Protein AF-A0A0S8H546-F1 (afdb_monomer)

Radius of gyration: 27.45 Å; Cα contacts (8 Å, |Δi|>4): 1124; chains: 1; bounding box: 93×93×63 Å

Nearest PDB structures (foldseek):
  5zhb-assembly1_A  TM=5.763E-01  e=2.669E-04  Caldibacillus thermoamylovorans
  3vw5-assembly3_C  TM=5.768E-01  e=1.684E-03  Ruminococcus albus
  3wkh-assembly1_A  TM=5.107E-01  e=5.487E-03  Rhodothermus marinus
  6y8f-assembly1_A  TM=5.467E-01  e=6.105E-02  Salegentibacter sp. Hel_I_6
  6shd-assembly3_C  TM=5.480E-01  e=7.375E-02  Salegentibacter sp. Hel_I_6

Mean predicted aligned error: 10.54 Å

Solvent-accessible surface area (backbone atoms only — not comparable to full-atom values): 31272 Å² total; per-residue (Å²): 141,84,87,91,83,90,79,87,88,90,80,88,84,88,90,89,88,86,91,91,88,90,88,89,80,88,87,91,89,85,87,89,81,93,74,93,74,90,76,91,68,79,79,75,75,74,75,72,62,49,37,62,52,92,44,50,72,38,82,43,52,44,81,45,80,83,49,69,35,42,55,27,39,49,47,19,54,52,29,39,51,52,18,45,54,56,35,46,76,73,44,34,36,88,91,70,34,22,56,65,46,67,71,46,84,78,57,21,46,36,30,39,26,36,19,48,26,40,47,46,60,53,35,45,50,52,41,48,70,68,60,49,50,34,54,41,32,30,46,55,45,48,56,54,46,45,58,66,68,71,64,32,43,54,68,84,41,38,32,30,63,67,62,37,82,43,38,61,26,38,51,21,36,49,55,42,33,35,53,76,38,64,83,45,63,66,58,53,49,47,37,41,50,35,26,55,51,55,54,73,34,39,36,86,87,48,29,34,56,48,71,67,79,56,50,71,81,79,63,75,92,57,84,44,63,87,81,30,40,50,33,60,60,40,42,58,46,46,33,22,49,56,42,24,48,74,66,68,48,59,70,33,54,51,49,50,50,41,30,39,52,35,46,31,54,46,1,61,74,50,84,27,31,63,60,27,27,54,28,52,88,66,51,68,53,94,78,21,67,55,38,77,79,75,49,53,90,41,15,58,68,42,80,44,52,49,17,52,54,21,46,50,48,48,48,22,61,78,56,53,55,47,59,76,74,38,50,18,59,53,34,26,52,50,52,29,45,72,46,25,53,97,72,29,51,26,32,28,43,80,88,86,51,67,33,52,46,55,75,66,48,48,61,72,40,49,63,56,53,52,47,32,45,50,48,20,78,70,62,67,38,71,68,36,48,50,47,27,59,48,66,59,38,68,59,46,43,29,35,61,72,66,43,51,47,62,67,62,46,26,56,31,11,44,50,22,20,53,50,22,45,55,25,28,52,49,42,70,66,56,85,67,85,52,73,39,16,72,54,43,25,74,34,34,59,52,38,91,69,17,38,44,38,52,24,39,47,41,57,25,67,74,56,39,19,56,54,41,22,61,28,40,48,67,74,79,23,61,31,39,43,16,25,59,84,43,48,51,2,44,43,87,53,49,25,54,39,35,30,30,48,57,85,45,35,37,36,36,35,39,34,24,73,28,95,52,68,46,51,32,34,42,22,19,16,57,28,18,19,14,25,25,48,23,50,68,83,46,74,55,73,31,33,47,35,32,40,34,28,45,45,36,10,44,24,82,38,43,39,32,36,43,66,40,66,37,78,53,35,63,58,43,50,55,31,86,72,93,72,86,72,77,85,76,74,83,130

Secondary structure (DSSP, 8-state):
-----------------------------------------------PPPTTTTPPEEE--EE-PPPHHHHHHHHHHHHHHHHHHHHHHHHB-TTT--BSSPP-TTTHHHHHHHHHTTHHHHHHHT--HHHHHHHHHHHHHHHHHHHHS-SSEETTEESSSTTGGGHHHHHHHHHHHHHH-TT-HHHHHHHHHHHHHHHHHB-TTT-SBP--TT-SSS--SSSSSTT--GGGGGGGHHHHHHHHHHH--HHHHHHHHHHHHHHHHHHHHTTT---S---TTSPPPS-----TTS-GGG-TTSSTHHHHHHHHHHHHHHTTS--GGGHHHHHHHHHHHHT-STTPPP-EE-SS-EE---HHHHHHTHHHHHHHHHHHHHH--HHHHHHHHHTT-HHIIIIIII---HHHHHHHHHHHHHHHHHHHHHHHT--S---SHHHHHTTSTTTTT--TTTHHHHT-GGGSSSSHHHH-PPP--SEEEE-TTS-BSPPTTEEEEEEEE-SSEEEEEEEE-SSS-EEEEEEESTTS-SEEEEETTEEEEESEEEEEE-TTEEEEEEEEEETT-S---S-TTS---S---------

pLDDT: mean 78.79, std 21.77, range [22.52, 98.81]

Foldseek 3Di:
DDDDDDDDDDDDDDDDDDDDDDDDDDDDDDDDDDDDDDDPDDDPPPPFAFLCPPFAEDAFFDFDFQFLLLVLQLLLLVLLVLLLVLLQVFQADPPQLEGPAQQDQAPFLLLQLLLCLLVLLSCQAANDVSSLSSLLSHLVNNQVRLVPNPAQDDLQARLADPPSLSRLLSCLSLLSNCLQCVVPVVSLSSLVSLLVVQLVQQDPPLLAGQDSQNPDDDGDPDWWPVLAFSLSCLSSLVSLLSNCQNPVDCSSLVSLLSHLVSQLVLCVVVQLARFRIAGSVRDQDLRRWDHDPPVLVFAPDDPSLLSLLQSQVSNCLSVLLDNVSCSSVVSNLVQQQVLEDPLAGFGHDPSPHTYNDDPVSLVVSVSSLVSLVSSCLSNVDPVSLSNNVSSVDPLCCFAPNPWPDSVNSSVQSNVSSVQSNVLSVCSVVDPDDDNGSNVSSSNRRLRPQFNRNSCQAQVFPCSRRNSSSRRSGDGWGQKTKAASSLRRHFDNQKGKGFGYDHPWKTWMKIFRQDPAKGKMKMFRTPQLQKAFCAKPPHGGRGRIHMYIYGHSGMGTIIGTIDGRNDNGHSRNSGDDPDDPDDDPDDD

Sequence (587 aa):
MVKASTRCPFACGNSGAAAVRPRRRAGSLLVCGLLALAMAAGCLDAHKPAATEGLVQLTAGTPAEAPAWARAELEMFAAYREAFQAFLARGVQAETGFLIVPVTNWGTADDIAEGIAVWDRYLFLVGDEAVRKAYVSSWKGIYTQLGKVGHGFRRGYYMGGYDAEHAGELLQQLWGAIELAPQDAELHEQNRIMADHFLAAQDEKTGLFKSLWLNNAGGSKMPGHWGRCSTHDFVYLNTWFHAWVHTGQEKYRRAILRFGEAWNRIAARNGGVLPCIVRTDGSIPQQWWGEPFGYDEWGIPGVAQRGWHSWATMSVLLTGGRTDHLSGLASTVRELFKHGENGQPASVFDGKTWRTGDRLAQRRAYQITHILERMYDLTWSDESAGWVKAAGSDYGKALYFGGVTDQAAVDRFQAGARQARRRLERTRSWARQPTTGDELKRYSPGYGTGYAGFPFVDGNYWSAGYDNGRTGGVVNAPIRYFRPDGSPGLPEGVAALVRSVTADAVKLELYNAGPQAARLILTGGHYGQHRIEDISGRKVGDRRAGLELPPGALARLTVRLKRWAYRPTHTPAAGREGSGLTATAPA

Structure (mmCIF, N/CA/C/O backbone):
data_AF-A0A0S8H546-F1
#
_entry.id   AF-A0A0S8H546-F1
#
loop_
_atom_site.group_PDB
_atom_site.id
_atom_site.type_symbol
_atom_site.label_atom_id
_atom_site.label_alt_id
_atom_site.label_comp_id
_atom_site.label_asym_id
_atom_site.label_entity_id
_atom_site.label_seq_id
_atom_site.pdbx_PDB_ins_code
_atom_site.Cartn_x
_atom_site.Cartn_y
_atom_site.Cartn_z
_atom_site.occupancy
_atom_site.B_iso_or_equiv
_atom_site.auth_seq_id
_atom_site.auth_comp_id
_atom_site.auth_asym_id
_atom_site.auth_atom_id
_atom_site.pdbx_PDB_model_num
ATOM 1 N N . MET A 1 1 ? 66.199 29.772 -21.832 1.00 34.66 1 MET A N 1
ATOM 2 C CA . MET A 1 1 ? 66.119 31.166 -22.340 1.00 34.66 1 MET A CA 1
ATOM 3 C C . MET A 1 1 ? 65.129 31.123 -23.500 1.00 34.66 1 MET A C 1
ATOM 5 O O . MET A 1 1 ? 65.361 30.307 -24.368 1.00 34.66 1 MET A O 1
ATOM 9 N N . VAL A 1 2 ? 63.962 31.772 -23.544 1.00 32.69 2 VAL A N 1
ATOM 10 C CA . VAL A 1 2 ? 63.589 33.173 -23.272 1.00 32.69 2 VAL A CA 1
ATOM 11 C C . VAL A 1 2 ? 62.102 33.266 -22.820 1.00 32.69 2 VAL A C 1
ATOM 13 O O . VAL A 1 2 ? 61.293 32.406 -23.144 1.00 32.69 2 VAL A O 1
ATOM 16 N N . LYS A 1 3 ? 61.833 34.318 -22.027 1.00 28.42 3 LYS A N 1
ATOM 17 C CA . LYS A 1 3 ? 60.610 34.934 -21.435 1.00 28.42 3 LYS A CA 1
ATOM 18 C C . LYS A 1 3 ? 59.343 34.952 -22.335 1.00 28.42 3 LYS A C 1
ATOM 20 O O . LYS A 1 3 ? 59.500 35.066 -23.539 1.00 28.42 3 LYS A O 1
ATOM 25 N N . ALA A 1 4 ? 58.092 34.759 -21.877 1.00 31.64 4 ALA A N 1
ATOM 26 C CA . ALA A 1 4 ? 57.207 35.443 -20.892 1.00 31.64 4 ALA A CA 1
ATOM 27 C C . ALA A 1 4 ? 56.437 36.690 -21.412 1.00 31.64 4 ALA A C 1
ATOM 29 O O . ALA A 1 4 ? 57.086 37.665 -21.773 1.00 31.64 4 ALA A O 1
ATOM 30 N N . SER A 1 5 ? 55.087 36.675 -21.335 1.00 28.75 5 SER A N 1
ATOM 31 C CA . SER A 1 5 ? 54.146 37.789 -20.987 1.00 28.75 5 SER A CA 1
ATOM 32 C C . SER A 1 5 ? 52.671 37.331 -21.207 1.00 28.75 5 SER A C 1
ATOM 34 O O . SER A 1 5 ? 52.361 36.774 -22.251 1.00 28.75 5 SER A O 1
ATOM 36 N N . THR A 1 6 ? 51.798 37.205 -20.182 1.00 30.58 6 THR A N 1
ATOM 37 C CA . THR A 1 6 ? 50.808 38.182 -19.613 1.00 30.58 6 THR A CA 1
ATOM 38 C C . THR A 1 6 ? 49.878 38.845 -20.647 1.00 30.58 6 THR A C 1
ATOM 40 O O . THR A 1 6 ? 50.375 39.273 -21.672 1.00 30.58 6 THR A O 1
ATOM 43 N N . ARG A 1 7 ? 48.569 39.098 -20.468 1.00 28.47 7 ARG A N 1
ATOM 44 C CA . ARG A 1 7 ? 47.588 39.065 -19.356 1.00 28.47 7 ARG A CA 1
ATOM 45 C C . ARG A 1 7 ? 46.176 39.284 -19.970 1.00 28.47 7 ARG A C 1
ATOM 47 O O . ARG A 1 7 ? 46.065 39.817 -21.067 1.00 28.47 7 ARG A O 1
ATOM 54 N N . CYS A 1 8 ? 45.130 38.939 -19.211 1.00 26.78 8 CYS A N 1
ATOM 55 C CA . CYS A 1 8 ? 43.719 39.370 -19.350 1.00 26.78 8 CYS A CA 1
ATOM 56 C C . CYS A 1 8 ? 43.589 40.919 -19.388 1.00 26.78 8 CYS A C 1
ATOM 58 O O . CYS A 1 8 ? 44.488 41.568 -18.839 1.00 26.78 8 CYS A O 1
ATOM 60 N N . PRO A 1 9 ? 42.520 41.542 -19.943 1.00 38.28 9 PRO A N 1
ATOM 61 C CA . PRO A 1 9 ? 41.317 41.851 -19.128 1.00 38.28 9 PRO A CA 1
ATOM 62 C C . PRO A 1 9 ? 39.997 42.028 -19.932 1.00 38.28 9 PRO A C 1
ATOM 64 O O . PRO A 1 9 ? 40.043 42.155 -21.144 1.00 38.28 9 PRO A O 1
ATOM 67 N N . PHE A 1 10 ? 38.833 42.134 -19.269 1.00 26.58 10 PHE A N 1
ATOM 68 C CA . PHE A 1 10 ? 37.813 43.157 -19.596 1.00 26.58 10 PHE A CA 1
ATOM 69 C C . PHE A 1 10 ? 36.754 43.293 -18.486 1.00 26.58 10 PHE A C 1
ATOM 71 O O . PHE A 1 10 ? 36.162 42.311 -18.042 1.00 26.58 10 PHE A O 1
ATOM 78 N N . ALA A 1 11 ? 36.518 44.540 -18.071 1.00 25.62 11 ALA A N 1
ATOM 79 C CA . ALA A 1 11 ? 35.438 44.999 -17.203 1.00 25.62 11 ALA A CA 1
ATOM 80 C C . ALA A 1 11 ? 34.810 46.279 -17.800 1.00 25.62 11 ALA A C 1
ATOM 82 O O . ALA A 1 11 ? 35.524 47.070 -18.406 1.00 25.62 11 ALA A O 1
ATOM 83 N N . CYS A 1 12 ? 33.495 46.430 -17.588 1.00 25.55 12 CYS A N 1
ATOM 84 C CA . CYS A 1 12 ? 32.634 47.630 -17.522 1.00 25.55 12 CYS A CA 1
ATOM 85 C C . CYS A 1 12 ? 32.798 48.841 -18.483 1.00 25.55 12 CYS A C 1
ATOM 87 O O . CYS A 1 12 ? 33.822 49.509 -18.481 1.00 25.55 12 CYS A O 1
ATOM 89 N N . GLY A 1 13 ? 31.662 49.288 -19.058 1.00 23.67 13 GLY A N 1
ATOM 90 C CA . GLY A 1 13 ? 31.214 50.693 -18.923 1.00 23.67 13 GLY A CA 1
ATOM 91 C C . GLY A 1 13 ? 30.994 51.577 -20.173 1.00 23.67 13 GLY A C 1
ATOM 92 O O . GLY A 1 13 ? 31.926 52.199 -20.652 1.00 23.67 13 GLY A O 1
ATOM 93 N N . ASN A 1 14 ? 29.711 51.755 -20.532 1.00 26.58 14 ASN A N 1
ATOM 94 C CA . ASN A 1 14 ? 28.980 52.982 -20.945 1.00 26.58 14 ASN A CA 1
ATOM 95 C C . ASN A 1 14 ? 29.241 53.828 -22.229 1.00 26.58 14 ASN A C 1
ATOM 97 O O . ASN A 1 14 ? 30.334 54.313 -22.494 1.00 26.58 14 ASN A O 1
ATOM 101 N N . SER A 1 15 ? 28.085 54.237 -22.800 1.00 27.64 15 SER A N 1
ATOM 102 C CA . SER A 1 15 ? 27.689 55.535 -23.415 1.00 27.64 15 SER A CA 1
ATOM 103 C C . SER A 1 15 ? 27.619 55.705 -24.951 1.00 27.64 15 SER A C 1
ATOM 105 O O . SER A 1 15 ? 28.536 55.360 -25.684 1.00 27.64 15 SER A O 1
ATOM 107 N N . GLY A 1 16 ? 26.504 56.308 -25.413 1.00 23.89 16 GLY A N 1
ATOM 108 C CA . GLY A 1 16 ? 26.298 56.862 -26.766 1.00 23.89 16 GLY A CA 1
ATOM 109 C C . GLY A 1 16 ? 24.815 56.972 -27.184 1.00 23.89 16 GLY A C 1
ATOM 110 O O . GLY A 1 16 ? 24.131 55.963 -27.274 1.00 23.89 16 GLY A O 1
ATOM 111 N N . ALA A 1 17 ? 24.315 58.190 -27.420 1.00 27.00 17 ALA A N 1
ATOM 112 C CA . ALA A 1 17 ? 22.902 58.572 -27.594 1.00 27.00 17 ALA A CA 1
ATOM 113 C C . ALA A 1 17 ? 22.517 58.955 -29.046 1.00 27.00 17 ALA A C 1
ATOM 115 O O . ALA A 1 17 ? 23.408 59.332 -29.798 1.00 27.00 17 ALA A O 1
ATOM 116 N N . ALA A 1 18 ? 21.211 58.957 -29.399 1.00 26.89 18 ALA A N 1
ATOM 117 C CA . ALA A 1 18 ? 20.465 60.113 -29.972 1.00 26.89 18 ALA A CA 1
ATOM 118 C C . ALA A 1 18 ? 19.071 59.781 -30.598 1.00 26.89 18 ALA A C 1
ATOM 120 O O . ALA A 1 18 ? 18.959 58.956 -31.493 1.00 26.89 18 ALA A O 1
ATOM 121 N N . ALA A 1 19 ? 18.057 60.534 -30.124 1.00 26.14 19 ALA A N 1
ATOM 122 C CA . ALA A 1 19 ? 16.885 61.177 -30.771 1.00 26.14 19 ALA A CA 1
ATOM 123 C C . ALA A 1 19 ? 15.906 60.443 -31.730 1.00 26.14 19 ALA A C 1
ATOM 125 O O . ALA A 1 19 ? 16.313 59.978 -32.779 1.00 26.14 19 ALA A O 1
ATOM 126 N N . VAL A 1 20 ? 14.584 60.542 -31.449 1.00 26.41 20 VAL A N 1
ATOM 127 C CA . VAL A 1 20 ? 13.534 61.286 -32.219 1.00 26.41 20 VAL A CA 1
ATOM 128 C C . VAL A 1 20 ? 12.256 61.449 -31.346 1.00 26.41 20 VAL A C 1
ATOM 130 O O . VAL A 1 20 ? 11.934 60.593 -30.527 1.00 26.41 20 VAL A O 1
ATOM 133 N N . ARG A 1 21 ? 11.550 62.586 -31.485 1.00 27.61 21 ARG A N 1
ATOM 134 C CA . ARG A 1 21 ? 10.366 63.068 -30.721 1.00 27.61 21 ARG A CA 1
ATOM 135 C C . ARG A 1 21 ? 9.081 63.104 -31.621 1.00 27.61 21 ARG A C 1
ATOM 137 O O . ARG A 1 21 ? 9.184 62.728 -32.781 1.00 27.61 21 ARG A O 1
ATOM 144 N N . PRO A 1 22 ? 7.867 63.506 -31.157 1.00 48.91 22 PRO A N 1
ATOM 145 C CA . PRO A 1 22 ? 6.645 62.681 -31.221 1.00 48.91 22 PRO A CA 1
ATOM 146 C C . PRO A 1 22 ? 5.455 63.309 -31.999 1.00 48.91 22 PRO A C 1
ATOM 148 O O . PRO A 1 22 ? 5.525 64.452 -32.445 1.00 48.91 22 PRO A O 1
ATOM 151 N N . ARG A 1 23 ? 4.295 62.624 -32.054 1.00 25.92 23 ARG A N 1
ATOM 152 C CA . ARG A 1 23 ? 2.980 63.253 -32.329 1.00 25.92 23 ARG A CA 1
ATOM 153 C C . ARG A 1 23 ? 1.864 62.740 -31.404 1.00 25.92 23 ARG A C 1
ATOM 155 O O . ARG A 1 23 ? 1.699 61.543 -31.213 1.00 25.92 23 ARG A O 1
ATOM 162 N N . ARG A 1 24 ? 1.109 63.701 -30.851 1.00 31.11 24 ARG A N 1
ATOM 163 C CA . ARG A 1 24 ? -0.110 63.589 -30.021 1.00 31.11 24 ARG A CA 1
ATOM 164 C C . ARG A 1 24 ? -1.382 63.740 -30.869 1.00 31.11 24 ARG A C 1
ATOM 166 O O . ARG A 1 24 ? -1.359 64.548 -31.793 1.00 31.11 24 ARG A O 1
ATOM 173 N N . ARG A 1 25 ? -2.492 63.130 -30.422 1.00 26.61 25 ARG A N 1
ATOM 174 C CA . ARG A 1 25 ? -3.904 63.621 -30.392 1.00 26.61 25 ARG A CA 1
ATOM 175 C C . ARG A 1 25 ? -4.612 62.798 -29.281 1.00 26.61 25 ARG A C 1
ATOM 177 O O . ARG A 1 25 ? -4.471 61.586 -29.316 1.00 26.61 25 ARG A O 1
ATOM 184 N N . ALA A 1 26 ? -5.093 63.308 -28.133 1.00 29.48 26 ALA A N 1
ATOM 185 C CA . ALA A 1 26 ? -6.264 64.167 -27.836 1.00 29.48 26 ALA A CA 1
ATOM 186 C C . ALA A 1 26 ? -7.546 63.683 -28.548 1.00 29.48 26 ALA A C 1
ATOM 188 O O . ALA A 1 26 ? -7.519 63.593 -29.766 1.00 29.48 26 ALA A O 1
ATOM 189 N N . GLY A 1 27 ? -8.696 63.373 -27.939 1.00 26.44 27 GLY A N 1
ATOM 190 C CA . GLY A 1 27 ? -9.227 63.373 -26.566 1.00 26.44 27 GLY A CA 1
ATOM 191 C C . GLY A 1 27 ? -10.760 63.177 -26.659 1.00 26.44 27 GLY A C 1
ATOM 192 O O . GLY A 1 27 ? -11.307 63.455 -27.724 1.00 26.44 27 GLY A O 1
ATOM 193 N N . SER A 1 28 ? -11.443 62.705 -25.603 1.00 27.30 28 SER A N 1
ATOM 194 C CA . SER A 1 28 ? -12.854 63.033 -25.265 1.00 27.30 28 SER A CA 1
ATOM 195 C C . SER A 1 28 ? -13.312 62.346 -23.966 1.00 27.30 28 SER A C 1
ATOM 197 O O . SER A 1 28 ? -12.998 61.185 -23.722 1.00 27.30 28 SER A O 1
ATOM 199 N N . LEU A 1 29 ? -14.018 63.125 -23.140 1.00 30.45 29 LEU A N 1
ATOM 200 C CA . LEU A 1 29 ? -14.520 62.894 -21.776 1.00 30.45 29 LEU A CA 1
ATOM 201 C C . LEU A 1 29 ? -16.009 62.500 -21.753 1.00 30.45 29 LEU A C 1
ATOM 203 O O . LEU A 1 29 ? -16.741 62.971 -22.614 1.00 30.45 29 LEU A O 1
ATOM 207 N N . LEU A 1 30 ? -16.440 61.775 -20.703 1.00 25.94 30 LEU A N 1
ATOM 208 C CA . LEU A 1 30 ? -17.751 61.811 -19.989 1.00 25.94 30 LEU A CA 1
ATOM 209 C C . LEU A 1 30 ? -17.729 60.639 -18.971 1.00 25.94 30 LEU A C 1
ATOM 211 O O . LEU A 1 30 ? -17.568 59.504 -19.397 1.00 25.94 30 LEU A O 1
ATOM 215 N N . VAL A 1 31 ? -17.604 60.755 -17.640 1.00 27.69 31 VAL A N 1
ATOM 216 C CA . VAL A 1 31 ? -18.310 61.450 -16.533 1.00 27.69 31 VAL A CA 1
ATOM 217 C C . VAL A 1 31 ? -19.704 60.887 -16.176 1.00 27.69 31 VAL A C 1
ATOM 219 O O . VAL A 1 31 ? -20.665 61.080 -16.908 1.00 27.69 31 VAL A O 1
ATOM 222 N N . CYS A 1 32 ? -19.749 60.334 -14.949 1.00 25.20 32 CYS A N 1
ATOM 223 C CA . CYS A 1 32 ? -20.855 60.120 -13.994 1.00 25.20 32 CYS A CA 1
ATOM 224 C C . CYS A 1 32 ? -21.809 58.916 -14.126 1.00 25.20 32 CYS A C 1
ATOM 226 O O . CYS A 1 32 ? -22.522 58.758 -15.107 1.00 25.20 32 CYS A O 1
ATOM 228 N N . GLY A 1 33 ? -21.909 58.153 -13.024 1.00 24.19 33 GLY A N 1
ATOM 229 C CA . GLY A 1 33 ? -22.986 57.190 -12.776 1.00 24.19 33 GLY A CA 1
ATOM 230 C C . GLY A 1 33 ? -22.722 56.223 -11.617 1.00 24.19 33 GLY A C 1
ATOM 231 O O . GLY A 1 33 ? -22.468 55.048 -11.846 1.00 24.19 33 GLY A O 1
ATOM 232 N N . LEU A 1 34 ? -22.779 56.717 -10.375 1.00 32.50 34 LEU A N 1
ATOM 233 C CA . LEU A 1 34 ? -22.951 55.906 -9.161 1.00 32.50 34 LEU A CA 1
ATOM 234 C C . LEU A 1 34 ? -24.194 55.013 -9.289 1.00 32.50 34 LEU A C 1
ATOM 236 O O . LEU A 1 34 ? -25.288 55.538 -9.472 1.00 32.50 34 LEU A O 1
ATOM 240 N N . LEU A 1 35 ? -24.040 53.702 -9.098 1.00 25.58 35 LEU A N 1
ATOM 241 C CA . LEU A 1 35 ? -25.116 52.816 -8.644 1.00 25.58 35 LEU A CA 1
ATOM 242 C C . LEU A 1 35 ? -24.500 51.589 -7.967 1.00 25.58 35 LEU A C 1
ATOM 244 O O . LEU A 1 35 ? -24.155 50.588 -8.589 1.00 25.58 35 LEU A O 1
ATOM 248 N N . ALA A 1 36 ? -24.340 51.713 -6.652 1.00 33.19 36 ALA A N 1
ATOM 249 C CA . ALA A 1 36 ? -24.250 50.573 -5.763 1.00 33.19 36 ALA A CA 1
ATOM 250 C C . ALA A 1 36 ? -25.621 49.881 -5.751 1.00 33.19 36 ALA A C 1
ATOM 252 O O . ALA A 1 36 ? -26.603 50.471 -5.303 1.00 33.19 36 ALA A O 1
ATOM 253 N N . LEU A 1 37 ? -25.685 48.637 -6.221 1.00 28.31 37 LEU A N 1
ATOM 254 C CA . LEU A 1 37 ? -26.747 47.712 -5.848 1.00 28.31 37 LEU A CA 1
ATOM 255 C C . LEU A 1 37 ? -26.112 46.404 -5.389 1.00 28.31 37 LEU A C 1
ATOM 257 O O . LEU A 1 37 ? -25.380 45.742 -6.122 1.00 28.31 37 LEU A O 1
ATOM 261 N N . ALA A 1 38 ? -26.397 46.077 -4.135 1.00 35.78 38 ALA A N 1
ATOM 262 C CA . ALA A 1 38 ? -26.081 44.820 -3.502 1.00 35.78 38 ALA A CA 1
ATOM 263 C C . ALA A 1 38 ? -26.692 43.650 -4.286 1.00 35.78 38 ALA A C 1
ATOM 265 O O . ALA A 1 38 ? -27.905 43.587 -4.465 1.00 35.78 38 ALA A O 1
ATOM 266 N N . MET A 1 39 ? -25.853 42.690 -4.671 1.00 29.14 39 MET A N 1
ATOM 267 C CA . MET A 1 39 ? -26.261 41.302 -4.868 1.00 29.14 39 MET A CA 1
ATOM 268 C C . MET A 1 39 ? -25.320 40.419 -4.056 1.00 29.14 39 MET A C 1
ATOM 270 O O . MET A 1 39 ? -24.360 39.841 -4.555 1.00 29.14 39 MET A O 1
ATOM 274 N N . ALA A 1 40 ? -25.622 40.340 -2.761 1.00 36.47 40 ALA A N 1
ATOM 275 C CA . ALA A 1 40 ? -25.414 39.112 -2.021 1.00 36.47 40 ALA A CA 1
ATOM 276 C C . ALA A 1 40 ? -26.373 38.073 -2.623 1.00 36.47 40 ALA A C 1
ATOM 278 O O . ALA A 1 40 ? -27.566 38.077 -2.332 1.00 36.47 40 ALA A O 1
ATOM 279 N N . ALA A 1 41 ? -25.863 37.228 -3.512 1.00 29.19 41 ALA A N 1
ATOM 280 C CA . ALA A 1 41 ? -26.545 36.026 -3.964 1.00 29.19 41 ALA A CA 1
ATOM 281 C C . ALA A 1 41 ? -25.597 34.865 -3.679 1.00 29.19 41 ALA A C 1
ATOM 283 O O . ALA A 1 41 ? -24.487 34.812 -4.205 1.00 29.19 41 ALA A O 1
ATOM 284 N N . GLY A 1 42 ? -26.018 34.021 -2.738 1.00 30.12 42 GLY A N 1
ATOM 285 C CA . GLY A 1 42 ? -25.212 32.976 -2.136 1.00 30.12 42 GLY A CA 1
ATOM 286 C C . GLY A 1 42 ? -24.548 32.074 -3.166 1.00 30.12 42 GLY A C 1
ATOM 287 O O . GLY A 1 42 ? -25.204 31.498 -4.035 1.00 30.12 42 GLY A O 1
ATOM 288 N N . CYS A 1 43 ? -23.243 31.885 -2.991 1.00 29.11 43 CYS A N 1
ATOM 289 C CA . CYS A 1 43 ? -22.648 30.606 -3.321 1.00 29.11 43 CYS A CA 1
ATOM 290 C C . CYS A 1 43 ? -23.433 29.563 -2.525 1.00 29.11 43 CYS A C 1
ATOM 292 O O . CYS A 1 43 ? -23.363 29.526 -1.298 1.00 29.11 43 CYS A O 1
ATOM 294 N N . LEU A 1 44 ? -24.241 28.771 -3.226 1.00 31.84 44 LEU A N 1
ATOM 295 C CA . LEU A 1 44 ? -24.674 27.479 -2.732 1.00 31.84 44 LEU A CA 1
ATOM 296 C C . LEU A 1 44 ? -23.394 26.721 -2.381 1.00 31.84 44 LEU A C 1
ATOM 298 O O . LEU A 1 44 ? -22.702 26.226 -3.271 1.00 31.84 44 LEU A O 1
ATOM 302 N N . ASP A 1 45 ? -23.066 26.675 -1.091 1.00 33.00 45 ASP A N 1
ATOM 303 C CA . ASP A 1 45 ? -22.256 25.607 -0.536 1.00 33.00 45 ASP A CA 1
ATOM 304 C C . ASP A 1 45 ? -22.966 24.321 -0.945 1.00 33.00 45 ASP A C 1
ATOM 306 O O . ASP A 1 45 ? -23.967 23.920 -0.344 1.00 33.00 45 ASP A O 1
ATOM 310 N N . ALA A 1 46 ? -22.496 23.699 -2.027 1.00 37.22 46 ALA A N 1
ATOM 311 C CA . ALA A 1 46 ? -22.786 22.308 -2.284 1.00 37.22 46 ALA A CA 1
ATOM 312 C C . ALA A 1 46 ? -22.314 21.582 -1.024 1.00 37.22 46 ALA A C 1
ATOM 314 O O . ALA A 1 46 ? -21.110 21.450 -0.803 1.00 37.22 46 ALA A O 1
ATOM 315 N N . HIS A 1 47 ? -23.261 21.238 -0.147 1.00 41.03 47 HIS A N 1
ATOM 316 C CA . HIS A 1 47 ? -23.009 20.524 1.093 1.00 41.03 47 HIS A CA 1
ATOM 317 C C . HIS A 1 47 ? -22.234 19.271 0.706 1.00 41.03 47 HIS A C 1
ATOM 319 O O . HIS A 1 47 ? -22.800 18.328 0.154 1.00 41.03 47 HIS A O 1
ATOM 325 N N . LYS A 1 48 ? -20.916 19.292 0.910 1.00 48.12 48 LYS A N 1
ATOM 326 C CA . LYS A 1 48 ? -20.097 18.112 0.695 1.00 48.12 48 LYS A CA 1
ATOM 327 C C . LYS A 1 48 ? -20.605 17.099 1.718 1.00 48.12 48 LYS A C 1
ATOM 329 O O . LYS A 1 48 ? -20.533 17.411 2.911 1.00 48.12 48 LYS A O 1
ATOM 334 N N . PRO A 1 49 ? -21.166 15.955 1.291 1.00 55.47 49 PRO A N 1
ATOM 335 C CA . PRO A 1 49 ? -21.784 15.025 2.219 1.00 55.47 49 PRO A CA 1
ATOM 336 C C . PRO A 1 49 ? -20.763 14.633 3.283 1.00 55.47 49 PRO A C 1
ATOM 338 O O . PRO A 1 49 ? -19.587 14.389 2.970 1.00 55.47 49 PRO A O 1
ATOM 341 N N . ALA A 1 50 ? -21.193 14.624 4.544 1.00 66.25 50 ALA A N 1
ATOM 342 C CA . ALA A 1 50 ? -20.300 14.311 5.653 1.00 66.25 50 ALA A CA 1
ATOM 343 C C . ALA A 1 50 ? -19.690 12.919 5.425 1.00 66.25 50 ALA A C 1
ATOM 345 O O . ALA A 1 50 ? -20.353 12.017 4.909 1.00 66.25 50 ALA A O 1
ATOM 346 N N . ALA A 1 51 ? -18.430 12.696 5.815 1.00 76.25 51 ALA A N 1
ATOM 347 C CA . ALA A 1 51 ? -17.779 11.400 5.588 1.00 76.25 51 ALA A CA 1
ATOM 348 C C . ALA A 1 51 ? -18.562 10.231 6.229 1.00 76.25 51 ALA A C 1
ATOM 350 O O . ALA A 1 51 ? -18.526 9.106 5.733 1.00 76.25 51 ALA A O 1
ATOM 351 N N . THR A 1 52 ? -19.335 10.506 7.280 1.00 78.50 52 THR A N 1
ATOM 352 C CA . THR A 1 52 ? -20.191 9.541 7.981 1.00 78.50 52 THR A CA 1
ATOM 353 C C . THR A 1 52 ? -21.597 9.376 7.396 1.00 78.50 52 THR A C 1
ATOM 355 O O . THR A 1 52 ? -22.340 8.498 7.840 1.00 78.50 52 THR A O 1
ATOM 358 N N . GLU A 1 53 ? -21.974 10.180 6.403 1.00 75.81 53 GLU A N 1
ATOM 359 C CA . GLU A 1 53 ? -23.311 10.179 5.818 1.00 75.81 53 GLU A CA 1
ATOM 360 C C . GLU A 1 53 ? -23.607 8.868 5.071 1.00 75.81 53 GLU A C 1
ATOM 362 O O . GLU A 1 53 ? -22.792 8.363 4.289 1.00 75.81 53 GLU A O 1
ATOM 367 N N . GLY A 1 54 ? -24.785 8.295 5.346 1.00 78.50 54 GLY A N 1
ATOM 368 C CA . GLY A 1 54 ? -25.259 7.046 4.742 1.00 78.50 54 GLY A CA 1
ATOM 369 C C . GLY A 1 54 ? -24.513 5.780 5.184 1.00 78.50 54 GLY A C 1
ATOM 370 O O . GLY A 1 54 ? -24.775 4.709 4.638 1.00 78.50 54 GLY A O 1
ATOM 371 N N . LEU A 1 55 ? -23.589 5.869 6.148 1.00 87.69 55 LEU A N 1
ATOM 372 C CA . LEU A 1 55 ? -22.862 4.702 6.644 1.00 87.69 55 LEU A CA 1
ATOM 373 C C . LEU A 1 55 ? -23.743 3.825 7.535 1.00 87.69 55 LEU A C 1
ATOM 375 O O . LEU A 1 55 ? -24.446 4.312 8.421 1.00 87.69 55 LEU A O 1
ATOM 379 N N . VAL A 1 56 ? -23.604 2.506 7.388 1.00 90.50 56 VAL A N 1
ATOM 380 C CA . VAL A 1 56 ? -24.032 1.577 8.437 1.00 90.50 56 VAL A CA 1
ATOM 381 C C . VAL A 1 56 ? -23.139 1.810 9.655 1.00 90.50 56 VAL A C 1
ATOM 383 O O . VAL A 1 56 ? -21.925 1.631 9.568 1.00 90.50 56 VAL A O 1
ATOM 386 N N . GLN A 1 57 ? -23.744 2.230 10.768 1.00 92.38 57 GLN A N 1
ATOM 387 C CA . GLN A 1 57 ? -23.061 2.505 12.035 1.00 92.38 57 GLN A CA 1
ATOM 388 C C . GLN A 1 57 ? -23.170 1.308 12.978 1.00 92.38 57 GLN A C 1
ATOM 390 O O . GLN A 1 57 ? -24.278 0.850 13.279 1.00 92.38 57 GLN A O 1
ATOM 395 N N . LEU A 1 58 ? -22.034 0.808 13.461 1.00 94.00 58 LEU A N 1
ATOM 396 C CA . LEU A 1 58 ? -21.965 -0.301 14.404 1.00 94.00 58 LEU A CA 1
ATOM 397 C C . LEU A 1 58 ? -21.286 0.149 15.696 1.00 94.00 58 LEU A C 1
ATOM 399 O O . LEU A 1 58 ? -20.114 0.511 15.680 1.00 94.00 58 LEU A O 1
ATOM 403 N N . THR A 1 59 ? -21.987 0.046 16.823 1.00 93.31 59 THR A N 1
ATOM 404 C CA . THR A 1 59 ? -21.325 0.028 18.130 1.00 93.31 59 THR A CA 1
ATOM 405 C C . THR A 1 59 ? -20.697 -1.347 18.316 1.00 93.31 59 THR A C 1
ATOM 407 O O . THR A 1 59 ? -21.382 -2.364 18.179 1.00 93.31 59 THR A O 1
ATOM 410 N N . ALA A 1 60 ? -19.396 -1.387 18.573 1.00 90.00 60 ALA A N 1
ATOM 411 C CA . ALA A 1 60 ? -18.624 -2.615 18.628 1.00 90.00 60 ALA A CA 1
ATOM 412 C C . ALA A 1 60 ? -17.833 -2.726 19.932 1.00 90.00 60 ALA A C 1
ATOM 414 O O . ALA A 1 60 ? -17.318 -1.743 20.461 1.00 90.00 60 ALA A O 1
ATOM 415 N N . GLY A 1 61 ? -17.676 -3.966 20.389 1.00 93.81 61 GLY A N 1
ATOM 416 C CA . GLY A 1 61 ? -16.824 -4.316 21.516 1.00 93.81 61 GLY A CA 1
ATOM 417 C C . GLY A 1 61 ? -17.530 -4.370 22.862 1.00 93.81 61 GLY A C 1
ATOM 418 O O . GLY A 1 61 ? -18.655 -3.908 23.038 1.00 93.81 61 GLY A O 1
ATOM 419 N N . THR A 1 62 ? -16.842 -4.994 23.808 1.00 95.94 62 THR A N 1
ATOM 420 C CA . THR A 1 62 ? -17.267 -5.151 25.201 1.00 95.94 62 THR A CA 1
ATOM 421 C C . THR A 1 62 ? -16.181 -4.601 26.117 1.00 95.94 62 THR A C 1
ATOM 423 O O . THR A 1 62 ? -15.010 -4.660 25.725 1.00 95.94 62 THR A O 1
ATOM 426 N N . PRO A 1 63 ? -16.521 -4.115 27.326 1.00 96.69 63 PRO A N 1
ATOM 427 C CA . PRO A 1 63 ? -15.522 -3.722 28.313 1.00 96.69 63 PRO A CA 1
ATOM 428 C C . PRO A 1 63 ? -14.480 -4.825 28.509 1.00 96.69 63 PRO A C 1
ATOM 430 O O . PRO A 1 63 ? -14.831 -5.998 28.661 1.00 96.69 63 PRO A O 1
ATOM 433 N N . ALA A 1 64 ? -13.207 -4.456 28.462 1.00 95.81 64 ALA A N 1
ATOM 434 C CA . ALA A 1 64 ? -12.092 -5.374 28.619 1.00 95.81 64 ALA A CA 1
ATOM 435 C C . ALA A 1 64 ? -10.901 -4.652 29.252 1.00 95.81 64 ALA A C 1
ATOM 437 O O . ALA A 1 64 ? -10.725 -3.447 29.082 1.00 95.81 64 ALA A O 1
ATOM 438 N N . GLU A 1 65 ? -10.045 -5.402 29.943 1.00 95.62 65 GLU A N 1
ATOM 439 C CA . GLU A 1 65 ? -8.710 -4.899 30.250 1.00 95.62 65 GLU A CA 1
ATOM 440 C C . GLU A 1 65 ? -7.942 -4.674 28.941 1.00 95.62 65 GLU A C 1
ATOM 442 O O . GLU A 1 65 ? -8.075 -5.456 27.993 1.00 95.62 65 GLU A O 1
ATOM 447 N N . ALA A 1 66 ? -7.123 -3.621 28.895 1.00 96.75 66 ALA A N 1
ATOM 448 C CA . ALA A 1 66 ? -6.264 -3.344 27.754 1.00 96.75 66 ALA A CA 1
ATOM 449 C C . ALA A 1 66 ? -5.403 -4.573 27.409 1.00 96.75 66 ALA A C 1
ATOM 451 O O . ALA A 1 66 ? -4.588 -4.998 28.233 1.00 96.75 66 ALA A O 1
ATOM 452 N N . PRO A 1 67 ? -5.515 -5.134 26.193 1.00 98.25 67 PRO A N 1
ATOM 453 C CA . PRO A 1 67 ? -4.625 -6.204 25.772 1.00 98.25 67 PRO A CA 1
ATOM 454 C C . PRO A 1 67 ? -3.170 -5.731 25.720 1.00 98.25 67 PRO A C 1
ATOM 456 O O . PRO A 1 67 ? -2.882 -4.571 25.408 1.00 98.25 67 PRO A O 1
ATOM 459 N N . ALA A 1 68 ? -2.226 -6.642 25.965 1.00 98.44 68 ALA A N 1
ATOM 460 C CA . ALA A 1 68 ? -0.801 -6.316 25.912 1.00 98.44 68 ALA A CA 1
ATOM 461 C C . ALA A 1 68 ? -0.373 -5.791 24.530 1.00 98.44 68 ALA A C 1
ATOM 463 O O . ALA A 1 68 ? 0.395 -4.832 24.451 1.00 98.44 68 ALA A O 1
ATOM 464 N N . TRP A 1 69 ? -0.913 -6.369 23.451 1.00 98.44 69 TRP A N 1
ATOM 465 C CA . TRP A 1 69 ? -0.640 -5.920 22.085 1.00 98.44 69 TRP A CA 1
ATOM 466 C C . TRP A 1 69 ? -1.145 -4.492 21.837 1.00 98.44 69 TRP A C 1
ATOM 468 O O . TRP A 1 69 ? -0.440 -3.715 21.203 1.00 98.44 69 TRP A O 1
ATOM 478 N N . ALA A 1 70 ? -2.302 -4.120 22.396 1.00 98.62 70 ALA A N 1
ATOM 479 C CA . ALA A 1 70 ? -2.890 -2.795 22.210 1.00 98.62 70 ALA A CA 1
ATOM 480 C C . ALA A 1 70 ? -2.036 -1.719 22.890 1.00 98.62 70 ALA A C 1
ATOM 482 O O . ALA A 1 70 ? -1.750 -0.679 22.302 1.00 98.62 70 ALA A O 1
ATOM 483 N N . ARG A 1 71 ? -1.548 -1.996 24.109 1.00 98.50 71 ARG A N 1
ATOM 484 C CA . ARG A 1 71 ? -0.581 -1.117 24.787 1.00 98.50 71 ARG A CA 1
ATOM 485 C C . ARG A 1 71 ? 0.712 -0.969 23.983 1.00 98.50 71 ARG A C 1
ATOM 487 O O . ARG A 1 71 ? 1.195 0.148 23.827 1.00 98.50 71 ARG A O 1
ATOM 494 N N . ALA A 1 72 ? 1.248 -2.073 23.462 1.00 98.56 72 ALA A N 1
ATOM 495 C CA . ALA A 1 72 ? 2.487 -2.063 22.685 1.00 98.56 72 ALA A CA 1
ATOM 496 C C . ALA A 1 72 ? 2.352 -1.284 21.362 1.00 98.56 72 ALA A C 1
ATOM 498 O O . ALA A 1 72 ? 3.277 -0.573 20.972 1.00 98.56 72 ALA A O 1
ATOM 499 N N . GLU A 1 73 ? 1.211 -1.383 20.678 1.00 98.31 73 GLU A N 1
ATOM 500 C CA . GLU A 1 73 ? 0.928 -0.608 19.464 1.00 98.31 73 GLU A CA 1
ATOM 501 C C . GLU A 1 73 ? 0.813 0.891 19.760 1.00 98.31 73 GLU A C 1
ATOM 503 O O . GLU A 1 73 ? 1.448 1.704 19.088 1.00 98.31 73 GLU A O 1
ATOM 508 N N . LEU A 1 74 ? 0.061 1.267 20.799 1.00 98.12 74 LEU A N 1
ATOM 509 C CA . LEU A 1 74 ? -0.065 2.668 21.208 1.00 98.12 74 LEU A CA 1
ATOM 510 C C . LEU A 1 74 ? 1.296 3.257 21.607 1.00 98.12 74 LEU A C 1
ATOM 512 O O . LEU A 1 74 ? 1.613 4.387 21.234 1.00 98.12 74 LEU A O 1
ATOM 516 N N . GLU A 1 75 ? 2.138 2.480 22.293 1.00 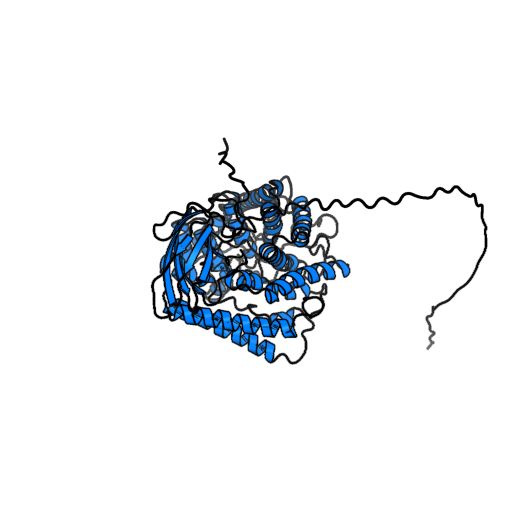98.00 75 GLU A N 1
ATOM 517 C CA . GLU A 1 75 ? 3.523 2.851 22.602 1.00 98.00 75 GLU A CA 1
ATOM 518 C C . GLU A 1 75 ? 4.367 3.032 21.328 1.00 98.00 75 GLU A C 1
ATOM 520 O O . GLU A 1 75 ? 5.142 3.987 21.225 1.00 98.00 75 GLU A O 1
ATOM 525 N N . MET A 1 76 ? 4.205 2.153 20.334 1.00 96.75 76 MET A N 1
ATOM 526 C CA . MET A 1 76 ? 4.857 2.282 19.031 1.00 96.75 76 MET A CA 1
ATOM 527 C C . MET A 1 76 ? 4.431 3.568 18.313 1.00 96.75 76 MET A C 1
ATOM 529 O O . MET A 1 76 ? 5.297 4.309 17.842 1.00 96.75 76 MET A O 1
ATOM 533 N N . PHE A 1 77 ? 3.131 3.864 18.240 1.00 96.31 77 PHE A N 1
ATOM 534 C CA . PHE A 1 77 ? 2.629 5.096 17.625 1.00 96.31 77 PHE A CA 1
ATOM 535 C C . PHE A 1 77 ? 3.118 6.345 18.356 1.00 96.31 77 PHE A C 1
ATOM 537 O O . PHE A 1 77 ? 3.557 7.290 17.698 1.00 96.31 77 PHE A O 1
ATOM 544 N N . ALA A 1 78 ? 3.113 6.341 19.691 1.00 96.69 78 ALA A N 1
ATOM 545 C CA . ALA A 1 78 ? 3.646 7.439 20.492 1.00 96.69 78 ALA A CA 1
ATOM 546 C C . ALA A 1 78 ? 5.142 7.670 20.216 1.00 96.69 78 ALA A C 1
ATOM 548 O O . ALA A 1 78 ? 5.555 8.801 19.962 1.00 96.69 78 ALA A O 1
ATOM 549 N N . ALA A 1 79 ? 5.942 6.599 20.172 1.00 96.19 79 ALA A N 1
ATOM 550 C CA . ALA A 1 79 ? 7.369 6.689 19.874 1.00 96.19 79 ALA A CA 1
ATOM 551 C C . ALA A 1 79 ? 7.643 7.232 18.460 1.00 96.19 79 ALA A C 1
ATOM 553 O O . ALA A 1 79 ? 8.563 8.031 18.274 1.00 96.19 79 ALA A O 1
ATOM 554 N N . TYR A 1 80 ? 6.855 6.828 17.455 1.00 94.94 80 TYR A N 1
ATOM 555 C CA . TYR A 1 80 ? 6.967 7.400 16.111 1.00 94.94 80 TYR A CA 1
ATOM 556 C C . TYR A 1 80 ? 6.557 8.869 16.084 1.00 94.94 80 TYR A C 1
ATOM 558 O O . TYR A 1 80 ? 7.277 9.663 15.484 1.00 94.94 80 TYR A O 1
ATOM 566 N N . ARG A 1 81 ? 5.463 9.250 16.754 1.00 95.31 81 ARG A N 1
ATOM 567 C CA . ARG A 1 81 ? 5.030 10.650 16.843 1.00 95.31 81 ARG A CA 1
ATOM 568 C C . ARG A 1 81 ? 6.125 11.534 17.438 1.00 95.31 81 ARG A C 1
ATOM 570 O O . ARG A 1 81 ? 6.440 12.569 16.862 1.00 95.31 81 ARG A O 1
ATOM 577 N N . GLU A 1 82 ? 6.762 11.096 18.522 1.00 95.94 82 GLU A N 1
ATOM 578 C CA . GLU A 1 82 ? 7.882 11.815 19.141 1.00 95.94 82 GLU A CA 1
ATOM 579 C C . GLU A 1 82 ? 9.096 11.910 18.198 1.00 95.94 82 GLU A C 1
ATOM 581 O O . GLU A 1 82 ? 9.674 12.985 18.027 1.00 95.94 82 GLU A O 1
ATOM 586 N N . ALA A 1 83 ? 9.456 10.809 17.524 1.00 94.31 83 ALA A N 1
ATOM 587 C CA . ALA A 1 83 ? 10.536 10.798 16.534 1.00 94.31 83 ALA A CA 1
ATOM 588 C C . ALA A 1 83 ? 10.266 11.766 15.370 1.00 94.31 83 ALA A C 1
ATOM 590 O O . ALA A 1 83 ? 11.165 12.494 14.950 1.00 94.31 83 ALA A O 1
ATOM 591 N N . PHE A 1 84 ? 9.028 11.804 14.876 1.00 94.44 84 PHE A N 1
ATOM 592 C CA . PHE A 1 84 ? 8.593 12.735 13.841 1.00 94.44 84 PHE A CA 1
ATOM 593 C C . PHE A 1 84 ? 8.636 14.181 14.312 1.00 94.44 84 PHE A C 1
ATOM 595 O O . PHE A 1 84 ? 9.214 15.010 13.621 1.00 94.44 84 PHE A O 1
ATOM 602 N N . GLN A 1 85 ? 8.099 14.491 15.491 1.00 94.56 85 GLN A N 1
ATOM 603 C CA . GLN A 1 85 ? 8.145 15.843 16.052 1.00 94.56 85 GLN A CA 1
ATOM 604 C C . GLN A 1 85 ? 9.586 16.351 16.187 1.00 94.56 85 GLN A C 1
ATOM 606 O O . GLN A 1 85 ? 9.892 17.460 15.748 1.00 94.56 85 GLN A O 1
ATOM 611 N N . ALA A 1 86 ? 10.492 15.521 16.716 1.00 93.81 86 ALA A N 1
ATOM 612 C CA . ALA A 1 86 ? 11.909 15.862 16.822 1.00 93.81 86 ALA A CA 1
ATOM 613 C C . ALA A 1 86 ? 12.567 16.069 15.448 1.00 93.81 86 ALA A C 1
ATOM 615 O O . ALA A 1 86 ? 13.394 16.971 15.292 1.00 93.81 86 ALA A O 1
ATOM 616 N N . PHE A 1 87 ? 12.200 15.254 14.453 1.00 92.94 87 PHE A N 1
ATOM 617 C CA . PHE A 1 87 ? 12.708 15.393 13.091 1.00 92.94 87 PHE A CA 1
ATOM 618 C C . PHE A 1 87 ? 12.195 16.669 12.430 1.00 92.94 87 PHE A C 1
ATOM 620 O O . PHE A 1 87 ? 13.001 17.430 11.911 1.00 92.94 87 PHE A O 1
ATOM 627 N N . LEU A 1 88 ? 10.891 16.952 12.484 1.00 92.75 88 LEU A N 1
ATOM 628 C CA . LEU A 1 88 ? 10.303 18.155 11.889 1.00 92.75 88 LEU A CA 1
ATOM 629 C C . LEU A 1 88 ? 10.910 19.432 12.479 1.00 92.75 88 LEU A C 1
ATOM 631 O O . LEU A 1 88 ? 11.277 20.327 11.727 1.00 92.75 88 LEU A O 1
ATOM 635 N N . ALA A 1 89 ? 11.100 19.487 13.802 1.00 91.56 89 ALA A N 1
ATOM 636 C CA . ALA A 1 89 ? 11.652 20.656 14.491 1.00 91.56 89 ALA A CA 1
ATOM 637 C C . ALA A 1 89 ? 13.076 21.045 14.047 1.00 91.56 89 ALA A C 1
ATOM 639 O O . ALA A 1 89 ? 13.519 22.161 14.305 1.00 91.56 89 ALA A O 1
ATOM 640 N N . ARG A 1 90 ? 13.817 20.122 13.422 1.00 89.75 90 ARG A N 1
ATOM 641 C CA . ARG A 1 90 ? 15.219 20.324 13.018 1.00 89.75 90 ARG A CA 1
ATOM 642 C C . ARG A 1 90 ? 15.435 20.178 11.514 1.00 89.75 90 ARG A C 1
ATOM 644 O O . ARG A 1 90 ? 16.351 20.779 10.969 1.00 89.75 90 ARG A O 1
ATOM 651 N N . GLY A 1 91 ? 14.630 19.333 10.878 1.00 86.94 91 GLY A N 1
ATOM 652 C CA . GLY A 1 91 ? 14.752 18.871 9.500 1.00 86.94 91 GLY A CA 1
ATOM 653 C C . GLY A 1 91 ? 13.836 19.579 8.513 1.00 86.94 91 GLY A C 1
ATOM 654 O O . GLY A 1 91 ? 14.010 19.377 7.314 1.00 86.94 91 GLY A O 1
ATOM 655 N N . VAL A 1 92 ? 12.906 20.415 8.984 1.00 87.81 92 VAL A N 1
ATOM 656 C CA . VAL A 1 92 ? 11.968 21.172 8.147 1.00 87.81 92 VAL A CA 1
ATOM 657 C C . VAL A 1 92 ? 12.111 22.671 8.410 1.00 87.81 92 VAL A C 1
ATOM 659 O O . VAL A 1 92 ? 12.163 23.115 9.553 1.00 87.81 92 VAL A O 1
ATOM 662 N N . GLN A 1 93 ? 12.179 23.451 7.336 1.00 85.56 93 GLN A N 1
ATOM 663 C CA . GLN A 1 93 ? 12.204 24.911 7.352 1.00 85.56 93 GLN A CA 1
ATOM 664 C C . GLN A 1 93 ? 10.842 25.448 7.801 1.00 85.56 93 GLN A C 1
ATOM 666 O O . GLN A 1 93 ? 9.806 25.045 7.264 1.00 85.56 93 GLN A O 1
ATOM 671 N N . ALA A 1 94 ? 10.835 26.377 8.755 1.00 82.94 94 ALA A N 1
ATOM 672 C CA . ALA A 1 94 ? 9.602 26.909 9.330 1.00 82.94 94 ALA A CA 1
ATOM 673 C C . ALA A 1 94 ? 8.785 27.728 8.315 1.00 82.94 94 ALA A C 1
ATOM 675 O O . ALA A 1 94 ? 7.557 27.699 8.340 1.00 82.94 94 ALA A O 1
ATOM 676 N N . GLU A 1 95 ? 9.461 28.432 7.408 1.00 81.75 95 GLU A N 1
ATOM 677 C CA . GLU A 1 95 ? 8.852 29.370 6.462 1.00 81.75 95 GLU A CA 1
ATOM 678 C C . GLU A 1 95 ? 8.181 28.653 5.290 1.00 81.75 95 GLU A C 1
ATOM 680 O O . GLU A 1 95 ? 7.128 29.069 4.811 1.00 81.75 95 GLU A O 1
ATOM 685 N N . THR A 1 96 ? 8.807 27.582 4.803 1.00 79.44 96 THR A N 1
ATOM 686 C CA . THR A 1 96 ? 8.401 26.893 3.570 1.00 79.44 96 THR A CA 1
ATOM 687 C C . THR A 1 96 ? 7.750 25.536 3.834 1.00 79.44 96 THR A C 1
ATOM 689 O O . THR A 1 96 ? 7.098 24.986 2.946 1.00 79.44 96 THR A O 1
ATOM 692 N N . GLY A 1 97 ? 7.931 24.958 5.029 1.00 80.50 97 GLY A N 1
ATOM 693 C CA . GLY A 1 97 ? 7.565 23.566 5.314 1.00 80.50 97 GLY A CA 1
ATOM 694 C C . GLY A 1 97 ? 8.388 22.550 4.512 1.00 80.50 97 GLY A C 1
ATOM 695 O O . GLY A 1 97 ? 8.022 21.377 4.443 1.00 80.50 97 GLY A O 1
ATOM 696 N N . PHE A 1 98 ? 9.473 23.004 3.880 1.00 80.88 98 PHE A N 1
ATOM 697 C CA . PHE A 1 98 ? 10.365 22.212 3.046 1.00 80.88 98 PHE A CA 1
ATOM 698 C C . PHE A 1 98 ? 11.495 21.600 3.880 1.00 80.88 98 PHE A C 1
ATOM 700 O O . PHE A 1 98 ? 11.880 22.161 4.904 1.00 80.88 98 PHE A O 1
ATOM 707 N N . LEU A 1 99 ? 12.065 20.469 3.458 1.00 84.12 99 LEU A N 1
ATOM 708 C CA . LEU A 1 99 ? 13.230 19.910 4.148 1.00 84.12 99 LEU A CA 1
ATOM 709 C C . LEU A 1 99 ? 14.427 20.870 4.074 1.00 84.12 99 LEU A C 1
ATOM 711 O O . LEU A 1 99 ? 14.626 21.578 3.091 1.00 84.12 99 LEU A O 1
ATOM 715 N N . ILE A 1 100 ? 15.237 20.913 5.132 1.00 83.19 100 ILE A N 1
ATOM 716 C CA . ILE A 1 100 ? 16.337 21.889 5.261 1.00 83.19 100 ILE A CA 1
ATOM 717 C C . ILE A 1 100 ? 17.474 21.692 4.251 1.00 83.19 100 ILE A C 1
ATOM 719 O O . ILE A 1 100 ? 18.256 22.610 4.019 1.00 83.19 100 ILE A O 1
ATOM 723 N N . VAL A 1 101 ? 17.586 20.503 3.665 1.00 82.62 101 VAL A N 1
ATOM 724 C CA . VAL A 1 101 ? 18.675 20.160 2.750 1.00 82.62 101 VAL A CA 1
ATOM 725 C C . VAL A 1 101 ? 18.451 20.792 1.375 1.00 82.62 101 VAL A C 1
ATOM 727 O O . VAL A 1 101 ? 17.331 20.771 0.854 1.00 82.62 101 VAL A O 1
ATOM 730 N N . PRO A 1 102 ? 19.503 21.349 0.755 1.00 78.00 102 PRO A N 1
ATOM 731 C CA . PRO A 1 102 ? 19.392 21.910 -0.578 1.00 78.00 102 PRO A CA 1
ATOM 732 C C . PRO A 1 102 ? 19.103 20.802 -1.589 1.00 78.00 102 PRO A C 1
ATOM 734 O O . PRO A 1 102 ? 19.749 19.757 -1.602 1.00 78.00 102 PRO A O 1
ATOM 737 N N . VAL A 1 103 ? 18.149 21.050 -2.479 1.00 76.12 103 VAL A N 1
ATOM 738 C CA . VAL A 1 103 ? 17.871 20.149 -3.598 1.00 76.12 103 VAL A CA 1
ATOM 739 C C . VAL A 1 103 ? 18.906 20.406 -4.680 1.00 76.12 103 VAL A C 1
ATOM 741 O O . VAL A 1 103 ? 18.973 21.503 -5.235 1.00 76.12 103 VAL A O 1
ATOM 744 N N . THR A 1 104 ? 19.703 19.390 -4.991 1.00 71.38 104 THR A N 1
ATOM 745 C CA . THR A 1 104 ? 20.672 19.427 -6.089 1.00 71.38 104 THR A CA 1
ATOM 746 C C . THR A 1 104 ? 20.449 18.245 -7.027 1.00 71.38 104 THR A C 1
ATOM 748 O O . THR A 1 104 ? 19.862 17.236 -6.639 1.00 71.38 104 THR A O 1
ATOM 751 N N . ASN A 1 105 ? 20.930 18.370 -8.264 1.00 63.69 105 ASN A N 1
ATOM 752 C CA . ASN A 1 105 ? 20.811 17.336 -9.294 1.00 63.69 105 ASN A CA 1
ATOM 753 C C . ASN A 1 105 ? 21.986 16.327 -9.293 1.00 63.69 105 ASN A C 1
ATOM 755 O O . ASN A 1 105 ? 22.357 15.806 -10.339 1.00 63.69 105 ASN A O 1
ATOM 759 N N . TRP A 1 106 ? 22.627 16.116 -8.140 1.00 63.59 106 TRP A N 1
ATOM 760 C CA . TRP A 1 106 ? 23.759 15.193 -7.961 1.00 63.59 106 TRP A CA 1
ATOM 761 C C . TRP A 1 106 ? 23.427 14.124 -6.906 1.00 63.59 106 TRP A C 1
ATOM 763 O O . TRP A 1 106 ? 24.144 13.999 -5.917 1.00 63.59 106 TRP A O 1
ATOM 773 N N . GLY A 1 107 ? 22.293 13.433 -7.053 1.00 62.47 107 GLY A N 1
ATOM 774 C CA . GLY A 1 107 ? 21.884 12.352 -6.135 1.00 62.47 107 GLY A CA 1
ATOM 775 C C . GLY A 1 107 ? 21.258 12.808 -4.807 1.00 62.47 107 GLY A C 1
ATOM 776 O O . GLY A 1 107 ? 21.028 12.028 -3.895 1.00 62.47 107 GLY A O 1
ATOM 777 N N . THR A 1 108 ? 21.010 14.112 -4.624 1.00 70.75 108 THR A N 1
ATOM 778 C CA . THR A 1 108 ? 20.461 14.613 -3.348 1.00 70.75 108 THR A CA 1
ATOM 779 C C . THR A 1 108 ? 18.941 14.485 -3.270 1.00 70.75 108 THR A C 1
ATOM 781 O O . THR A 1 108 ? 18.397 14.280 -2.189 1.00 70.75 108 THR A O 1
ATOM 784 N N . ALA A 1 109 ? 18.232 14.672 -4.383 1.00 73.31 109 ALA A N 1
ATOM 785 C CA . ALA A 1 109 ? 16.773 14.724 -4.374 1.00 73.31 109 ALA A CA 1
ATOM 786 C C . ALA A 1 109 ? 16.138 13.344 -4.160 1.00 73.31 109 ALA A C 1
ATOM 788 O O . ALA A 1 109 ? 15.187 13.216 -3.393 1.00 73.31 109 ALA A O 1
ATOM 789 N N . ASP A 1 110 ? 16.657 12.333 -4.845 1.00 73.19 110 ASP A N 1
ATOM 790 C CA . ASP A 1 110 ? 16.289 10.926 -4.707 1.00 73.19 110 ASP A CA 1
ATOM 791 C C . ASP A 1 110 ? 16.577 10.424 -3.296 1.00 73.19 110 ASP A C 1
ATOM 793 O O . ASP A 1 110 ? 15.665 9.906 -2.668 1.00 73.19 110 ASP A O 1
ATOM 797 N N . ASP A 1 111 ? 17.747 10.720 -2.728 1.00 78.38 111 ASP A N 1
ATOM 798 C CA . ASP A 1 111 ? 18.052 10.418 -1.327 1.00 78.38 111 ASP A CA 1
ATOM 799 C C . ASP A 1 111 ? 17.067 11.051 -0.331 1.00 78.38 111 ASP A C 1
ATOM 801 O O . ASP A 1 111 ? 16.713 10.451 0.691 1.00 78.38 111 ASP A O 1
ATOM 805 N N . ILE A 1 112 ? 16.642 12.294 -0.595 1.00 77.69 112 ILE A N 1
ATOM 806 C CA . ILE A 1 112 ? 15.627 12.968 0.217 1.00 77.69 112 ILE A CA 1
ATOM 807 C C . ILE A 1 112 ? 14.316 12.194 0.142 1.00 77.69 112 ILE A C 1
ATOM 809 O O . ILE A 1 112 ? 13.748 11.870 1.188 1.00 77.69 112 ILE A O 1
ATOM 813 N N . ALA A 1 113 ? 13.842 11.907 -1.073 1.00 78.31 113 ALA A N 1
ATOM 814 C CA . ALA A 1 113 ? 12.600 11.178 -1.266 1.00 78.31 113 ALA A CA 1
ATOM 815 C C . ALA A 1 113 ? 12.692 9.764 -0.687 1.00 78.31 113 ALA A C 1
ATOM 817 O O . ALA A 1 113 ? 11.795 9.396 0.055 1.00 78.31 113 ALA A O 1
ATOM 818 N N . GLU A 1 114 ? 13.778 9.013 -0.898 1.00 76.56 114 GLU A N 1
ATOM 819 C CA . GLU A 1 114 ? 14.035 7.696 -0.289 1.00 76.56 114 GLU A CA 1
ATOM 820 C C . GLU A 1 114 ? 13.941 7.793 1.242 1.00 76.56 114 GLU A C 1
ATOM 822 O O . GLU A 1 114 ? 13.311 6.966 1.910 1.00 76.56 114 GLU A O 1
ATOM 827 N N . GLY A 1 115 ? 14.519 8.861 1.803 1.00 77.38 115 GLY A N 1
ATOM 828 C CA . GLY A 1 115 ? 14.497 9.167 3.225 1.00 77.38 115 GLY A CA 1
ATOM 829 C C . GLY A 1 115 ? 13.095 9.317 3.803 1.00 77.38 115 GLY A C 1
ATOM 830 O O . GLY A 1 115 ? 12.882 8.931 4.954 1.00 77.38 115 GLY A O 1
ATOM 831 N N . ILE A 1 116 ? 12.140 9.850 3.042 1.00 81.75 116 ILE A N 1
ATOM 832 C CA . ILE A 1 116 ? 10.795 10.161 3.546 1.00 81.75 116 ILE A CA 1
ATOM 833 C C . ILE A 1 116 ? 9.671 9.377 2.879 1.00 81.75 116 ILE A C 1
ATOM 835 O O . ILE A 1 116 ? 8.553 9.430 3.371 1.00 81.75 116 ILE A O 1
ATOM 839 N N . ALA A 1 117 ? 9.929 8.626 1.809 1.00 74.44 117 ALA A N 1
ATOM 840 C CA . ALA A 1 117 ? 8.913 8.026 0.942 1.00 74.44 117 ALA 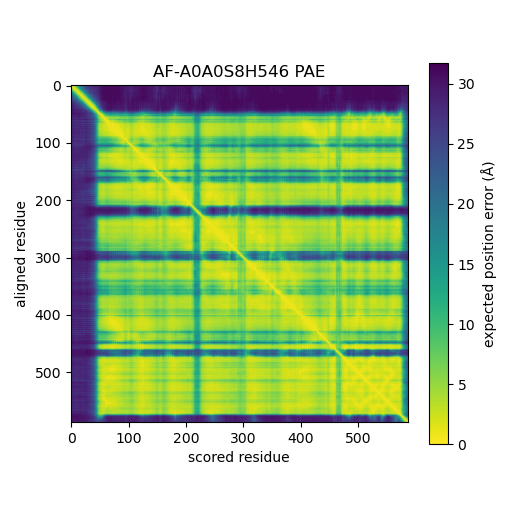A CA 1
ATOM 841 C C . ALA A 1 117 ? 7.896 7.190 1.722 1.00 74.44 117 ALA A C 1
ATOM 843 O O . ALA A 1 117 ? 6.706 7.250 1.436 1.00 74.44 117 ALA A O 1
ATOM 844 N N . VAL A 1 118 ? 8.360 6.507 2.770 1.00 77.81 118 VAL A N 1
ATOM 845 C CA . VAL A 1 118 ? 7.560 5.618 3.622 1.00 77.81 118 VAL A CA 1
ATOM 846 C C . VAL A 1 118 ? 6.750 6.331 4.708 1.00 77.81 118 VAL A C 1
ATOM 848 O O . VAL A 1 118 ? 6.000 5.683 5.439 1.00 77.81 118 VAL A O 1
ATOM 851 N N . TRP A 1 119 ? 6.885 7.653 4.856 1.00 88.25 119 TRP A N 1
ATOM 852 C CA . TRP A 1 119 ? 6.095 8.435 5.816 1.00 88.25 119 TRP A CA 1
ATOM 853 C C . TRP A 1 119 ? 4.593 8.320 5.553 1.00 88.25 119 TRP A C 1
ATOM 855 O O . TRP A 1 119 ? 3.798 8.427 6.487 1.00 88.25 119 TRP A O 1
ATOM 865 N N . ASP A 1 120 ? 4.208 8.052 4.305 1.00 86.62 120 ASP A N 1
ATOM 866 C CA . ASP A 1 120 ? 2.839 7.749 3.905 1.00 86.62 120 ASP A CA 1
ATOM 867 C C . ASP A 1 120 ? 2.206 6.653 4.779 1.00 86.62 120 ASP A C 1
ATOM 869 O O . ASP A 1 120 ? 1.076 6.810 5.230 1.00 86.62 120 ASP A O 1
ATOM 873 N N . ARG A 1 121 ? 2.952 5.604 5.148 1.00 85.94 121 ARG A N 1
ATOM 874 C CA . ARG A 1 121 ? 2.473 4.525 6.026 1.00 85.94 121 ARG A CA 1
ATOM 875 C C . ARG A 1 121 ? 2.150 4.997 7.430 1.00 85.94 121 ARG A C 1
ATOM 877 O O . ARG A 1 121 ? 1.103 4.632 7.966 1.00 85.94 121 ARG A O 1
ATOM 884 N N . TYR A 1 122 ? 3.013 5.830 8.007 1.00 91.12 122 TYR A N 1
ATOM 885 C CA . TYR A 1 122 ? 2.715 6.485 9.277 1.00 91.12 122 TYR A CA 1
ATOM 886 C C . TYR A 1 122 ? 1.446 7.333 9.162 1.00 91.12 122 TYR A C 1
ATOM 888 O O . TYR A 1 122 ? 0.542 7.226 9.988 1.00 91.12 122 TYR A O 1
ATOM 896 N N . LEU A 1 123 ? 1.331 8.113 8.093 1.00 92.62 123 LEU A N 1
ATOM 897 C CA . LEU A 1 123 ? 0.201 9.008 7.875 1.00 92.62 123 LEU A CA 1
ATOM 898 C C . LEU A 1 123 ? -1.118 8.268 7.603 1.00 92.62 123 LEU A C 1
ATOM 900 O O . LEU A 1 123 ? -2.164 8.725 8.057 1.00 92.62 123 LEU A O 1
ATOM 904 N N . PHE A 1 124 ? -1.093 7.121 6.921 1.00 91.44 124 PHE A N 1
ATOM 905 C CA . PHE A 1 124 ? -2.288 6.328 6.631 1.00 91.44 124 PHE A CA 1
ATOM 906 C C . PHE A 1 124 ? -2.874 5.631 7.859 1.00 91.44 124 PHE A C 1
ATOM 908 O O . PHE A 1 124 ? -4.090 5.455 7.908 1.00 91.44 124 PHE A O 1
ATOM 915 N N . LEU A 1 125 ? -2.036 5.225 8.821 1.00 92.69 125 LEU A N 1
ATOM 916 C CA . LEU A 1 125 ? -2.475 4.459 9.996 1.00 92.69 125 LEU A CA 1
ATOM 917 C C . LEU A 1 125 ? -2.578 5.312 11.258 1.00 92.69 125 LEU A C 1
ATOM 919 O O . LEU A 1 125 ? -3.504 5.124 12.040 1.00 92.69 125 LEU A O 1
ATOM 923 N N . VAL A 1 126 ? -1.672 6.272 11.438 1.00 93.50 126 VAL A N 1
ATOM 924 C CA . VAL A 1 126 ? -1.637 7.134 12.625 1.00 93.50 126 VAL A CA 1
ATOM 925 C C . VAL A 1 126 ? -2.275 8.481 12.348 1.00 93.50 126 VAL A C 1
ATOM 927 O O . VAL A 1 126 ? -3.034 8.956 13.179 1.00 93.50 126 VAL A O 1
ATOM 930 N N . GLY A 1 127 ? -2.006 9.098 11.198 1.00 92.06 127 GLY A N 1
ATOM 931 C CA . GLY A 1 127 ? -2.480 10.444 10.870 1.00 92.06 127 GLY A CA 1
ATOM 932 C C . GLY A 1 127 ? -1.817 11.542 11.714 1.00 92.06 127 GLY A C 1
ATOM 933 O O . GLY A 1 127 ? -1.920 11.584 12.942 1.00 92.06 127 GLY A O 1
ATOM 934 N N . ASP A 1 128 ? -1.138 12.466 11.040 1.00 93.69 128 ASP A N 1
ATOM 935 C CA . ASP A 1 128 ? -0.458 13.595 11.672 1.00 93.69 128 ASP A CA 1
ATOM 936 C C . ASP A 1 128 ? -0.373 14.757 10.680 1.00 93.69 128 ASP A C 1
ATOM 938 O O . ASP A 1 128 ? 0.298 14.665 9.652 1.00 93.69 128 ASP A O 1
ATOM 942 N N . GLU A 1 129 ? -1.089 15.844 10.960 1.00 92.94 129 GLU A N 1
ATOM 943 C CA . GLU A 1 129 ? -1.221 16.953 10.014 1.00 92.94 129 GLU A CA 1
ATOM 944 C C . GLU A 1 129 ? 0.098 17.708 9.801 1.00 92.94 129 GLU A C 1
ATOM 946 O O . GLU A 1 129 ? 0.362 18.177 8.693 1.00 92.94 129 GLU A O 1
ATOM 951 N N . ALA A 1 130 ? 0.955 17.800 10.823 1.00 92.62 130 ALA A N 1
ATOM 952 C CA . ALA A 1 130 ? 2.252 18.459 10.693 1.00 92.62 130 ALA A CA 1
ATOM 953 C C . ALA A 1 130 ? 3.184 17.642 9.789 1.00 92.62 130 ALA A C 1
ATOM 955 O O . ALA A 1 130 ? 3.793 18.188 8.866 1.00 92.62 130 ALA A O 1
ATOM 956 N N . VAL A 1 131 ? 3.229 16.322 9.996 1.00 93.94 131 VAL A N 1
ATOM 957 C CA . VAL A 1 131 ? 4.002 15.407 9.142 1.00 93.94 131 VAL A CA 1
ATOM 958 C C . VAL A 1 131 ? 3.429 15.375 7.722 1.00 93.94 131 VAL A C 1
ATOM 960 O O . VAL A 1 131 ? 4.197 15.414 6.763 1.00 93.94 131 VAL A O 1
ATOM 963 N N . ARG A 1 132 ? 2.097 15.384 7.558 1.00 94.00 132 ARG A N 1
ATOM 964 C CA . ARG A 1 132 ? 1.434 15.413 6.243 1.00 94.00 132 ARG A CA 1
ATOM 965 C C . ARG A 1 132 ? 1.795 16.668 5.457 1.00 94.00 132 ARG A C 1
ATOM 967 O O . ARG A 1 132 ? 2.172 16.565 4.292 1.00 94.00 132 ARG A O 1
ATOM 974 N N . LYS A 1 133 ? 1.714 17.844 6.092 1.00 93.25 133 LYS A N 1
ATOM 975 C CA . LYS A 1 133 ? 2.109 19.120 5.477 1.00 93.25 133 LYS A CA 1
ATOM 976 C C . LYS A 1 133 ? 3.570 19.090 5.045 1.00 93.25 133 LYS A C 1
ATOM 978 O O . LYS A 1 133 ? 3.850 19.394 3.893 1.00 93.25 133 LYS A O 1
ATOM 983 N N . ALA A 1 134 ? 4.476 18.657 5.923 1.00 93.25 134 ALA A N 1
ATOM 984 C CA . ALA A 1 134 ? 5.892 18.538 5.587 1.00 93.25 134 ALA A CA 1
ATOM 985 C C . ALA A 1 134 ? 6.130 17.566 4.421 1.00 93.25 134 ALA A C 1
ATOM 987 O O . ALA A 1 134 ? 6.875 17.888 3.501 1.00 93.25 134 ALA A O 1
ATOM 988 N N . TYR A 1 135 ? 5.463 16.411 4.406 1.00 91.75 135 TYR A N 1
ATOM 989 C CA . TYR A 1 135 ? 5.586 15.414 3.340 1.00 91.75 135 TYR A CA 1
ATOM 990 C C . TYR A 1 135 ? 5.142 15.955 1.971 1.00 91.75 135 TYR A C 1
ATOM 992 O O . TYR A 1 135 ? 5.870 15.821 0.986 1.00 91.75 135 TYR A O 1
ATOM 1000 N N . VAL A 1 136 ? 3.986 16.627 1.911 1.00 92.75 136 VAL A N 1
ATOM 1001 C CA . VAL A 1 136 ? 3.460 17.231 0.673 1.00 92.75 136 VAL A CA 1
ATOM 1002 C C . VAL A 1 136 ? 4.319 18.419 0.226 1.00 92.75 136 VAL A C 1
ATOM 1004 O O . VAL A 1 136 ? 4.706 18.494 -0.941 1.00 92.75 136 VAL A O 1
ATOM 1007 N N . SER A 1 137 ? 4.670 19.325 1.143 1.00 92.00 137 SER A N 1
ATOM 1008 C CA . SER A 1 137 ? 5.528 20.480 0.843 1.00 92.00 137 SER A CA 1
ATOM 1009 C C . SER A 1 137 ? 6.924 20.061 0.389 1.00 92.00 137 SER A C 1
ATOM 1011 O O . SER A 1 137 ? 7.493 20.691 -0.499 1.00 92.00 137 SER A O 1
ATOM 1013 N N . SER A 1 138 ? 7.462 18.968 0.937 1.00 89.69 138 SER A N 1
ATOM 1014 C CA . SER A 1 138 ? 8.744 18.402 0.508 1.00 89.69 138 SER A CA 1
ATOM 1015 C C . SER A 1 138 ? 8.711 17.979 -0.955 1.00 89.69 138 SER A C 1
ATOM 1017 O O . SER A 1 138 ? 9.618 18.320 -1.706 1.00 89.69 138 SER A O 1
ATOM 1019 N N . TRP A 1 139 ? 7.641 17.321 -1.401 1.00 89.31 139 TRP A N 1
ATOM 1020 C CA . TRP A 1 139 ? 7.508 16.944 -2.807 1.00 89.31 139 TRP A CA 1
ATOM 1021 C C . TRP A 1 139 ? 7.442 18.186 -3.705 1.00 89.31 139 TRP A C 1
ATOM 1023 O O . TRP A 1 139 ? 8.212 18.310 -4.658 1.00 89.31 139 TRP A O 1
ATOM 1033 N N . LYS A 1 140 ? 6.574 19.150 -3.366 1.00 90.00 140 LYS A N 1
ATOM 1034 C CA . LYS A 1 140 ? 6.418 20.392 -4.144 1.00 90.00 140 LYS A CA 1
ATOM 1035 C C . LYS A 1 140 ? 7.716 21.197 -4.213 1.00 90.00 140 LYS A C 1
ATOM 1037 O O . LYS A 1 140 ? 8.054 21.748 -5.264 1.00 90.00 140 LYS A O 1
ATOM 1042 N N . GLY A 1 141 ? 8.467 21.231 -3.113 1.00 86.81 141 GLY A N 1
ATOM 1043 C CA . GLY A 1 141 ? 9.784 21.850 -3.047 1.00 86.81 141 GLY A CA 1
ATOM 1044 C C . GLY A 1 141 ? 10.802 21.140 -3.935 1.00 86.81 141 GLY A C 1
ATOM 1045 O O . GLY A 1 141 ? 11.431 21.806 -4.752 1.00 86.81 141 GLY A O 1
ATOM 1046 N N . ILE A 1 142 ? 10.911 19.807 -3.861 1.00 85.12 142 ILE A N 1
ATOM 1047 C CA . ILE A 1 142 ? 11.787 19.014 -4.742 1.00 85.12 142 ILE A CA 1
ATOM 1048 C C . ILE A 1 142 ? 11.444 19.276 -6.209 1.00 85.12 142 ILE A C 1
ATOM 1050 O O . ILE A 1 142 ? 12.318 19.678 -6.975 1.00 85.12 142 ILE A O 1
ATOM 1054 N N . TYR A 1 143 ? 10.171 19.136 -6.584 1.00 86.50 143 TYR A N 1
ATOM 1055 C CA . TYR A 1 143 ? 9.696 19.357 -7.949 1.00 86.50 143 TYR A CA 1
ATOM 1056 C C . TYR A 1 143 ? 10.063 20.759 -8.461 1.00 86.50 143 TYR A C 1
ATOM 1058 O O . TYR A 1 143 ? 10.618 20.916 -9.552 1.00 86.50 143 TYR A O 1
ATOM 1066 N N . THR A 1 144 ? 9.800 21.790 -7.651 1.00 85.62 144 THR A N 1
ATOM 1067 C CA . THR A 1 144 ? 10.069 23.189 -8.009 1.00 85.62 144 THR A CA 1
ATOM 1068 C C . THR A 1 144 ? 11.562 23.477 -8.125 1.00 85.62 144 THR A C 1
ATOM 1070 O O . THR A 1 144 ? 11.988 24.144 -9.067 1.00 85.62 144 THR A O 1
ATOM 1073 N N . GLN A 1 145 ? 12.368 23.011 -7.167 1.00 82.50 145 GLN A N 1
ATOM 1074 C CA . GLN A 1 145 ? 13.806 23.271 -7.156 1.00 82.50 145 GLN A CA 1
ATOM 1075 C C . GLN A 1 145 ? 14.502 22.529 -8.297 1.00 82.50 145 GLN A C 1
ATOM 1077 O O . GLN A 1 145 ? 15.261 23.153 -9.036 1.00 82.50 145 GLN A O 1
ATOM 1082 N N . LEU A 1 146 ? 14.172 21.253 -8.528 1.00 80.94 146 LEU A N 1
ATOM 1083 C CA . LEU A 1 146 ? 14.702 20.493 -9.663 1.00 80.94 146 LEU A CA 1
ATOM 1084 C C . LEU A 1 146 ? 14.349 21.135 -11.010 1.00 80.94 146 LEU A C 1
ATOM 1086 O O . LEU A 1 146 ? 15.194 21.186 -11.904 1.00 80.94 146 LEU A O 1
ATOM 1090 N N . GLY A 1 147 ? 13.149 21.712 -11.134 1.00 79.38 147 GLY A N 1
ATOM 1091 C CA . GLY A 1 147 ? 12.749 22.473 -12.319 1.00 79.38 147 GLY A CA 1
ATOM 1092 C C . GLY A 1 147 ? 13.620 23.705 -12.612 1.00 79.38 147 GLY A C 1
ATOM 1093 O O . GLY A 1 147 ? 13.711 24.115 -13.768 1.00 79.38 147 GLY A O 1
ATOM 1094 N N . LYS A 1 148 ? 14.291 24.285 -11.604 1.00 78.81 148 LYS A N 1
ATOM 1095 C CA . LYS A 1 148 ? 15.143 25.483 -11.751 1.00 78.81 148 LYS A CA 1
ATOM 1096 C C . LYS A 1 148 ? 16.590 25.167 -12.112 1.00 78.81 148 LYS A C 1
ATOM 1098 O O . LYS A 1 148 ? 17.226 25.972 -12.784 1.00 78.81 148 LYS A O 1
ATOM 1103 N N . VAL A 1 149 ? 17.123 24.022 -11.678 1.00 65.62 149 VAL A N 1
ATOM 1104 C CA . VAL A 1 149 ? 18.560 23.716 -11.822 1.00 65.62 149 VAL A CA 1
ATOM 1105 C C . VAL A 1 149 ? 18.962 23.360 -13.261 1.00 65.62 149 VAL A C 1
ATOM 1107 O O . VAL A 1 149 ? 20.143 23.256 -13.541 1.00 65.62 149 VAL A O 1
ATOM 1110 N N . GLY A 1 150 ? 18.025 23.189 -14.203 1.00 59.94 150 GLY A N 1
ATOM 1111 C CA . GLY A 1 150 ? 18.321 23.158 -15.648 1.00 59.94 150 GLY A CA 1
ATOM 1112 C C . GLY A 1 150 ? 19.113 21.949 -16.179 1.00 59.94 150 GLY A C 1
ATOM 1113 O O . GLY A 1 150 ? 19.405 21.894 -17.373 1.00 59.94 150 GLY A O 1
ATOM 1114 N N . HIS A 1 151 ? 19.407 20.948 -15.346 1.00 59.44 151 HIS A N 1
ATOM 1115 C CA . HIS A 1 151 ? 20.333 19.847 -15.653 1.00 59.44 151 HIS A CA 1
ATOM 1116 C C . HIS A 1 151 ? 19.657 18.498 -15.972 1.00 59.44 151 HIS A C 1
ATOM 1118 O O . HIS A 1 151 ? 20.213 17.443 -15.700 1.00 59.44 151 HIS A O 1
ATOM 1124 N N . GLY A 1 152 ? 18.470 18.514 -16.582 1.00 64.19 152 GLY A N 1
ATOM 1125 C CA . GLY A 1 152 ? 17.826 17.301 -17.109 1.00 64.19 152 GLY A CA 1
ATOM 1126 C C . GLY A 1 152 ? 16.491 16.941 -16.465 1.00 64.19 152 GLY A C 1
ATOM 1127 O O . GLY A 1 152 ? 15.733 16.200 -17.080 1.00 64.19 152 GLY A O 1
ATOM 1128 N N . PHE A 1 153 ? 16.120 17.523 -15.321 1.00 75.56 153 PHE A N 1
ATOM 1129 C CA . PHE A 1 153 ? 14.757 17.397 -14.793 1.00 75.56 153 PHE A CA 1
ATOM 1130 C C . PHE A 1 153 ? 13.774 18.225 -15.628 1.00 75.56 153 PHE A C 1
ATOM 1132 O O . PHE A 1 153 ? 13.846 19.456 -15.648 1.00 75.56 153 PHE A O 1
ATOM 1139 N N . ARG A 1 154 ? 12.860 17.570 -16.349 1.00 74.88 154 ARG A N 1
ATOM 1140 C CA . ARG A 1 154 ? 11.788 18.233 -17.106 1.00 74.88 154 ARG A CA 1
ATOM 1141 C C . ARG A 1 154 ? 10.520 17.403 -17.030 1.00 74.88 154 ARG A C 1
ATOM 1143 O O . ARG A 1 154 ? 10.575 16.184 -16.968 1.00 74.88 154 ARG A O 1
ATOM 1150 N N . ARG A 1 155 ? 9.364 18.072 -17.082 1.00 76.25 155 ARG A N 1
ATOM 1151 C CA . ARG A 1 155 ? 8.049 17.407 -17.039 1.00 76.25 155 ARG A CA 1
ATOM 1152 C C . ARG A 1 155 ? 7.871 16.495 -15.809 1.00 76.25 155 ARG A C 1
ATOM 1154 O O . ARG A 1 155 ? 7.150 15.514 -15.896 1.00 76.25 155 ARG A O 1
ATOM 1161 N N . GLY A 1 156 ? 8.529 16.813 -14.692 1.00 76.44 156 GLY A N 1
ATOM 1162 C CA . GLY A 1 156 ? 8.392 16.091 -13.424 1.00 76.44 156 GLY A CA 1
ATOM 1163 C C . GLY A 1 156 ? 9.316 14.897 -13.201 1.00 76.44 156 GLY A C 1
ATOM 1164 O O . GLY A 1 156 ? 9.199 14.255 -12.164 1.00 76.44 156 GLY A O 1
ATOM 1165 N N . TYR A 1 157 ? 10.245 14.612 -14.115 1.00 75.69 157 TYR A N 1
ATOM 1166 C CA . TYR A 1 157 ? 11.211 13.521 -13.963 1.00 75.69 157 TYR A CA 1
ATOM 1167 C C . TYR A 1 157 ? 12.558 13.868 -14.623 1.00 75.69 157 TYR A C 1
ATOM 1169 O O . TYR A 1 157 ? 12.668 14.834 -15.386 1.00 75.69 157 TYR A O 1
ATOM 1177 N N . TYR A 1 158 ? 13.605 13.090 -14.334 1.00 70.94 158 TYR A N 1
ATOM 1178 C CA . TYR A 1 158 ? 14.917 13.255 -14.964 1.00 70.94 158 TYR A CA 1
ATOM 1179 C C . TYR A 1 158 ? 14.932 12.676 -16.385 1.00 70.94 158 TYR A C 1
ATOM 1181 O O . TYR A 1 158 ? 14.775 11.478 -16.588 1.00 70.94 158 TYR A O 1
ATOM 1189 N N . MET A 1 159 ? 15.164 13.529 -17.382 1.00 64.12 159 MET A N 1
ATOM 1190 C CA . MET A 1 159 ? 15.367 13.141 -18.784 1.00 64.12 159 MET A CA 1
ATOM 1191 C C . MET A 1 159 ? 16.844 12.868 -19.126 1.00 64.12 159 MET A C 1
ATOM 1193 O O . MET A 1 159 ? 17.141 12.374 -20.211 1.00 64.12 159 MET A O 1
ATOM 1197 N N . GLY A 1 160 ? 17.773 13.201 -18.225 1.00 60.78 160 GLY A N 1
ATOM 1198 C CA . GLY A 1 160 ? 19.223 13.078 -18.396 1.00 60.78 160 GLY A CA 1
ATOM 1199 C C . GLY A 1 160 ? 19.974 13.479 -17.117 1.00 60.78 160 GLY A C 1
ATOM 1200 O O . GLY A 1 160 ? 19.435 14.272 -16.349 1.00 60.78 160 GLY A O 1
ATOM 1201 N N . GLY A 1 161 ? 21.193 12.969 -16.896 1.00 56.75 161 GLY A N 1
ATOM 1202 C CA . GLY A 1 161 ? 22.042 13.312 -15.739 1.00 56.75 161 GLY A CA 1
ATOM 1203 C C . GLY A 1 161 ? 22.611 12.093 -14.998 1.00 56.75 161 GLY A C 1
ATOM 1204 O O . GLY A 1 161 ? 22.249 10.963 -15.312 1.00 56.75 161 GLY A O 1
ATOM 1205 N N . TYR A 1 162 ? 23.519 12.330 -14.044 1.00 52.50 162 TYR A N 1
ATOM 1206 C CA . TYR A 1 162 ? 23.922 11.337 -13.034 1.00 52.50 162 TYR A CA 1
ATOM 1207 C C . TYR A 1 162 ? 22.704 11.024 -12.144 1.00 52.50 162 TYR A C 1
ATOM 1209 O O . TYR A 1 162 ? 21.955 11.949 -11.838 1.00 52.50 162 TYR A O 1
ATOM 1217 N N . ASP A 1 163 ? 22.496 9.763 -11.754 1.00 56.16 163 ASP A N 1
ATOM 1218 C CA . ASP A 1 163 ? 21.392 9.313 -10.879 1.00 56.16 163 ASP A CA 1
ATOM 1219 C C . ASP A 1 163 ? 19.957 9.396 -11.438 1.00 56.16 163 ASP A C 1
ATOM 1221 O O . ASP A 1 163 ? 18.974 9.220 -10.712 1.00 56.16 163 ASP A O 1
ATOM 1225 N N . ALA A 1 164 ? 19.779 9.626 -12.743 1.00 54.62 164 ALA A N 1
ATOM 1226 C CA . ALA A 1 164 ? 18.445 9.673 -13.351 1.00 54.62 164 ALA A CA 1
ATOM 1227 C C . ALA A 1 164 ? 17.656 8.349 -13.201 1.00 54.62 164 ALA A C 1
ATOM 1229 O O . ALA A 1 164 ? 16.435 8.333 -13.338 1.00 54.62 164 ALA A O 1
ATOM 1230 N N . GLU A 1 165 ? 18.327 7.239 -12.907 1.00 53.94 165 GLU A N 1
ATOM 1231 C CA . GLU A 1 165 ? 17.752 5.934 -12.591 1.00 53.94 165 GLU A CA 1
ATOM 1232 C C . GLU A 1 165 ? 17.005 5.877 -11.252 1.00 53.94 165 GLU A C 1
ATOM 1234 O O . GLU A 1 165 ? 16.060 5.100 -11.129 1.00 53.94 165 GLU A O 1
ATOM 1239 N N . HIS A 1 166 ? 17.346 6.731 -10.283 1.00 59.56 166 HIS A N 1
ATOM 1240 C CA . HIS A 1 166 ? 16.600 6.868 -9.029 1.00 59.56 166 HIS A CA 1
ATOM 1241 C C . HIS A 1 166 ? 15.432 7.870 -9.164 1.00 59.56 166 HIS A C 1
ATOM 1243 O O . HIS A 1 166 ? 14.668 8.089 -8.225 1.00 59.56 166 HIS A O 1
ATOM 1249 N N . ALA A 1 167 ? 15.183 8.415 -10.371 1.00 57.78 167 ALA A N 1
ATOM 1250 C CA . ALA A 1 167 ? 14.023 9.272 -10.652 1.00 57.78 167 ALA A CA 1
ATOM 1251 C C . ALA A 1 167 ? 12.684 8.604 -10.312 1.00 57.78 167 ALA A C 1
ATOM 1253 O O . ALA A 1 167 ? 11.752 9.280 -9.887 1.00 57.78 167 ALA A O 1
ATOM 1254 N N . GLY A 1 168 ? 12.567 7.288 -10.521 1.00 61.31 168 GLY A N 1
ATOM 1255 C CA . GLY A 1 168 ? 11.364 6.532 -10.163 1.00 61.31 168 GLY A CA 1
ATOM 1256 C C . GLY A 1 168 ? 11.132 6.452 -8.649 1.00 61.31 168 GLY A C 1
ATOM 1257 O O . GLY A 1 168 ? 9.992 6.281 -8.217 1.00 61.31 168 GLY A O 1
ATOM 1258 N N . GLU A 1 169 ? 12.185 6.610 -7.842 1.00 65.44 169 GLU A N 1
ATOM 1259 C CA . GLU A 1 169 ? 12.116 6.624 -6.376 1.00 65.44 169 GLU A CA 1
ATOM 1260 C C . GLU A 1 169 ? 11.538 7.941 -5.843 1.00 65.44 169 GLU A C 1
ATOM 1262 O O . GLU A 1 169 ? 10.747 7.939 -4.902 1.00 65.44 169 GLU A O 1
ATOM 1267 N N . LEU A 1 170 ? 11.796 9.054 -6.537 1.00 72.75 170 LEU A N 1
ATOM 1268 C CA . LEU A 1 170 ? 11.162 10.345 -6.255 1.00 72.75 170 LEU A CA 1
ATOM 1269 C C . LEU A 1 170 ? 9.630 10.295 -6.378 1.00 72.75 170 LEU A C 1
ATOM 1271 O O . LEU A 1 170 ? 8.912 10.850 -5.546 1.00 72.75 170 LEU A O 1
ATOM 1275 N N . LEU A 1 171 ? 9.109 9.637 -7.422 1.00 79.94 171 LEU A N 1
ATOM 1276 C CA . LEU A 1 171 ? 7.679 9.682 -7.780 1.00 79.94 171 LEU A CA 1
ATOM 1277 C C . LEU A 1 171 ? 6.762 9.000 -6.759 1.00 79.94 171 LEU A C 1
ATOM 1279 O O . LEU A 1 171 ? 5.557 9.225 -6.730 1.00 79.94 171 LEU A O 1
ATOM 1283 N N . GLN A 1 172 ? 7.337 8.193 -5.885 1.00 78.38 172 GLN A N 1
ATOM 1284 C CA . GLN A 1 172 ? 6.627 7.472 -4.833 1.00 78.38 172 GLN A CA 1
ATOM 1285 C C . GLN A 1 172 ? 6.062 8.456 -3.823 1.00 78.38 172 GLN A C 1
ATOM 1287 O O . GLN A 1 172 ? 4.900 8.363 -3.427 1.00 78.38 172 GLN A O 1
ATOM 1292 N N . GLN A 1 173 ? 6.868 9.468 -3.496 1.00 84.69 173 GLN A N 1
ATOM 1293 C CA . GLN A 1 173 ? 6.437 10.560 -2.649 1.00 84.69 173 GLN A CA 1
ATOM 1294 C C . GLN A 1 173 ? 5.269 11.327 -3.274 1.00 84.69 173 GLN A C 1
ATOM 1296 O O . GLN A 1 173 ? 4.332 11.681 -2.563 1.00 84.69 173 GLN A O 1
ATOM 1301 N N . LEU A 1 174 ? 5.280 11.549 -4.595 1.00 88.81 174 LEU A N 1
ATOM 1302 C CA . LEU A 1 174 ? 4.154 12.174 -5.291 1.00 88.81 174 LEU A CA 1
ATOM 1303 C C . LEU A 1 174 ? 2.869 11.365 -5.125 1.00 88.81 174 LEU A C 1
ATOM 1305 O O . LEU A 1 174 ? 1.825 11.935 -4.822 1.00 88.81 174 LEU A O 1
ATOM 1309 N N . TRP A 1 175 ? 2.919 10.051 -5.329 1.00 89.44 175 TRP A N 1
ATOM 1310 C CA . TRP A 1 175 ? 1.729 9.205 -5.241 1.00 89.44 175 TRP A CA 1
ATOM 1311 C C . TRP A 1 175 ? 1.195 9.109 -3.812 1.00 89.44 175 TRP A C 1
ATOM 1313 O O . TRP A 1 175 ? -0.012 9.262 -3.610 1.00 89.44 175 TRP A O 1
ATOM 1323 N N . GLY A 1 176 ? 2.081 8.995 -2.819 1.00 89.38 176 GLY A N 1
ATOM 1324 C CA . GLY A 1 176 ? 1.713 9.140 -1.411 1.00 89.38 176 GLY A CA 1
ATOM 1325 C C . GLY A 1 176 ? 1.090 10.511 -1.123 1.00 89.38 176 GLY A C 1
ATOM 1326 O O . GLY A 1 176 ? 0.059 10.600 -0.457 1.00 89.38 176 GLY A O 1
ATOM 1327 N N . ALA A 1 177 ? 1.655 11.591 -1.675 1.00 92.38 177 ALA A N 1
ATOM 1328 C CA . ALA A 1 177 ? 1.135 12.947 -1.514 1.00 92.38 177 ALA A CA 1
ATOM 1329 C C . ALA A 1 177 ? -0.250 13.110 -2.162 1.00 92.38 177 ALA A C 1
ATOM 1331 O O . ALA A 1 177 ? -1.127 13.711 -1.547 1.00 92.38 177 ALA A O 1
ATOM 1332 N N . ILE A 1 178 ? -0.485 12.524 -3.341 1.00 93.69 178 ILE A N 1
ATOM 1333 C CA . ILE A 1 178 ? -1.803 12.476 -3.994 1.00 93.69 178 ILE A CA 1
ATOM 1334 C C . ILE A 1 178 ? -2.823 11.771 -3.098 1.00 93.69 178 ILE A C 1
ATOM 1336 O O . ILE A 1 178 ? -3.939 12.251 -2.933 1.00 93.69 178 ILE A O 1
ATOM 1340 N N . GLU A 1 179 ? -2.459 10.646 -2.488 1.00 92.38 179 GLU A N 1
ATOM 1341 C CA . GLU A 1 179 ? -3.373 9.902 -1.617 1.00 92.38 179 GLU A CA 1
ATOM 1342 C C . GLU A 1 179 ? -3.653 10.594 -0.276 1.00 92.38 179 GLU A C 1
ATOM 1344 O O . GLU A 1 179 ? -4.702 10.373 0.331 1.00 92.38 179 GLU A O 1
ATOM 1349 N N . LEU A 1 180 ? -2.720 11.419 0.201 1.00 92.56 180 LEU A N 1
ATOM 1350 C CA . LEU A 1 180 ? -2.833 12.186 1.445 1.00 92.56 180 LEU A CA 1
ATOM 1351 C C . LEU A 1 180 ? -3.426 13.588 1.246 1.00 92.56 180 LEU A C 1
ATOM 1353 O O . LEU A 1 180 ? -3.855 14.228 2.212 1.00 92.56 180 LEU A O 1
ATOM 1357 N N . ALA A 1 181 ? -3.429 14.089 0.016 1.00 94.38 181 ALA A N 1
ATOM 1358 C CA . ALA A 1 181 ? -3.999 15.369 -0.379 1.00 94.38 181 ALA A CA 1
ATOM 1359 C C . ALA A 1 181 ? -4.743 15.235 -1.724 1.00 94.38 181 ALA A C 1
ATOM 1361 O O . ALA A 1 181 ? -4.400 15.915 -2.691 1.00 94.38 181 ALA A O 1
ATOM 1362 N N . PRO A 1 182 ? -5.783 14.383 -1.811 1.00 93.62 182 PRO A N 1
ATOM 1363 C CA . PRO A 1 182 ? -6.460 14.076 -3.074 1.00 93.62 182 PRO A CA 1
ATOM 1364 C C . PRO A 1 182 ? -7.164 15.273 -3.725 1.00 93.62 182 PRO A C 1
ATOM 1366 O O . PRO A 1 182 ? -7.500 15.213 -4.904 1.00 93.62 182 PRO A O 1
ATOM 1369 N N . GLN A 1 183 ? -7.388 16.351 -2.978 1.00 93.44 183 GLN A N 1
ATOM 1370 C CA . GLN A 1 183 ? -7.936 17.620 -3.453 1.00 93.44 183 GLN A CA 1
ATOM 1371 C C . GLN A 1 183 ? -6.885 18.567 -4.057 1.00 93.44 183 GLN A C 1
ATOM 1373 O O . GLN A 1 183 ? -7.247 19.616 -4.585 1.00 93.44 183 GLN A O 1
ATOM 1378 N N . ASP A 1 184 ? -5.594 18.253 -3.938 1.00 96.62 184 ASP A N 1
ATOM 1379 C CA . ASP A 1 184 ? -4.514 19.124 -4.395 1.00 96.62 184 ASP A CA 1
ATOM 1380 C C . ASP A 1 184 ? -4.327 19.001 -5.915 1.00 96.62 184 ASP A C 1
ATOM 1382 O O . ASP A 1 184 ? -3.703 18.067 -6.424 1.00 96.62 184 ASP A O 1
ATOM 1386 N N . ALA A 1 185 ? -4.905 19.953 -6.651 1.00 96.88 185 ALA A N 1
ATOM 1387 C CA . ALA A 1 185 ? -4.875 19.969 -8.112 1.00 96.88 185 ALA A CA 1
ATOM 1388 C C . ALA A 1 185 ? -3.451 20.059 -8.686 1.00 96.88 185 ALA A C 1
ATOM 1390 O O . ALA A 1 185 ? -3.206 19.568 -9.786 1.00 96.88 185 ALA A O 1
ATOM 1391 N N . GLU A 1 186 ? -2.505 20.648 -7.949 1.00 96.25 186 GLU A N 1
ATOM 1392 C CA . GLU A 1 186 ? -1.118 20.770 -8.395 1.00 96.25 186 GLU A CA 1
ATOM 1393 C C . GLU A 1 186 ? -0.443 19.396 -8.467 1.00 96.25 186 GLU A C 1
ATOM 1395 O O . GLU A 1 186 ? 0.210 19.085 -9.461 1.00 96.25 186 GLU A O 1
ATOM 1400 N N . LEU A 1 187 ? -0.649 18.543 -7.457 1.00 95.81 187 LEU A N 1
ATOM 1401 C CA . LEU A 1 187 ? -0.097 17.183 -7.439 1.00 95.81 187 LEU A CA 1
ATOM 1402 C C . LEU A 1 187 ? -0.646 16.339 -8.595 1.00 95.81 187 LEU A C 1
ATOM 1404 O O . LEU A 1 187 ? 0.104 15.641 -9.283 1.00 95.81 187 LEU A O 1
ATOM 1408 N N . HIS A 1 188 ? -1.955 16.430 -8.843 1.00 96.44 188 HIS A N 1
ATOM 1409 C CA . HIS A 1 188 ? -2.595 15.722 -9.954 1.00 96.44 188 HIS A CA 1
ATOM 1410 C C . HIS A 1 188 ? -2.100 16.210 -11.311 1.00 96.44 188 HIS A C 1
ATOM 1412 O O . HIS A 1 188 ? -1.842 15.388 -12.188 1.00 96.44 188 HIS A O 1
ATOM 1418 N N . GLU A 1 189 ? -1.915 17.519 -11.479 1.00 95.88 189 GLU A N 1
ATOM 1419 C CA . GLU A 1 189 ? -1.378 18.091 -12.714 1.00 95.88 189 GLU A CA 1
ATOM 1420 C C . GLU A 1 189 ? 0.071 17.651 -12.957 1.00 95.88 189 GLU A C 1
ATOM 1422 O O . GLU A 1 189 ? 0.411 17.219 -14.061 1.00 95.88 189 GLU A O 1
ATOM 1427 N N . GLN A 1 190 ? 0.914 17.663 -11.921 1.00 93.94 190 GLN A N 1
ATOM 1428 C CA . GLN A 1 190 ? 2.287 17.158 -12.001 1.00 93.94 190 GLN A CA 1
ATOM 1429 C C . GLN A 1 190 ? 2.317 15.675 -12.408 1.00 93.94 190 GLN A C 1
ATOM 1431 O O . GLN A 1 190 ? 3.067 15.298 -13.314 1.00 93.94 190 GLN A O 1
ATOM 1436 N N . ASN A 1 191 ? 1.459 14.834 -11.817 1.00 94.56 191 ASN A N 1
ATOM 1437 C CA . ASN A 1 191 ? 1.338 13.431 -12.218 1.00 94.56 191 ASN A CA 1
ATOM 1438 C C . ASN A 1 191 ? 0.797 13.274 -13.647 1.00 94.56 191 ASN A C 1
ATOM 1440 O O . ASN A 1 191 ? 1.289 12.427 -14.388 1.00 94.56 191 ASN A O 1
ATOM 1444 N N . ARG A 1 192 ? -0.187 14.083 -14.062 1.00 95.81 192 ARG A N 1
ATOM 1445 C CA . ARG A 1 192 ? -0.765 14.038 -15.415 1.00 95.81 192 ARG A CA 1
ATOM 1446 C C . ARG A 1 192 ? 0.278 14.369 -16.482 1.00 95.81 192 ARG A C 1
ATOM 1448 O O . ARG A 1 192 ? 0.343 13.670 -17.490 1.00 95.81 192 ARG A O 1
ATOM 1455 N N . ILE A 1 193 ? 1.112 15.387 -16.254 1.00 92.38 193 ILE A N 1
ATOM 1456 C CA . ILE A 1 193 ? 2.210 15.761 -17.159 1.00 92.38 193 ILE A CA 1
ATOM 1457 C C . ILE A 1 193 ? 3.149 14.567 -17.394 1.00 92.38 193 ILE A C 1
ATOM 1459 O O . ILE A 1 193 ? 3.493 14.270 -18.541 1.00 92.38 193 ILE A O 1
ATOM 1463 N N . MET A 1 194 ? 3.522 13.856 -16.327 1.00 89.81 194 MET A N 1
ATOM 1464 C CA . MET A 1 194 ? 4.339 12.644 -16.424 1.00 89.81 194 MET A CA 1
ATOM 1465 C C . MET A 1 194 ? 3.596 11.492 -17.094 1.00 89.81 194 MET A C 1
ATOM 1467 O O . MET A 1 194 ? 4.134 10.864 -18.001 1.00 89.81 194 MET A O 1
ATOM 1471 N N . ALA A 1 195 ? 2.346 11.246 -16.703 1.00 92.75 195 ALA A N 1
ATOM 1472 C CA . ALA A 1 195 ? 1.509 10.194 -17.263 1.00 92.75 195 ALA A CA 1
ATOM 1473 C C . ALA A 1 195 ? 1.364 10.343 -18.786 1.00 92.75 195 ALA A C 1
ATOM 1475 O O . ALA A 1 195 ? 1.551 9.373 -19.519 1.00 92.75 195 ALA A O 1
ATOM 1476 N N . ASP A 1 196 ? 1.088 11.555 -19.275 1.00 92.31 196 ASP A N 1
ATOM 1477 C CA . ASP A 1 196 ? 0.988 11.847 -20.708 1.00 92.31 196 ASP A CA 1
ATOM 1478 C C . ASP A 1 196 ? 2.350 11.744 -21.413 1.00 92.31 196 ASP A C 1
ATOM 1480 O O . ASP A 1 196 ? 2.420 11.253 -22.542 1.00 92.31 196 ASP A O 1
ATOM 1484 N N . HIS A 1 197 ? 3.444 12.149 -20.757 1.00 87.69 197 HIS A N 1
ATOM 1485 C CA . HIS A 1 197 ? 4.787 11.959 -21.305 1.00 87.69 197 HIS A CA 1
ATOM 1486 C C . HIS A 1 197 ? 5.117 10.470 -21.489 1.00 87.69 197 HIS A C 1
ATOM 1488 O O . HIS A 1 197 ? 5.504 10.055 -22.581 1.00 87.69 197 HIS A O 1
ATOM 1494 N N . PHE A 1 198 ? 4.931 9.659 -20.447 1.00 86.69 198 PHE A N 1
ATOM 1495 C CA . PHE A 1 198 ? 5.201 8.225 -20.501 1.00 86.69 198 PHE A CA 1
ATOM 1496 C C . PHE A 1 198 ? 4.262 7.507 -21.466 1.00 86.69 198 PHE A C 1
ATOM 1498 O O . PHE A 1 198 ? 4.689 6.584 -22.157 1.00 86.69 198 PHE A O 1
ATOM 1505 N N . LEU A 1 199 ? 3.012 7.965 -21.592 1.00 90.06 199 LEU A N 1
ATOM 1506 C CA . LEU A 1 199 ? 2.071 7.435 -22.577 1.00 90.06 199 LEU A CA 1
ATOM 1507 C C . LEU A 1 199 ? 2.596 7.618 -24.008 1.00 90.06 199 LEU A C 1
ATOM 1509 O O . LEU A 1 199 ? 2.551 6.676 -24.792 1.00 90.06 199 LEU A O 1
ATOM 1513 N N . ALA A 1 200 ? 3.166 8.784 -24.329 1.00 88.56 200 ALA A N 1
ATOM 1514 C CA . ALA A 1 200 ? 3.783 9.037 -25.634 1.00 88.56 200 ALA A CA 1
ATOM 1515 C C . ALA A 1 200 ? 5.046 8.189 -25.890 1.00 88.56 200 ALA A C 1
ATOM 1517 O O . ALA A 1 200 ? 5.441 7.983 -27.041 1.00 88.56 200 ALA A O 1
ATOM 1518 N N . ALA A 1 201 ? 5.687 7.696 -24.829 1.00 84.25 201 ALA A N 1
ATOM 1519 C CA . ALA A 1 201 ? 6.825 6.791 -24.924 1.00 84.25 201 ALA A CA 1
ATOM 1520 C C . ALA A 1 201 ? 6.417 5.319 -25.086 1.00 84.25 201 ALA A C 1
ATOM 1522 O O . ALA A 1 201 ? 7.266 4.506 -25.448 1.00 84.25 201 ALA A O 1
ATOM 1523 N N . GLN A 1 202 ? 5.152 4.953 -24.858 1.00 88.44 202 GLN A N 1
ATOM 1524 C CA . GLN A 1 202 ? 4.690 3.590 -25.104 1.00 88.44 202 GLN A CA 1
ATOM 1525 C C . GLN A 1 202 ? 4.636 3.320 -26.613 1.00 88.44 202 GLN A C 1
ATOM 1527 O O . GLN A 1 202 ? 3.996 4.038 -27.378 1.00 88.44 202 GLN A O 1
ATOM 1532 N N . ASP A 1 203 ? 5.304 2.262 -27.056 1.00 87.12 203 ASP A N 1
ATOM 1533 C CA . ASP A 1 203 ? 5.259 1.817 -28.436 1.00 87.12 203 ASP A CA 1
ATOM 1534 C C . ASP A 1 203 ? 3.866 1.273 -28.789 1.00 87.12 203 ASP A C 1
ATOM 1536 O O . ASP A 1 203 ? 3.274 0.442 -28.087 1.00 87.12 203 ASP A O 1
ATOM 1540 N N . GLU A 1 204 ? 3.313 1.759 -29.896 1.00 87.19 204 GLU A N 1
ATOM 1541 C CA . GLU A 1 204 ? 1.966 1.393 -30.335 1.00 87.19 204 GLU A CA 1
ATOM 1542 C C . GLU A 1 204 ? 1.895 -0.058 -30.819 1.00 87.19 204 GLU A C 1
ATOM 1544 O O . GLU A 1 204 ? 0.891 -0.737 -30.587 1.00 87.19 204 GLU A O 1
ATOM 1549 N N . LYS A 1 205 ? 2.971 -0.570 -31.426 1.00 87.81 205 LYS A N 1
ATOM 1550 C CA . LYS A 1 205 ? 3.002 -1.924 -31.978 1.00 87.81 205 LYS A CA 1
ATOM 1551 C C . LYS A 1 205 ? 3.244 -2.960 -30.889 1.00 87.81 205 LYS A C 1
ATOM 1553 O O . LYS A 1 205 ? 2.556 -3.978 -30.850 1.00 87.81 205 LYS A O 1
ATOM 1558 N N . THR A 1 206 ? 4.222 -2.729 -30.017 1.00 87.50 206 THR A N 1
ATOM 1559 C CA . THR A 1 206 ? 4.638 -3.736 -29.030 1.00 87.50 206 THR A CA 1
ATOM 1560 C C . THR A 1 206 ? 3.954 -3.573 -27.679 1.00 87.50 206 THR A C 1
ATOM 1562 O O . THR A 1 206 ? 3.769 -4.572 -26.983 1.00 87.50 206 THR A O 1
ATOM 1565 N N . GLY A 1 207 ? 3.541 -2.353 -27.316 1.00 87.81 207 GLY A N 1
ATOM 1566 C CA . GLY A 1 207 ? 3.026 -2.018 -25.984 1.00 87.81 207 GLY A CA 1
ATOM 1567 C C . GLY A 1 207 ? 4.115 -1.779 -24.934 1.00 87.81 207 GLY A C 1
ATOM 1568 O O . GLY A 1 207 ? 3.783 -1.471 -23.790 1.00 87.81 207 GLY A O 1
ATOM 1569 N N . LEU A 1 208 ? 5.392 -1.901 -25.309 1.00 85.81 208 LEU A N 1
ATOM 1570 C CA . LEU A 1 208 ? 6.551 -1.671 -24.443 1.00 85.81 208 LEU A CA 1
ATOM 1571 C C . LEU A 1 208 ? 6.934 -0.193 -24.416 1.00 85.81 208 LEU A C 1
ATOM 1573 O O . LEU A 1 208 ? 6.568 0.561 -25.311 1.00 85.81 208 LEU A O 1
ATOM 1577 N N . PHE A 1 209 ? 7.705 0.232 -23.420 1.00 78.06 209 PHE A N 1
ATOM 1578 C CA . PHE A 1 209 ? 8.282 1.572 -23.435 1.00 78.06 209 PHE A CA 1
ATOM 1579 C C . PHE A 1 209 ? 9.419 1.670 -24.456 1.00 78.06 209 PHE A C 1
ATOM 1581 O O . PHE A 1 209 ? 10.284 0.800 -24.545 1.00 78.06 209 PHE A O 1
ATOM 1588 N N . LYS A 1 210 ? 9.454 2.776 -25.199 1.00 71.81 210 LYS A N 1
ATOM 1589 C CA . LYS A 1 210 ? 10.681 3.292 -25.808 1.00 71.81 210 LYS A CA 1
ATOM 1590 C C . LYS A 1 210 ? 11.558 3.772 -24.651 1.00 71.81 210 LYS A C 1
ATOM 1592 O O . LYS A 1 210 ? 11.110 4.643 -23.915 1.00 71.81 210 LYS A O 1
ATOM 1597 N N . SER A 1 211 ? 12.748 3.180 -24.482 1.00 56.31 211 SER A N 1
ATOM 1598 C CA . SER A 1 211 ? 13.661 3.399 -23.339 1.00 56.31 211 SER A CA 1
ATOM 1599 C C . SER A 1 211 ? 13.556 4.801 -22.729 1.00 56.31 211 SER A C 1
ATOM 1601 O O . SER A 1 211 ? 13.934 5.792 -23.358 1.00 56.31 211 SER A O 1
ATOM 1603 N N . LEU A 1 212 ? 13.071 4.854 -21.489 1.00 54.62 212 LEU A N 1
ATOM 1604 C CA . LEU A 1 212 ? 12.917 6.083 -20.706 1.00 54.62 212 LEU A CA 1
ATOM 1605 C C . LEU A 1 212 ? 14.191 6.457 -19.935 1.00 54.62 212 LEU A C 1
ATOM 1607 O O . LEU A 1 212 ? 14.341 7.598 -19.505 1.00 54.62 212 LEU A O 1
ATOM 1611 N N . TRP A 1 213 ? 15.131 5.514 -19.825 1.00 50.97 213 TRP A N 1
ATOM 1612 C CA . TRP A 1 213 ? 16.468 5.713 -19.272 1.00 50.97 213 TRP A CA 1
ATOM 1613 C C . TRP A 1 213 ? 17.234 6.738 -20.131 1.00 50.97 213 TRP A C 1
ATOM 1615 O O . TRP A 1 213 ? 17.626 6.434 -21.260 1.00 50.97 213 TRP A O 1
ATOM 1625 N N . LEU A 1 214 ? 17.415 7.957 -19.605 1.00 45.03 214 LEU A N 1
ATOM 1626 C CA . LEU A 1 214 ? 18.228 9.039 -20.187 1.00 45.03 214 LEU A CA 1
ATOM 1627 C C . LEU A 1 214 ? 17.842 9.439 -21.629 1.00 45.03 214 LEU A C 1
ATOM 1629 O O . LEU A 1 214 ? 18.687 9.467 -22.529 1.00 45.03 214 LEU A O 1
ATOM 1633 N N . ASN A 1 215 ? 16.571 9.775 -21.875 1.00 35.31 215 ASN A N 1
ATOM 1634 C CA . ASN A 1 215 ? 16.129 10.297 -23.174 1.00 35.31 215 ASN A CA 1
ATOM 1635 C C . ASN A 1 215 ? 16.561 11.767 -23.392 1.00 35.31 215 ASN A C 1
ATOM 1637 O O . ASN A 1 215 ? 15.744 12.690 -23.394 1.00 35.31 215 ASN A O 1
ATOM 1641 N N . ASN A 1 216 ? 17.854 11.973 -23.657 1.00 33.53 216 ASN A N 1
ATOM 1642 C CA . ASN A 1 216 ? 18.325 13.106 -24.447 1.00 33.53 216 ASN A CA 1
ATOM 1643 C C . ASN A 1 216 ? 18.014 12.812 -25.928 1.00 33.53 216 ASN A C 1
ATOM 1645 O O . ASN A 1 216 ? 18.718 12.054 -26.583 1.00 33.53 216 ASN A O 1
ATOM 1649 N N . ALA A 1 217 ? 16.978 13.455 -26.466 1.00 26.97 217 ALA A N 1
ATOM 1650 C CA . ALA A 1 217 ? 16.830 13.714 -27.903 1.00 26.97 217 ALA A CA 1
ATOM 1651 C C . ALA A 1 217 ? 16.573 12.523 -28.859 1.00 26.97 217 ALA A C 1
ATOM 1653 O O . ALA A 1 217 ? 17.180 12.443 -29.924 1.00 26.97 217 ALA A O 1
ATOM 1654 N N . GLY A 1 218 ? 15.564 11.691 -28.583 1.00 29.88 218 GLY A N 1
ATOM 1655 C CA . GLY A 1 218 ? 14.928 10.906 -29.652 1.00 29.88 218 GLY A CA 1
ATOM 1656 C C . GLY A 1 218 ? 15.505 9.511 -29.843 1.00 29.88 218 GLY A C 1
ATOM 1657 O O . GLY A 1 218 ? 15.847 9.128 -30.958 1.00 29.88 218 GLY A O 1
ATOM 1658 N N . GLY A 1 219 ? 15.523 8.738 -28.757 1.00 33.19 219 GLY A N 1
ATOM 1659 C CA . GLY A 1 219 ? 15.919 7.340 -28.792 1.00 33.19 219 GLY A CA 1
ATOM 1660 C C . GLY A 1 219 ? 17.425 7.198 -28.968 1.00 33.19 219 GLY A C 1
ATOM 1661 O O . GLY A 1 219 ? 18.025 7.644 -29.943 1.00 33.19 219 GLY A O 1
ATOM 1662 N N . SER A 1 220 ? 18.058 6.511 -28.029 1.00 33.59 220 SER A N 1
ATOM 1663 C CA . SER A 1 220 ? 19.344 5.908 -28.338 1.00 33.59 220 SER A CA 1
ATOM 1664 C C . SER A 1 220 ? 19.187 5.050 -29.603 1.00 33.59 220 SER A C 1
ATOM 1666 O O . SER A 1 220 ? 18.318 4.181 -29.660 1.00 33.59 220 SER A O 1
ATOM 1668 N N . LYS A 1 221 ? 20.033 5.282 -30.615 1.00 35.12 221 LYS A N 1
ATOM 1669 C CA . LYS A 1 221 ? 20.206 4.368 -31.760 1.00 35.12 221 LYS A CA 1
ATOM 1670 C C . LYS A 1 221 ? 20.881 3.047 -31.350 1.00 35.12 221 LYS A C 1
ATOM 1672 O O . LYS A 1 221 ? 21.114 2.199 -32.207 1.00 35.12 221 LYS A O 1
ATOM 1677 N N . MET A 1 222 ? 21.215 2.870 -30.067 1.00 31.75 222 MET A N 1
ATOM 1678 C CA . MET A 1 222 ? 21.788 1.634 -29.540 1.00 31.75 222 MET A CA 1
ATOM 1679 C C . MET A 1 222 ? 20.673 0.652 -29.135 1.00 31.75 222 MET A C 1
ATOM 1681 O O . MET A 1 222 ? 19.672 1.068 -28.545 1.00 31.75 222 MET A O 1
ATOM 1685 N N . PRO A 1 223 ? 20.826 -0.655 -29.408 1.00 30.00 223 PRO A N 1
ATOM 1686 C CA . PRO A 1 223 ? 19.845 -1.662 -29.023 1.00 30.00 223 PRO A CA 1
ATOM 1687 C C . PRO A 1 223 ? 19.766 -1.823 -27.495 1.00 30.00 223 PRO A C 1
ATOM 1689 O O . PRO A 1 223 ? 20.729 -2.252 -26.865 1.00 30.00 223 PRO A O 1
ATOM 1692 N N . GLY A 1 224 ? 18.592 -1.575 -26.910 1.00 39.75 224 GLY A N 1
ATOM 1693 C CA . GLY A 1 224 ? 18.347 -1.776 -25.476 1.00 39.75 224 GLY A CA 1
ATOM 1694 C C . GLY A 1 224 ? 18.991 -0.714 -24.578 1.00 39.75 224 GLY A C 1
ATOM 1695 O O . GLY A 1 224 ? 19.754 0.136 -25.030 1.00 39.75 224 GLY A O 1
ATOM 1696 N N . HIS A 1 225 ? 18.657 -0.765 -23.288 1.00 50.56 225 HIS A N 1
ATOM 1697 C CA . HIS A 1 225 ? 19.071 0.162 -22.226 1.00 50.56 225 HIS A CA 1
ATOM 1698 C C . HIS A 1 225 ? 20.592 0.129 -21.938 1.00 50.56 225 HIS A C 1
ATOM 1700 O O . HIS A 1 225 ? 20.984 -0.090 -20.800 1.00 50.56 225 HIS A O 1
ATOM 1706 N N . TRP A 1 226 ? 21.484 0.222 -22.930 1.00 45.25 226 TRP A N 1
ATOM 1707 C CA . TRP A 1 226 ? 22.920 -0.064 -22.751 1.00 45.25 226 TRP A CA 1
ATOM 1708 C C . TRP A 1 226 ? 23.188 -1.449 -22.113 1.00 45.25 226 TRP A C 1
ATOM 1710 O O . TRP A 1 226 ? 24.183 -1.629 -21.420 1.00 45.25 226 TRP A O 1
ATOM 1720 N N . GLY A 1 227 ? 22.277 -2.416 -22.302 1.00 48.38 227 GLY A N 1
ATOM 1721 C CA . GLY A 1 227 ? 22.316 -3.715 -21.614 1.00 48.38 227 GLY A CA 1
ATOM 1722 C C . GLY A 1 227 ? 21.775 -3.715 -20.174 1.00 48.38 227 GLY A C 1
ATOM 1723 O O . GLY A 1 227 ? 22.086 -4.628 -19.422 1.00 48.38 227 GLY A O 1
ATOM 1724 N N . ARG A 1 228 ? 20.985 -2.713 -19.765 1.00 56.47 228 ARG A N 1
ATOM 1725 C CA . ARG A 1 228 ? 20.366 -2.617 -18.429 1.00 56.47 228 ARG A CA 1
ATOM 1726 C C . ARG A 1 228 ? 18.907 -3.089 -18.400 1.00 56.47 228 ARG A C 1
ATOM 1728 O O . ARG A 1 228 ? 18.254 -3.221 -19.434 1.00 56.47 228 ARG A O 1
ATOM 1735 N N . CYS A 1 229 ? 18.409 -3.364 -17.196 1.00 64.50 229 CYS A N 1
ATOM 1736 C CA . CYS A 1 229 ? 17.125 -4.019 -16.967 1.00 64.50 229 CYS A CA 1
ATOM 1737 C C . CYS A 1 229 ? 15.901 -3.146 -17.319 1.00 64.50 229 CYS A C 1
ATOM 1739 O O . CYS A 1 229 ? 15.659 -2.116 -16.693 1.00 64.50 229 CYS A O 1
ATOM 1741 N N . SER A 1 230 ? 15.089 -3.605 -18.271 1.00 67.94 230 SER A N 1
ATOM 1742 C CA . SER A 1 230 ? 13.830 -3.008 -18.744 1.00 67.94 230 SER A CA 1
ATOM 1743 C C . SER A 1 230 ? 12.687 -3.071 -17.734 1.00 67.94 230 SER A C 1
ATOM 1745 O O . SER A 1 230 ? 11.686 -2.372 -17.871 1.00 67.94 230 SER A O 1
ATOM 1747 N N . THR A 1 231 ? 12.791 -3.908 -16.704 1.00 69.69 231 THR A N 1
ATOM 1748 C CA . THR A 1 231 ? 11.732 -4.034 -15.692 1.00 69.69 231 THR A CA 1
ATOM 1749 C C . THR A 1 231 ? 11.656 -2.835 -14.746 1.00 69.69 231 THR A C 1
ATOM 1751 O O . THR A 1 231 ? 10.670 -2.693 -14.025 1.00 69.69 231 THR A O 1
ATOM 1754 N N . HIS A 1 232 ? 12.641 -1.931 -14.769 1.00 69.56 232 HIS A N 1
ATOM 1755 C CA . HIS A 1 232 ? 12.545 -0.669 -14.040 1.00 69.56 232 HIS A CA 1
ATOM 1756 C C . HIS A 1 232 ? 11.385 0.196 -14.561 1.00 69.56 232 HIS A C 1
ATOM 1758 O O . HIS A 1 232 ? 10.728 0.877 -13.778 1.00 69.56 232 HIS A O 1
ATOM 1764 N N . ASP A 1 233 ? 11.043 0.092 -15.851 1.00 74.44 233 ASP A N 1
ATOM 1765 C CA . ASP A 1 233 ? 9.983 0.897 -16.468 1.00 74.44 233 ASP A CA 1
ATOM 1766 C C . ASP A 1 233 ? 8.589 0.657 -15.850 1.00 74.44 233 ASP A C 1
ATOM 1768 O O . ASP A 1 233 ? 7.687 1.489 -15.962 1.00 74.44 233 ASP A O 1
ATOM 1772 N N . PHE A 1 234 ? 8.403 -0.463 -15.147 1.00 80.31 234 PHE A N 1
ATOM 1773 C CA . PHE A 1 234 ? 7.164 -0.797 -14.444 1.00 80.31 234 PHE A CA 1
ATOM 1774 C C . PHE A 1 234 ? 6.791 0.245 -13.381 1.00 80.31 234 PHE A C 1
ATOM 1776 O O . PHE A 1 234 ? 5.607 0.418 -13.092 1.00 80.31 234 PHE A O 1
ATOM 1783 N N . VAL A 1 235 ? 7.773 0.955 -12.808 1.00 76.56 235 VAL A N 1
ATOM 1784 C CA . VAL A 1 235 ? 7.516 2.003 -11.809 1.00 76.56 235 VAL A CA 1
ATOM 1785 C C . VAL A 1 235 ? 6.662 3.130 -12.393 1.00 76.56 235 VAL A C 1
ATOM 1787 O O . VAL A 1 235 ? 5.786 3.662 -11.710 1.00 76.56 235 VAL A O 1
ATOM 1790 N N . TYR A 1 236 ? 6.836 3.443 -13.681 1.00 81.62 236 TYR A N 1
ATOM 1791 C CA . TYR A 1 236 ? 6.119 4.527 -14.350 1.00 81.62 236 TYR A CA 1
ATOM 1792 C C . TYR A 1 236 ? 4.647 4.205 -14.605 1.00 81.62 236 TYR A C 1
ATOM 1794 O O . TYR A 1 236 ? 3.848 5.126 -14.779 1.00 81.62 236 TYR A O 1
ATOM 1802 N N . LEU A 1 237 ? 4.248 2.929 -14.542 1.00 88.06 237 LEU A N 1
ATOM 1803 C CA . LEU A 1 237 ? 2.842 2.526 -14.631 1.00 88.06 237 LEU A CA 1
ATOM 1804 C C . LEU A 1 237 ? 1.992 3.149 -13.515 1.00 88.06 237 LEU A C 1
ATOM 1806 O O . LEU A 1 237 ? 0.810 3.421 -13.726 1.00 88.06 237 LEU A O 1
ATOM 1810 N N . ASN A 1 238 ? 2.589 3.441 -12.356 1.00 88.62 238 ASN A N 1
ATOM 1811 C CA . ASN A 1 238 ? 1.898 4.134 -11.271 1.00 88.62 238 ASN A CA 1
ATOM 1812 C C . ASN A 1 238 ? 1.420 5.534 -11.701 1.00 88.62 238 ASN A C 1
ATOM 1814 O O . ASN A 1 238 ? 0.330 5.946 -11.307 1.00 88.62 238 ASN A O 1
ATOM 1818 N N . THR A 1 239 ? 2.149 6.245 -12.576 1.00 90.56 239 THR A N 1
ATOM 1819 C CA . THR A 1 239 ? 1.677 7.550 -13.084 1.00 90.56 239 THR A CA 1
ATOM 1820 C C . THR A 1 239 ? 0.340 7.413 -13.809 1.00 90.56 239 THR A C 1
ATOM 1822 O O . THR A 1 239 ? -0.588 8.186 -13.560 1.00 90.56 239 THR A O 1
ATOM 1825 N N . TRP A 1 240 ? 0.204 6.378 -14.642 1.00 94.38 240 TRP A N 1
ATOM 1826 C CA . TRP A 1 240 ? -1.035 6.040 -15.335 1.00 94.38 240 TRP A CA 1
ATOM 1827 C C . TRP A 1 240 ? -2.114 5.571 -14.364 1.00 94.38 240 TRP A C 1
ATOM 1829 O O . TRP A 1 240 ? -3.270 5.954 -14.524 1.00 94.38 240 TRP A O 1
ATOM 1839 N N . PHE A 1 241 ? -1.763 4.791 -13.339 1.00 94.62 241 PHE A N 1
ATOM 1840 C CA . PHE A 1 241 ? -2.729 4.336 -12.343 1.00 94.62 241 PHE A CA 1
ATOM 1841 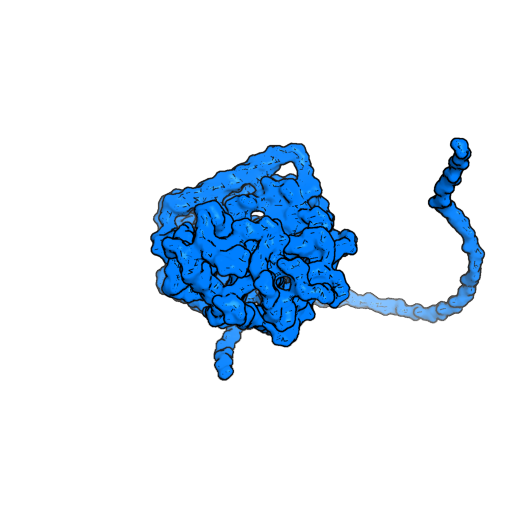C C . PHE A 1 241 ? -3.328 5.518 -11.584 1.00 94.62 241 PHE A C 1
ATOM 1843 O O . PHE A 1 241 ? -4.545 5.684 -11.593 1.00 94.62 241 PHE A O 1
ATOM 1850 N N . HIS A 1 242 ? -2.498 6.394 -11.014 1.00 94.19 242 HIS A N 1
ATOM 1851 C CA . HIS A 1 242 ? -2.978 7.572 -10.292 1.00 94.19 242 HIS A CA 1
ATOM 1852 C C . HIS A 1 242 ? -3.738 8.535 -11.214 1.00 94.19 242 HIS A C 1
ATOM 1854 O O . HIS A 1 242 ? -4.787 9.044 -10.820 1.00 94.19 242 HIS A O 1
ATOM 1860 N N . ALA A 1 243 ? -3.298 8.716 -12.465 1.00 96.44 243 ALA A N 1
ATOM 1861 C CA . ALA A 1 243 ? -4.031 9.523 -13.439 1.00 96.44 243 ALA A CA 1
ATOM 1862 C C . ALA A 1 243 ? -5.398 8.908 -13.789 1.00 96.44 243 ALA A C 1
ATOM 1864 O O . ALA A 1 243 ? -6.388 9.630 -13.896 1.00 96.44 243 ALA A O 1
ATOM 1865 N N . TRP A 1 244 ? -5.498 7.584 -13.929 1.00 96.81 244 TRP A N 1
ATOM 1866 C CA . TRP A 1 244 ? -6.769 6.898 -14.167 1.00 96.81 244 TRP A CA 1
ATOM 1867 C C . TRP A 1 244 ? -7.700 6.965 -12.956 1.00 96.81 244 TRP A C 1
ATOM 1869 O O . TRP A 1 244 ? -8.890 7.231 -13.132 1.00 96.81 244 TRP A O 1
ATOM 1879 N N . VAL A 1 245 ? -7.184 6.736 -11.743 1.00 94.94 245 VAL A N 1
ATOM 1880 C CA . VAL A 1 245 ? -7.963 6.833 -10.497 1.00 94.94 245 VAL A CA 1
ATOM 1881 C C . VAL A 1 245 ? -8.550 8.236 -10.348 1.00 94.94 245 VAL A C 1
ATOM 1883 O O . VAL A 1 245 ? -9.729 8.357 -10.030 1.00 94.94 245 VAL A O 1
ATOM 1886 N N . HIS A 1 246 ? -7.767 9.274 -10.651 1.00 95.31 246 HIS A N 1
ATOM 1887 C CA . HIS A 1 246 ? -8.220 10.659 -10.572 1.00 95.31 246 HIS A CA 1
ATOM 1888 C C . HIS A 1 246 ? -9.205 11.042 -11.689 1.00 95.31 246 HIS A C 1
ATOM 1890 O O . HIS A 1 246 ? -10.231 11.659 -11.423 1.00 95.31 246 HIS A O 1
ATOM 1896 N N . THR A 1 247 ? -8.907 10.695 -12.947 1.00 95.25 247 THR A N 1
ATOM 1897 C CA . THR A 1 247 ? -9.576 11.325 -14.105 1.00 95.25 247 THR A CA 1
ATOM 1898 C C . THR A 1 247 ? -10.657 10.497 -14.778 1.00 95.25 247 THR A C 1
ATOM 1900 O O . THR A 1 247 ? -11.387 11.033 -15.608 1.00 95.25 247 THR A O 1
ATOM 1903 N N . GLY A 1 248 ? -10.736 9.185 -14.553 1.00 94.81 248 GLY A N 1
ATOM 1904 C CA . GLY A 1 248 ? -11.631 8.367 -15.374 1.00 94.81 248 GLY A CA 1
ATOM 1905 C C . GLY A 1 248 ? -11.039 7.884 -16.699 1.00 94.81 248 GLY A C 1
ATOM 1906 O O . GLY A 1 248 ? -11.551 6.912 -17.246 1.00 94.81 248 GLY A O 1
ATOM 1907 N N . GLN A 1 249 ? -9.985 8.526 -17.216 1.00 97.06 249 GLN A N 1
ATOM 1908 C CA . GLN A 1 249 ? -9.601 8.407 -18.625 1.00 97.06 249 GLN A CA 1
ATOM 1909 C C . GLN A 1 249 ? -9.036 7.031 -18.984 1.00 97.06 249 GLN A C 1
ATOM 1911 O O . GLN A 1 249 ? -7.961 6.626 -18.539 1.00 97.06 249 GLN A O 1
ATOM 1916 N N . GLU A 1 250 ? -9.732 6.341 -19.883 1.00 96.75 250 GLU A N 1
ATOM 1917 C CA . GLU A 1 250 ? -9.448 4.949 -20.229 1.00 96.75 250 GLU A CA 1
ATOM 1918 C C . GLU A 1 250 ? -8.094 4.741 -20.929 1.00 96.75 250 GLU A C 1
ATOM 1920 O O . GLU A 1 250 ? -7.526 3.651 -20.863 1.00 96.75 250 GLU A O 1
ATOM 1925 N N . LYS A 1 251 ? -7.525 5.789 -21.541 1.00 96.50 251 LYS A N 1
ATOM 1926 C CA . LYS A 1 251 ? -6.198 5.737 -22.179 1.00 96.50 251 LYS A CA 1
ATOM 1927 C C . LYS A 1 251 ? -5.109 5.234 -21.219 1.00 96.50 251 LYS A C 1
ATOM 1929 O O . LYS A 1 251 ? -4.278 4.424 -21.615 1.00 96.50 251 LYS A O 1
ATOM 1934 N N . TYR A 1 252 ? -5.164 5.643 -19.950 1.00 96.94 252 TYR A N 1
ATOM 1935 C CA . TYR A 1 252 ? -4.184 5.252 -18.937 1.00 96.94 252 TYR A CA 1
ATOM 1936 C C . TYR A 1 252 ? -4.359 3.795 -18.496 1.00 96.94 252 TYR A C 1
ATOM 1938 O O . TYR A 1 252 ? -3.387 3.046 -18.430 1.00 96.94 252 TYR A O 1
ATOM 1946 N N . ARG A 1 253 ? -5.604 3.353 -18.270 1.00 95.81 253 ARG A N 1
ATOM 1947 C CA . ARG A 1 253 ? -5.907 1.951 -17.946 1.00 95.81 253 ARG A CA 1
ATOM 1948 C C . ARG A 1 253 ? -5.467 1.014 -19.070 1.00 95.81 253 ARG A C 1
ATOM 1950 O O . ARG A 1 253 ? -4.785 0.025 -18.807 1.00 95.81 253 ARG A O 1
ATOM 1957 N N . ARG A 1 254 ? -5.810 1.336 -20.322 1.00 96.19 254 ARG A N 1
ATOM 1958 C CA . ARG A 1 254 ? -5.394 0.543 -21.492 1.00 96.19 254 ARG A CA 1
ATOM 1959 C C . ARG A 1 254 ? -3.878 0.474 -21.626 1.00 96.19 254 ARG A C 1
ATOM 1961 O O . ARG A 1 254 ? -3.368 -0.587 -21.967 1.00 96.19 254 ARG A O 1
ATOM 1968 N N . ALA A 1 255 ? -3.164 1.564 -21.343 1.00 95.31 255 ALA A N 1
ATOM 1969 C CA . ALA A 1 255 ? -1.706 1.589 -21.409 1.00 95.31 255 ALA A CA 1
ATOM 1970 C C . ALA A 1 255 ? -1.064 0.584 -20.439 1.00 95.31 255 ALA A C 1
ATOM 1972 O O . ALA A 1 255 ? -0.205 -0.195 -20.858 1.00 95.31 255 ALA A O 1
ATOM 1973 N N . ILE A 1 256 ? -1.541 0.525 -19.187 1.00 94.56 256 ILE A N 1
ATOM 1974 C CA . ILE A 1 256 ? -1.067 -0.440 -18.179 1.00 94.56 256 ILE A CA 1
ATOM 1975 C C . ILE A 1 256 ? -1.319 -1.881 -18.638 1.00 94.56 256 ILE A C 1
ATOM 1977 O O . ILE A 1 256 ? -0.411 -2.712 -18.603 1.00 94.56 256 ILE A O 1
ATOM 1981 N N . LEU A 1 257 ? -2.539 -2.180 -19.099 1.00 95.31 257 LEU A N 1
ATOM 1982 C CA . LEU A 1 257 ? -2.907 -3.538 -19.515 1.00 95.31 257 LEU A CA 1
ATOM 1983 C C . LEU A 1 257 ? -2.135 -3.986 -20.763 1.00 95.31 257 LEU A C 1
ATOM 1985 O O . LEU A 1 257 ? -1.592 -5.089 -20.770 1.00 95.31 257 LEU A O 1
ATOM 1989 N N . ARG A 1 258 ? -1.986 -3.112 -21.770 1.00 94.50 258 ARG A N 1
ATOM 1990 C CA . ARG A 1 258 ? -1.172 -3.387 -22.969 1.00 94.50 258 ARG A CA 1
ATOM 1991 C C . ARG A 1 258 ? 0.283 -3.683 -22.625 1.00 94.50 258 ARG A C 1
ATOM 1993 O O . ARG A 1 258 ? 0.875 -4.583 -23.221 1.00 94.50 258 ARG A O 1
ATOM 2000 N N . PHE A 1 259 ? 0.853 -2.940 -21.676 1.00 91.88 259 PHE A N 1
ATOM 2001 C CA . PHE A 1 259 ? 2.214 -3.181 -21.206 1.00 91.88 259 PHE A CA 1
ATOM 2002 C C . PHE A 1 259 ? 2.328 -4.563 -20.548 1.00 91.88 259 PHE A C 1
ATOM 2004 O O . PHE A 1 259 ? 3.181 -5.358 -20.935 1.00 91.88 259 PHE A O 1
ATOM 2011 N N . GLY A 1 260 ? 1.418 -4.898 -19.629 1.00 91.25 260 GLY A N 1
ATOM 2012 C CA . GLY A 1 260 ? 1.389 -6.214 -18.984 1.00 91.25 260 GLY A CA 1
ATOM 2013 C C . GLY A 1 260 ? 1.225 -7.379 -19.962 1.00 91.25 260 GLY A C 1
ATOM 2014 O O . GLY A 1 260 ? 1.945 -8.371 -19.886 1.00 91.25 260 GLY A O 1
ATOM 2015 N N . GLU A 1 261 ? 0.324 -7.247 -20.935 1.00 93.81 261 GLU A N 1
ATOM 2016 C CA . GLU A 1 261 ? 0.135 -8.243 -21.994 1.00 93.81 261 GLU A CA 1
ATOM 2017 C C . GLU A 1 261 ? 1.397 -8.441 -22.842 1.00 93.81 261 GLU A C 1
ATOM 2019 O O . GLU A 1 261 ? 1.720 -9.572 -23.217 1.00 93.81 261 GLU A O 1
ATOM 2024 N N . ALA A 1 262 ? 2.129 -7.363 -23.141 1.00 92.31 262 ALA A N 1
ATOM 2025 C CA . ALA A 1 262 ? 3.403 -7.454 -23.843 1.00 92.31 262 ALA A CA 1
ATOM 2026 C C . ALA A 1 262 ? 4.417 -8.282 -23.045 1.00 92.31 262 ALA A C 1
ATOM 2028 O O . ALA A 1 262 ? 5.032 -9.191 -23.606 1.00 92.31 262 ALA A O 1
ATOM 2029 N N . TRP A 1 263 ? 4.526 -8.034 -21.739 1.00 91.00 263 TRP A N 1
ATOM 2030 C CA . TRP A 1 263 ? 5.407 -8.779 -20.838 1.00 91.00 263 TRP A CA 1
ATOM 2031 C C . TRP A 1 263 ? 5.009 -10.245 -20.662 1.00 91.00 263 TRP A C 1
ATOM 2033 O O . TRP A 1 263 ? 5.884 -11.108 -20.679 1.00 91.00 263 TRP A O 1
ATOM 2043 N N . ASN A 1 264 ? 3.713 -10.560 -20.622 1.00 93.81 264 ASN A N 1
ATOM 2044 C CA . ASN A 1 264 ? 3.243 -11.950 -20.634 1.00 93.81 264 ASN A CA 1
ATOM 2045 C C . ASN A 1 264 ? 3.667 -12.683 -21.918 1.00 93.81 264 ASN A C 1
ATOM 2047 O O . ASN A 1 264 ? 4.176 -13.803 -21.857 1.00 93.81 264 ASN A O 1
ATOM 2051 N N . ARG A 1 265 ? 3.538 -12.038 -23.089 1.00 94.69 265 ARG A N 1
ATOM 2052 C CA . ARG A 1 265 ? 4.022 -12.606 -24.362 1.00 94.69 265 ARG A CA 1
ATOM 2053 C C . ARG A 1 265 ? 5.541 -12.766 -24.386 1.00 94.69 265 ARG A C 1
ATOM 2055 O O . ARG A 1 265 ? 6.039 -13.725 -24.969 1.00 94.69 265 ARG A O 1
ATOM 2062 N N . ILE A 1 266 ? 6.280 -11.832 -23.789 1.00 91.44 266 ILE A N 1
ATOM 2063 C CA . ILE A 1 266 ? 7.742 -11.911 -23.685 1.00 91.44 266 ILE A CA 1
ATOM 2064 C C . ILE A 1 266 ? 8.152 -13.096 -22.813 1.00 91.44 266 ILE A C 1
ATOM 2066 O O . ILE A 1 266 ? 8.987 -13.880 -23.252 1.00 91.44 266 ILE A O 1
ATOM 2070 N N . ALA A 1 267 ? 7.545 -13.264 -21.635 1.00 92.44 267 ALA A N 1
ATOM 2071 C CA . ALA A 1 267 ? 7.825 -14.399 -20.759 1.00 92.44 267 ALA A CA 1
ATOM 2072 C C . ALA A 1 267 ? 7.604 -15.729 -21.491 1.00 92.44 267 ALA A C 1
ATOM 2074 O O . ALA A 1 267 ? 8.476 -16.593 -21.474 1.00 92.44 267 ALA A O 1
ATOM 2075 N N . ALA A 1 268 ? 6.494 -15.862 -22.225 1.00 95.81 268 ALA A N 1
ATOM 2076 C CA . ALA A 1 268 ? 6.212 -17.055 -23.024 1.00 95.81 268 ALA A CA 1
ATOM 2077 C C . ALA A 1 268 ? 7.292 -17.341 -24.090 1.00 95.81 268 ALA A C 1
ATOM 2079 O O . ALA A 1 268 ? 7.673 -18.493 -24.280 1.00 95.81 268 ALA A O 1
ATOM 2080 N N . ARG A 1 269 ? 7.830 -16.307 -24.757 1.00 94.75 269 ARG A N 1
ATOM 2081 C CA . ARG A 1 269 ? 8.946 -16.456 -25.714 1.00 94.75 269 ARG A CA 1
ATOM 2082 C C . ARG A 1 269 ? 10.300 -16.712 -25.043 1.00 94.75 269 ARG A C 1
ATOM 2084 O O . ARG A 1 269 ? 11.201 -17.217 -25.702 1.00 94.75 269 ARG A O 1
ATOM 2091 N N . ASN A 1 270 ? 10.442 -16.368 -23.765 1.00 91.56 270 ASN A N 1
ATOM 2092 C CA . ASN A 1 270 ? 11.667 -16.507 -22.976 1.00 91.56 270 ASN A CA 1
ATOM 2093 C C . ASN A 1 270 ? 11.628 -17.736 -22.045 1.00 91.56 270 ASN A C 1
ATOM 2095 O O . ASN A 1 270 ? 12.056 -17.674 -20.895 1.00 91.56 270 ASN A O 1
ATOM 2099 N N . GLY A 1 271 ? 11.040 -18.845 -22.504 1.00 91.12 271 GLY A N 1
ATOM 2100 C CA . GLY A 1 271 ? 10.993 -20.092 -21.729 1.00 91.12 271 GLY A CA 1
ATOM 2101 C C . GLY A 1 271 ? 10.153 -20.020 -20.449 1.00 91.12 271 GLY A C 1
ATOM 2102 O O . GLY A 1 271 ? 10.380 -20.798 -19.533 1.00 91.12 271 GLY A O 1
ATOM 2103 N N . GLY A 1 272 ? 9.199 -19.089 -20.367 1.00 91.31 272 GLY A N 1
ATOM 2104 C CA . GLY A 1 272 ? 8.323 -18.908 -19.207 1.00 91.31 272 GLY A CA 1
ATOM 2105 C C . GLY A 1 272 ? 8.824 -17.892 -18.179 1.00 91.31 272 GLY A C 1
ATOM 2106 O O . GLY A 1 272 ? 8.119 -17.646 -17.204 1.00 91.31 272 GLY A O 1
ATOM 2107 N N . VAL A 1 273 ? 9.980 -17.257 -18.389 1.00 88.69 273 VAL A N 1
ATOM 2108 C CA . VAL A 1 273 ? 10.590 -16.330 -17.422 1.00 88.69 273 VAL A CA 1
ATOM 2109 C C . VAL A 1 273 ? 10.520 -14.893 -17.923 1.00 88.69 273 VAL A C 1
ATOM 2111 O O . VAL A 1 273 ? 10.923 -14.609 -19.048 1.00 88.69 273 VAL A O 1
ATOM 2114 N N . LEU A 1 274 ? 10.066 -13.961 -17.083 1.00 86.81 274 LEU A N 1
ATOM 2115 C CA . LEU A 1 274 ? 10.167 -12.525 -17.342 1.00 86.81 274 LEU A CA 1
ATOM 2116 C C . LEU A 1 274 ? 11.653 -12.127 -17.403 1.00 86.81 274 LEU A C 1
ATOM 2118 O O . LEU A 1 274 ? 12.345 -12.211 -16.384 1.00 86.81 274 LEU A O 1
ATOM 2122 N N . PRO A 1 275 ? 12.171 -11.707 -18.571 1.00 81.88 275 PRO A N 1
ATOM 2123 C CA . PRO A 1 275 ? 13.561 -11.301 -18.678 1.00 81.88 275 PRO A CA 1
ATOM 2124 C C . PRO A 1 275 ? 13.812 -9.973 -17.964 1.00 81.88 275 PRO A C 1
ATOM 2126 O O . PRO A 1 275 ? 12.907 -9.163 -17.785 1.00 81.88 275 PRO A O 1
ATOM 2129 N N . CYS A 1 276 ? 15.063 -9.708 -17.603 1.00 77.50 276 CYS A N 1
ATOM 2130 C CA . CYS A 1 276 ? 15.438 -8.387 -17.117 1.00 77.50 276 CYS A CA 1
ATOM 2131 C C . CYS A 1 276 ? 15.484 -7.399 -18.290 1.00 77.50 276 CYS A C 1
ATOM 2133 O O . CYS A 1 276 ? 14.974 -6.291 -18.187 1.00 77.50 276 CYS A O 1
ATOM 2135 N N . ILE A 1 277 ? 16.056 -7.809 -19.426 1.00 77.25 277 ILE A N 1
ATOM 2136 C CA . ILE A 1 277 ? 16.326 -6.938 -20.575 1.00 77.25 277 ILE A CA 1
ATOM 2137 C C . ILE A 1 277 ? 15.442 -7.334 -21.760 1.00 77.25 277 ILE A C 1
ATOM 2139 O O . ILE A 1 277 ? 15.460 -8.479 -22.210 1.00 77.25 277 ILE A O 1
ATOM 2143 N N . VAL A 1 278 ? 14.714 -6.360 -22.308 1.00 78.94 278 VAL A N 1
ATOM 2144 C CA . VAL A 1 278 ? 13.914 -6.484 -23.533 1.00 78.94 278 VAL A CA 1
ATOM 2145 C C . VAL A 1 278 ? 14.109 -5.231 -24.377 1.00 78.94 278 VAL A C 1
ATOM 2147 O O . VAL A 1 278 ? 14.126 -4.114 -23.864 1.00 78.94 278 VAL A O 1
ATOM 2150 N N . ARG A 1 279 ? 14.258 -5.383 -25.693 1.00 77.56 279 ARG A N 1
ATOM 2151 C CA . ARG A 1 279 ? 14.301 -4.227 -26.597 1.00 77.56 279 ARG A CA 1
ATOM 2152 C C . ARG A 1 279 ? 12.888 -3.723 -26.890 1.00 77.56 279 ARG A C 1
ATOM 2154 O O . ARG A 1 279 ? 11.935 -4.493 -26.885 1.00 77.56 279 ARG A O 1
ATOM 2161 N N . THR A 1 280 ? 12.746 -2.440 -27.219 1.00 77.00 280 THR A N 1
ATOM 2162 C CA . THR A 1 280 ? 11.448 -1.812 -27.535 1.00 77.00 280 THR A CA 1
ATOM 2163 C C . THR A 1 280 ? 10.671 -2.531 -28.646 1.00 77.00 280 THR A C 1
ATOM 2165 O O . THR A 1 280 ? 9.442 -2.566 -28.625 1.00 77.00 280 THR A O 1
ATOM 2168 N N . ASP A 1 281 ? 11.380 -3.132 -29.607 1.00 80.94 281 ASP A N 1
ATOM 2169 C CA . ASP A 1 281 ? 10.800 -3.933 -30.695 1.00 80.94 281 ASP A CA 1
ATOM 2170 C C . ASP A 1 281 ? 10.297 -5.322 -30.244 1.00 80.94 281 ASP A C 1
ATOM 2172 O O . ASP A 1 281 ? 9.724 -6.070 -31.035 1.00 80.94 281 ASP A O 1
ATOM 2176 N N . GLY A 1 282 ? 10.469 -5.656 -28.963 1.00 81.19 282 GLY A N 1
ATOM 2177 C CA . GLY A 1 282 ? 10.080 -6.917 -28.343 1.00 81.19 282 GLY A CA 1
ATOM 2178 C C . GLY A 1 282 ? 11.113 -8.036 -28.478 1.00 81.19 282 GLY A C 1
ATOM 2179 O O . GLY A 1 282 ? 10.838 -9.149 -28.011 1.00 81.19 282 GLY A O 1
ATOM 2180 N N . SER A 1 283 ? 12.270 -7.782 -29.099 1.00 84.56 283 SER A N 1
ATOM 2181 C CA . SER A 1 283 ? 13.352 -8.764 -29.181 1.00 84.56 283 SER A CA 1
ATOM 2182 C C . SER A 1 283 ? 14.047 -8.944 -27.828 1.00 84.56 283 SER A C 1
ATOM 2184 O O . SER A 1 283 ? 14.254 -7.995 -27.067 1.00 84.56 283 SER A O 1
ATOM 2186 N N . ILE A 1 284 ? 14.396 -10.195 -27.527 1.00 84.56 284 ILE A N 1
ATOM 2187 C CA . ILE A 1 284 ? 15.081 -10.594 -26.296 1.00 84.56 284 ILE A CA 1
ATOM 2188 C C . ILE A 1 284 ? 16.562 -10.799 -26.655 1.00 84.56 284 ILE A C 1
ATOM 2190 O O . ILE A 1 284 ? 16.853 -11.606 -27.542 1.00 84.56 284 ILE A O 1
ATOM 2194 N N . PRO A 1 285 ? 17.505 -10.048 -26.059 1.00 78.31 285 PRO A N 1
ATOM 2195 C CA . PRO A 1 285 ? 18.929 -10.243 -26.318 1.00 78.31 285 PRO A CA 1
ATOM 2196 C C . PRO A 1 285 ? 19.416 -11.594 -25.778 1.00 78.31 285 PRO A C 1
ATOM 2198 O O . PRO A 1 285 ? 18.799 -12.171 -24.888 1.00 78.31 285 PRO A O 1
ATOM 2201 N N . GLN A 1 286 ? 20.560 -12.079 -26.281 1.00 81.75 286 GLN A N 1
ATOM 2202 C CA . GLN A 1 286 ? 21.169 -13.318 -25.778 1.00 81.75 286 GLN A CA 1
ATOM 2203 C C . GLN A 1 286 ? 21.393 -13.243 -24.265 1.00 81.75 286 GLN A C 1
ATOM 2205 O O . GLN A 1 286 ? 21.012 -14.165 -23.558 1.00 81.75 286 GLN A O 1
ATOM 2210 N N . GLN A 1 287 ? 21.948 -12.129 -23.780 1.00 78.06 287 GLN A N 1
ATOM 2211 C CA . GLN A 1 287 ? 22.027 -11.809 -22.359 1.00 78.06 287 GLN A CA 1
ATOM 2212 C C . GLN A 1 287 ? 20.794 -11.008 -21.943 1.00 78.06 287 GLN A C 1
ATOM 2214 O O . GLN A 1 287 ? 20.776 -9.783 -22.026 1.00 78.06 287 GLN A O 1
ATOM 2219 N N . TRP A 1 288 ? 19.740 -11.714 -21.547 1.00 79.50 288 TRP A N 1
ATOM 2220 C CA . TRP A 1 288 ? 18.474 -11.129 -21.092 1.00 79.50 288 TRP A CA 1
ATOM 2221 C C . TRP A 1 288 ? 18.376 -11.005 -19.564 1.00 79.50 288 TRP A C 1
ATOM 2223 O O . TRP A 1 288 ? 17.426 -10.411 -19.049 1.00 79.50 288 TRP A O 1
ATOM 2233 N N . TRP A 1 289 ? 19.345 -11.572 -18.843 1.00 76.31 289 TRP A N 1
ATOM 2234 C CA . TRP A 1 289 ? 19.454 -11.592 -17.383 1.00 76.31 289 TRP A CA 1
ATOM 2235 C C . TRP A 1 289 ? 20.545 -10.631 -16.885 1.00 76.31 289 TRP A C 1
ATOM 2237 O O . TRP A 1 289 ? 21.330 -10.105 -17.674 1.00 76.31 289 TRP A O 1
ATOM 2247 N N . GLY A 1 290 ? 20.622 -10.460 -15.564 1.00 64.44 290 GLY A N 1
ATOM 2248 C CA . GLY A 1 290 ? 21.561 -9.542 -14.916 1.00 64.44 290 GLY A CA 1
ATOM 2249 C C . GLY A 1 290 ? 20.954 -8.158 -14.711 1.00 64.44 290 GLY A C 1
ATOM 2250 O O . GLY A 1 290 ? 19.993 -7.780 -15.379 1.00 64.44 290 GLY A O 1
ATOM 2251 N N . GLU A 1 291 ? 21.478 -7.423 -13.737 1.00 57.50 291 GLU A N 1
ATOM 2252 C CA . GLU A 1 291 ? 20.845 -6.215 -13.219 1.00 57.50 291 GLU A CA 1
ATOM 2253 C C . GLU A 1 291 ? 21.795 -5.001 -13.233 1.00 57.50 291 GLU A C 1
ATOM 2255 O O . GLU A 1 291 ? 23.012 -5.163 -13.345 1.00 57.50 291 GLU A O 1
ATOM 2260 N N . PRO A 1 292 ? 21.261 -3.765 -13.228 1.00 49.34 292 PRO A N 1
ATOM 2261 C CA . PRO A 1 292 ? 22.011 -2.596 -13.670 1.00 49.34 292 PRO A CA 1
ATOM 2262 C C . PRO A 1 292 ? 23.046 -2.062 -12.677 1.00 49.34 292 PRO A C 1
ATOM 2264 O O . PRO A 1 292 ? 23.780 -1.151 -13.061 1.00 49.34 292 PRO A O 1
ATOM 2267 N N . PHE A 1 293 ? 23.114 -2.577 -11.446 1.00 53.94 293 PHE A N 1
ATOM 2268 C CA . PHE A 1 293 ? 23.927 -2.004 -10.369 1.00 53.94 293 PHE A CA 1
ATOM 2269 C C . PHE A 1 293 ? 25.142 -2.855 -9.989 1.00 53.94 293 PHE A C 1
ATOM 2271 O O . PHE A 1 293 ? 25.795 -2.567 -8.988 1.00 53.94 293 PHE A O 1
ATOM 2278 N N . GLY A 1 294 ? 25.476 -3.880 -10.781 1.00 49.38 294 GLY A N 1
ATOM 2279 C CA . GLY A 1 294 ? 26.542 -4.809 -10.399 1.00 49.38 294 GLY A CA 1
ATOM 2280 C C . GLY A 1 294 ? 26.170 -5.603 -9.149 1.00 49.38 294 GLY A C 1
ATOM 2281 O O . GLY A 1 294 ? 27.036 -5.996 -8.373 1.00 49.38 294 GLY A O 1
ATOM 2282 N N . TYR A 1 295 ? 24.870 -5.820 -8.923 1.00 51.81 295 TYR A N 1
ATOM 2283 C CA . TYR A 1 295 ? 24.416 -6.878 -8.040 1.00 51.81 295 TYR A CA 1
ATOM 2284 C C . TYR A 1 295 ? 24.217 -8.206 -8.795 1.00 51.81 295 TYR A C 1
ATOM 2286 O O . TYR A 1 295 ? 23.366 -9.021 -8.441 1.00 51.81 295 TYR A O 1
ATOM 2294 N N . ASP A 1 296 ? 25.010 -8.432 -9.842 1.00 45.31 296 ASP A N 1
ATOM 2295 C CA . ASP A 1 296 ? 25.129 -9.662 -10.630 1.00 45.31 296 ASP A CA 1
ATOM 2296 C C . ASP A 1 296 ? 25.420 -10.907 -9.771 1.00 45.31 296 ASP A C 1
ATOM 2298 O O . ASP A 1 296 ? 25.051 -12.019 -10.154 1.00 45.31 296 ASP A O 1
ATOM 2302 N N . GLU A 1 297 ? 25.941 -10.718 -8.553 1.00 48.56 297 GLU A N 1
ATOM 2303 C CA . GLU A 1 297 ? 26.026 -11.749 -7.509 1.00 48.56 297 GLU A CA 1
ATOM 2304 C C . GLU A 1 297 ? 24.658 -12.342 -7.088 1.00 48.56 297 GLU A C 1
ATOM 2306 O O . GLU A 1 297 ? 24.623 -13.453 -6.551 1.00 48.56 297 GLU A O 1
ATOM 2311 N N . TRP A 1 298 ? 23.530 -11.653 -7.332 1.00 49.16 298 TRP A N 1
ATOM 2312 C CA . TRP A 1 298 ? 22.184 -12.096 -6.920 1.00 49.16 298 TRP A CA 1
ATOM 2313 C C . TRP A 1 298 ? 21.406 -12.881 -7.972 1.00 49.16 298 TRP A C 1
ATOM 2315 O O . TRP A 1 298 ? 20.324 -13.351 -7.645 1.00 49.16 298 TRP A O 1
ATOM 2325 N N . GLY A 1 299 ? 21.910 -13.043 -9.204 1.00 50.78 299 GLY A N 1
ATOM 2326 C CA . GLY A 1 299 ? 21.178 -13.711 -10.291 1.00 50.78 299 GLY A CA 1
ATOM 2327 C C . GLY A 1 299 ? 19.730 -13.219 -10.464 1.00 50.78 299 GLY A C 1
ATOM 2328 O O . GLY A 1 299 ? 19.385 -12.115 -10.048 1.00 50.78 299 GLY A O 1
ATOM 2329 N N . ILE A 1 300 ? 18.878 -13.993 -11.146 1.00 59.72 300 ILE A N 1
ATOM 2330 C CA . ILE A 1 300 ? 17.472 -13.623 -11.354 1.00 59.72 300 ILE A CA 1
ATOM 2331 C C . ILE A 1 300 ? 16.704 -13.714 -10.020 1.00 59.72 300 ILE A C 1
ATOM 2333 O O . ILE A 1 300 ? 16.470 -14.834 -9.561 1.00 59.72 300 ILE A O 1
ATOM 2337 N N . PRO A 1 301 ? 16.188 -12.580 -9.489 1.00 56.44 301 PRO A N 1
ATOM 2338 C CA . PRO A 1 301 ? 16.469 -11.205 -9.935 1.00 56.44 301 PRO A CA 1
ATOM 2339 C C . PRO A 1 301 ? 16.740 -10.165 -8.831 1.00 56.44 301 PRO A C 1
ATOM 2341 O O . PRO A 1 301 ? 15.869 -9.829 -8.026 1.00 56.44 301 PRO A O 1
ATOM 2344 N N . GLY A 1 302 ? 17.917 -9.534 -8.933 1.00 49.75 302 GLY A N 1
ATOM 2345 C CA . GLY A 1 302 ? 18.231 -8.210 -8.386 1.00 49.75 302 GLY A CA 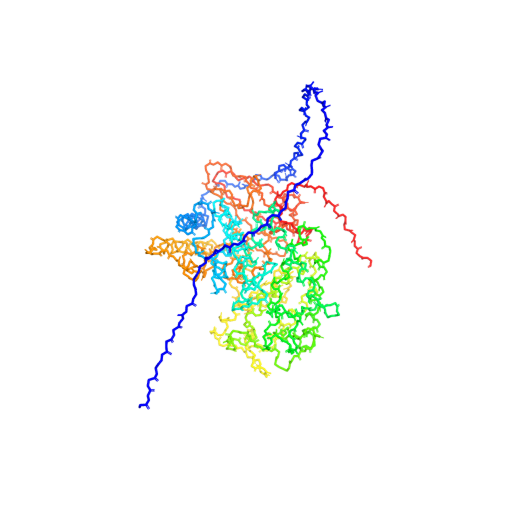1
ATOM 2346 C C . GLY A 1 302 ? 17.483 -7.073 -9.105 1.00 49.75 302 GLY A C 1
ATOM 2347 O O . GLY A 1 302 ? 17.324 -7.099 -10.326 1.00 49.75 302 GLY A O 1
ATOM 2348 N N . VAL A 1 303 ? 16.955 -6.136 -8.297 1.00 47.28 303 VAL A N 1
ATOM 2349 C CA . VAL A 1 303 ? 16.188 -4.882 -8.552 1.00 47.28 303 VAL A CA 1
ATOM 2350 C C . VAL A 1 303 ? 14.946 -4.965 -9.463 1.00 47.28 303 VAL A C 1
ATOM 2352 O O . VAL A 1 303 ? 13.975 -4.241 -9.238 1.00 47.28 303 VAL A O 1
ATOM 2355 N N . ALA A 1 304 ? 14.893 -5.894 -10.412 1.00 48.22 304 ALA A N 1
ATOM 2356 C CA . ALA A 1 304 ? 13.826 -6.073 -11.391 1.00 48.22 304 ALA A CA 1
ATOM 2357 C C . ALA A 1 304 ? 12.446 -6.431 -10.810 1.00 48.22 304 ALA A C 1
ATOM 2359 O O . ALA A 1 304 ? 11.432 -6.254 -11.482 1.00 48.22 304 ALA A O 1
ATOM 2360 N N . GLN A 1 305 ? 12.395 -6.922 -9.571 1.00 58.59 305 GLN A N 1
ATOM 2361 C CA . GLN A 1 305 ? 11.157 -7.370 -8.927 1.00 58.59 305 GLN A CA 1
ATOM 2362 C C . GLN A 1 305 ? 10.301 -6.211 -8.403 1.00 58.59 305 GLN A C 1
ATOM 2364 O O . GLN A 1 305 ? 9.078 -6.309 -8.407 1.00 58.59 305 GLN A O 1
ATOM 2369 N N . ARG A 1 306 ? 10.921 -5.067 -8.085 1.00 63.78 306 ARG A N 1
ATOM 2370 C CA . ARG A 1 306 ? 10.277 -3.864 -7.530 1.00 63.78 306 ARG A CA 1
ATOM 2371 C C . ARG A 1 306 ? 9.000 -3.453 -8.276 1.00 63.78 306 ARG A C 1
ATOM 2373 O O . ARG A 1 306 ? 7.958 -3.195 -7.674 1.00 63.78 306 ARG A O 1
ATOM 2380 N N . GLY A 1 307 ? 9.075 -3.432 -9.603 1.00 69.31 307 GLY A N 1
ATOM 2381 C CA . GLY A 1 307 ? 7.966 -3.056 -10.470 1.00 69.31 307 GLY A CA 1
ATOM 2382 C C . GLY A 1 307 ? 6.934 -4.160 -10.717 1.00 69.31 307 GLY A C 1
ATOM 2383 O O . GLY A 1 307 ? 5.762 -3.854 -10.951 1.00 69.31 307 GLY A O 1
ATOM 2384 N N . TRP A 1 308 ? 7.324 -5.437 -10.624 1.00 79.62 308 TRP A N 1
ATOM 2385 C CA . TRP A 1 308 ? 6.430 -6.570 -10.891 1.00 79.62 308 TRP A CA 1
ATOM 2386 C C . TRP A 1 308 ? 5.280 -6.642 -9.886 1.00 79.62 308 TRP A C 1
ATOM 2388 O O . TRP A 1 308 ? 4.142 -6.871 -10.293 1.00 79.62 308 TRP A O 1
ATOM 2398 N N . HIS A 1 309 ? 5.529 -6.372 -8.599 1.00 76.69 309 HIS A N 1
ATOM 2399 C CA . HIS A 1 309 ? 4.455 -6.362 -7.594 1.00 76.69 309 HIS A CA 1
ATOM 2400 C C . HIS A 1 309 ? 3.446 -5.244 -7.840 1.00 76.69 309 HIS A C 1
ATOM 2402 O O . HIS A 1 309 ? 2.236 -5.470 -7.737 1.00 76.69 309 HIS A O 1
ATOM 2408 N N . SER A 1 310 ? 3.942 -4.039 -8.154 1.00 79.94 310 SER A N 1
ATOM 2409 C CA . SER A 1 310 ? 3.074 -2.893 -8.419 1.00 79.94 310 SER A CA 1
ATOM 2410 C C . SER A 1 310 ? 2.205 -3.177 -9.638 1.00 79.94 310 SER A C 1
ATOM 2412 O O . SER A 1 310 ? 0.981 -3.078 -9.570 1.00 79.94 310 SER A O 1
ATOM 2414 N N . TRP A 1 311 ? 2.819 -3.617 -10.740 1.00 86.06 311 TRP A N 1
ATOM 2415 C CA . TRP A 1 311 ? 2.098 -3.994 -11.952 1.00 86.06 311 TRP A CA 1
ATOM 2416 C C . TRP A 1 311 ? 1.071 -5.096 -11.716 1.00 86.06 311 TRP A C 1
ATOM 2418 O O . TRP A 1 311 ? -0.053 -4.980 -12.209 1.00 86.06 311 TRP A O 1
ATOM 2428 N N . ALA A 1 312 ? 1.425 -6.136 -10.958 1.00 88.06 312 ALA A N 1
ATOM 2429 C CA . ALA A 1 312 ? 0.499 -7.214 -10.649 1.00 88.06 312 ALA A CA 1
ATOM 2430 C C . ALA A 1 312 ? -0.734 -6.677 -9.905 1.00 88.06 312 ALA A C 1
ATOM 2432 O O . ALA A 1 312 ? -1.870 -6.933 -10.306 1.00 88.06 312 ALA A O 1
ATOM 2433 N N . THR A 1 313 ? -0.506 -5.843 -8.888 1.00 88.44 313 THR A N 1
ATOM 2434 C CA . THR A 1 313 ? -1.571 -5.200 -8.105 1.00 88.44 313 THR A CA 1
ATOM 2435 C C . THR A 1 313 ? -2.445 -4.299 -8.977 1.00 88.44 313 THR A C 1
ATOM 2437 O O . THR A 1 313 ? -3.669 -4.431 -8.971 1.00 88.44 313 THR A O 1
ATOM 2440 N N . MET A 1 314 ? -1.828 -3.423 -9.777 1.00 90.81 314 MET A N 1
ATOM 2441 C CA . MET A 1 314 ? -2.528 -2.547 -10.720 1.00 90.81 314 MET A CA 1
ATOM 2442 C C . MET A 1 314 ? -3.383 -3.350 -11.698 1.00 90.81 314 MET A C 1
ATOM 2444 O O . MET A 1 314 ? -4.554 -3.036 -11.886 1.00 90.81 314 MET A O 1
ATOM 2448 N N . SER A 1 315 ? -2.831 -4.402 -12.300 1.00 91.25 315 SER A N 1
ATOM 2449 C CA . SER A 1 315 ? -3.527 -5.200 -13.314 1.00 91.25 315 SER A CA 1
ATOM 2450 C C . SER A 1 315 ? -4.788 -5.852 -12.755 1.00 91.25 315 SER A C 1
ATOM 2452 O O . SER A 1 315 ? -5.845 -5.777 -13.382 1.00 91.25 315 SER A O 1
ATOM 2454 N N . VAL A 1 316 ? -4.709 -6.422 -11.551 1.00 92.62 316 VAL A N 1
ATOM 2455 C CA . VAL A 1 316 ? -5.855 -7.055 -10.882 1.00 92.62 316 VAL A CA 1
ATOM 2456 C C . VAL A 1 316 ? -6.894 -6.010 -10.459 1.00 92.62 316 VAL A C 1
ATOM 2458 O O . VAL A 1 316 ? -8.089 -6.199 -10.696 1.00 92.62 316 VAL A O 1
ATOM 2461 N N . LEU A 1 317 ? -6.463 -4.865 -9.916 1.00 91.31 317 LEU A N 1
ATOM 2462 C CA . LEU A 1 317 ? -7.352 -3.747 -9.569 1.00 91.31 317 LEU A CA 1
ATOM 2463 C C . LEU A 1 317 ? -8.121 -3.212 -10.784 1.00 91.31 317 LEU A C 1
ATOM 2465 O O . LEU A 1 317 ? -9.334 -3.016 -10.721 1.00 91.31 317 LEU A O 1
ATOM 2469 N N . LEU A 1 318 ? -7.427 -2.984 -11.901 1.00 92.50 318 LEU A N 1
ATOM 2470 C CA . LEU A 1 318 ? -7.987 -2.392 -13.123 1.00 92.50 318 LEU A CA 1
ATOM 2471 C C . LEU A 1 318 ? -8.966 -3.317 -13.854 1.00 92.50 318 LEU A C 1
ATOM 2473 O O . LEU A 1 318 ? -9.719 -2.867 -14.723 1.00 92.50 318 LEU A O 1
ATOM 2477 N N . THR A 1 319 ? -8.941 -4.609 -13.549 1.00 92.81 319 THR A N 1
ATOM 2478 C CA . THR A 1 319 ? -9.715 -5.640 -14.251 1.00 92.81 319 THR A CA 1
ATOM 2479 C C . THR A 1 319 ? -10.789 -6.271 -13.374 1.00 92.81 319 THR A C 1
ATOM 2481 O O . THR A 1 319 ? -11.447 -7.216 -13.803 1.00 92.81 319 THR A O 1
ATOM 2484 N N . GLY A 1 320 ? -10.999 -5.737 -12.166 1.00 91.12 320 GLY A N 1
ATOM 2485 C CA . GLY A 1 320 ? -12.017 -6.239 -11.247 1.00 91.12 320 GLY A CA 1
ATOM 2486 C C . GLY A 1 320 ? -11.685 -7.623 -10.690 1.00 91.12 320 GLY A C 1
ATOM 2487 O O . GLY A 1 320 ? -12.594 -8.410 -10.443 1.00 91.12 320 GLY A O 1
ATOM 2488 N N . GLY A 1 321 ? -10.399 -7.932 -10.503 1.00 92.56 321 GLY A N 1
ATOM 2489 C CA . GLY A 1 321 ? -9.961 -9.187 -9.892 1.00 92.56 321 GLY A CA 1
ATOM 2490 C C . GLY A 1 321 ? -9.472 -10.258 -10.858 1.00 92.56 321 GLY A C 1
ATOM 2491 O O . GLY A 1 321 ? -9.205 -11.374 -10.422 1.00 92.56 321 GLY A O 1
ATOM 2492 N N . ARG A 1 322 ? -9.357 -9.961 -12.156 1.00 93.81 322 ARG A N 1
ATOM 2493 C CA . ARG A 1 322 ? -8.841 -10.929 -13.126 1.00 93.81 322 ARG A CA 1
ATOM 2494 C C . ARG A 1 322 ? -7.339 -11.135 -12.954 1.00 93.81 322 ARG A C 1
ATOM 2496 O O . ARG A 1 322 ? -6.567 -10.180 -12.902 1.00 93.81 322 ARG A O 1
ATOM 2503 N N . THR A 1 323 ? -6.925 -12.396 -12.916 1.00 93.81 323 THR A N 1
ATOM 2504 C CA . THR A 1 323 ? -5.538 -12.801 -12.649 1.00 93.81 323 THR A CA 1
ATOM 2505 C C . THR A 1 323 ? -4.817 -13.348 -13.881 1.00 93.81 323 THR A C 1
ATOM 2507 O O . THR A 1 323 ? -3.610 -13.569 -13.827 1.00 93.81 323 THR A O 1
ATOM 2510 N N . ASP A 1 324 ? -5.495 -13.500 -15.024 1.00 91.88 324 ASP A N 1
ATOM 2511 C CA . ASP A 1 324 ? -4.890 -13.957 -16.286 1.00 91.88 324 ASP A CA 1
ATOM 2512 C C . ASP A 1 324 ? -3.814 -12.989 -16.817 1.00 91.88 324 ASP A C 1
ATOM 2514 O O . ASP A 1 324 ? -2.827 -13.402 -17.436 1.00 91.88 324 ASP A O 1
ATOM 2518 N N . HIS A 1 325 ? -3.928 -11.709 -16.455 1.00 90.69 325 HIS A N 1
ATOM 2519 C CA . HIS A 1 325 ? -2.906 -10.691 -16.695 1.00 90.69 325 HIS A CA 1
ATOM 2520 C C . HIS A 1 325 ? -1.585 -10.948 -15.951 1.00 90.69 325 HIS A C 1
ATOM 2522 O O . HIS A 1 325 ? -0.595 -10.298 -16.273 1.00 90.69 325 HIS A O 1
ATOM 2528 N N . LEU A 1 326 ? -1.539 -11.894 -15.008 1.00 92.44 326 LEU A N 1
ATOM 2529 C CA . LEU A 1 326 ? -0.336 -12.265 -14.257 1.00 92.44 326 LEU A CA 1
ATOM 2530 C C . LEU A 1 326 ? 0.366 -13.509 -14.820 1.00 92.44 326 LEU A C 1
ATOM 2532 O O . LEU A 1 326 ? 1.290 -14.019 -14.189 1.00 92.44 326 LEU A O 1
ATOM 2536 N N . SER A 1 327 ? -0.058 -14.026 -15.979 1.00 94.19 327 SER A N 1
ATOM 2537 C CA . SER A 1 327 ? 0.455 -15.284 -16.547 1.00 94.19 327 SER A CA 1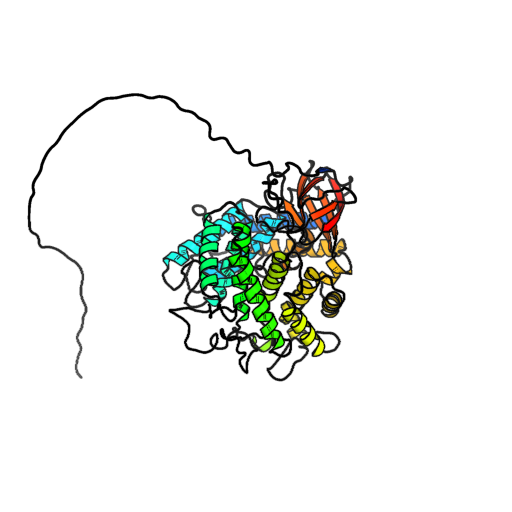
ATOM 2538 C C . SER A 1 327 ? 1.983 -15.348 -16.651 1.00 94.19 327 SER A C 1
ATOM 2540 O O . SER A 1 327 ? 2.555 -16.368 -16.273 1.00 94.19 327 SER A O 1
ATOM 2542 N N . GLY A 1 328 ? 2.651 -14.270 -17.074 1.00 91.88 328 GLY A N 1
ATOM 2543 C CA . GLY A 1 328 ? 4.114 -14.206 -17.155 1.00 91.88 328 GLY A CA 1
ATOM 2544 C C . GLY A 1 328 ? 4.805 -14.208 -15.788 1.00 91.88 328 GLY A C 1
ATOM 2545 O O . GLY A 1 328 ? 5.868 -14.806 -15.625 1.00 91.88 328 GLY A O 1
ATOM 2546 N N . LEU A 1 329 ? 4.193 -13.588 -14.775 1.00 90.44 329 LEU A N 1
ATOM 2547 C CA . LEU A 1 329 ? 4.709 -13.616 -13.404 1.00 90.44 329 LEU A CA 1
ATOM 2548 C C . LEU A 1 329 ? 4.525 -15.004 -12.779 1.00 90.44 329 LEU A C 1
ATOM 2550 O O . LEU A 1 329 ? 5.459 -15.548 -12.197 1.00 90.44 329 LEU A O 1
ATOM 2554 N N . ALA A 1 330 ? 3.350 -15.609 -12.967 1.00 93.06 330 ALA A N 1
ATOM 2555 C CA . ALA A 1 330 ? 3.062 -16.965 -12.515 1.00 93.06 330 ALA A CA 1
ATOM 2556 C C . ALA A 1 330 ? 4.002 -17.993 -13.163 1.00 93.06 330 ALA A C 1
ATOM 2558 O O . ALA A 1 330 ? 4.557 -18.838 -12.466 1.00 93.06 330 ALA A O 1
ATOM 2559 N N . SER A 1 331 ? 4.225 -17.913 -14.481 1.00 94.75 331 SER A N 1
ATOM 2560 C CA . SER A 1 331 ? 5.162 -18.806 -15.171 1.00 94.75 331 SER A CA 1
ATOM 2561 C C . SER A 1 331 ? 6.597 -18.608 -14.689 1.00 94.75 331 SER A C 1
ATOM 2563 O O . SER A 1 331 ? 7.298 -19.593 -14.485 1.00 94.75 331 SER A O 1
ATOM 2565 N N . THR A 1 332 ? 7.000 -17.363 -14.413 1.00 90.94 332 THR A N 1
ATOM 2566 C CA . THR A 1 332 ? 8.327 -17.069 -13.855 1.00 90.94 332 THR A CA 1
ATOM 2567 C C . THR A 1 332 ? 8.509 -17.77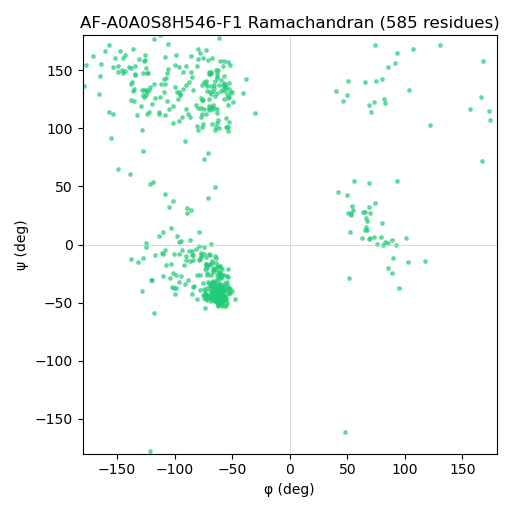9 -12.523 1.00 90.94 332 THR A C 1
ATOM 2569 O O . THR A 1 332 ? 9.485 -18.497 -12.344 1.00 90.94 332 THR A O 1
ATOM 2572 N N . VAL A 1 333 ? 7.547 -17.642 -11.607 1.00 90.94 333 VAL A N 1
ATOM 2573 C CA . VAL A 1 333 ? 7.593 -18.316 -10.304 1.00 90.94 333 VAL A CA 1
ATOM 2574 C C . VAL A 1 333 ? 7.658 -19.838 -10.458 1.00 90.94 333 VAL A C 1
ATOM 2576 O O . VAL A 1 333 ? 8.465 -20.479 -9.786 1.00 90.94 333 VAL A O 1
ATOM 2579 N N . ARG A 1 334 ? 6.863 -20.426 -11.361 1.00 94.12 334 ARG A N 1
ATOM 2580 C CA . ARG A 1 334 ? 6.915 -21.872 -11.633 1.00 94.12 334 ARG A CA 1
ATOM 2581 C C . ARG A 1 334 ? 8.296 -22.319 -12.100 1.00 94.12 334 ARG A C 1
ATOM 2583 O O . ARG A 1 334 ? 8.791 -23.323 -11.599 1.00 94.12 334 ARG A O 1
ATOM 2590 N N . GLU A 1 335 ? 8.931 -21.577 -13.004 1.00 91.69 335 GLU A N 1
ATOM 2591 C CA . GLU A 1 335 ? 10.289 -21.889 -13.465 1.00 91.69 335 GLU A CA 1
ATOM 2592 C C . GLU A 1 335 ? 11.324 -21.749 -12.335 1.00 91.69 335 GLU A C 1
ATOM 2594 O O . GLU A 1 335 ? 12.193 -22.610 -12.210 1.00 91.69 335 GLU A O 1
ATOM 2599 N N . LEU A 1 336 ? 11.187 -20.758 -11.440 1.00 89.00 336 LEU A N 1
ATOM 2600 C CA . LEU A 1 336 ? 12.044 -20.664 -10.249 1.00 89.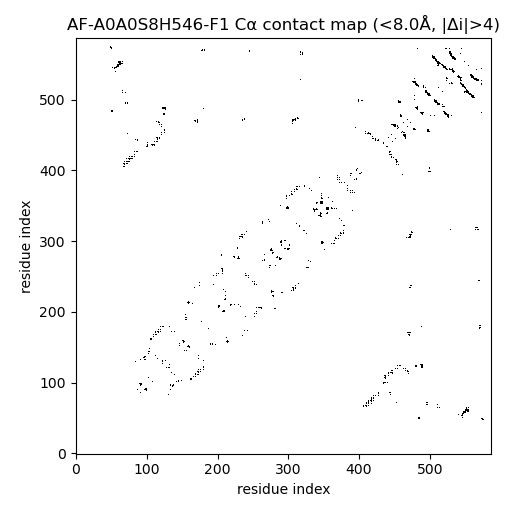00 336 LEU A CA 1
ATOM 2601 C C . LEU A 1 336 ? 11.925 -21.915 -9.366 1.00 89.00 336 LEU A C 1
ATOM 2603 O O . LEU A 1 336 ? 12.939 -22.448 -8.927 1.00 89.00 336 LEU A O 1
ATOM 2607 N N . PHE A 1 337 ? 10.712 -22.413 -9.111 1.00 91.12 337 PHE A N 1
ATOM 2608 C CA . PHE A 1 337 ? 10.512 -23.625 -8.304 1.00 91.12 337 PHE A CA 1
ATOM 2609 C C . PHE A 1 337 ? 10.945 -24.905 -9.018 1.00 91.12 337 PHE A C 1
ATOM 2611 O O . PHE A 1 337 ? 11.514 -25.791 -8.387 1.00 91.12 337 PHE A O 1
ATOM 2618 N N . LYS A 1 338 ? 10.719 -25.003 -10.329 1.00 92.56 338 LYS A N 1
ATOM 2619 C CA . LYS A 1 338 ? 11.149 -26.136 -11.159 1.00 92.56 338 LYS A CA 1
ATOM 2620 C C . LYS A 1 338 ? 12.666 -26.313 -11.157 1.00 92.56 338 LYS A C 1
ATOM 2622 O O . LYS A 1 338 ? 13.146 -27.441 -11.187 1.00 92.56 338 LYS A O 1
ATOM 2627 N N . HIS A 1 339 ? 13.404 -25.208 -11.131 1.00 89.25 339 HIS A N 1
ATOM 2628 C CA . HIS A 1 339 ? 14.862 -25.202 -11.051 1.00 89.25 339 HIS A CA 1
ATOM 2629 C C . HIS A 1 339 ? 15.404 -25.071 -9.620 1.00 89.25 339 HIS A C 1
ATOM 2631 O O . HIS A 1 339 ? 16.613 -24.968 -9.409 1.00 89.25 339 HIS A O 1
ATOM 2637 N N . GLY A 1 340 ? 14.503 -25.042 -8.646 1.00 88.12 340 GLY A N 1
ATOM 2638 C CA . GLY A 1 340 ? 14.813 -25.001 -7.236 1.00 88.12 340 GLY A CA 1
ATOM 2639 C C . GLY A 1 340 ? 15.225 -26.361 -6.675 1.00 88.12 340 GLY A C 1
ATOM 2640 O O . GLY A 1 340 ? 14.992 -27.409 -7.272 1.00 88.12 340 GLY A O 1
ATOM 2641 N N . GLU A 1 341 ? 15.820 -26.350 -5.489 1.00 88.25 341 GLU A N 1
ATOM 2642 C CA . GLU A 1 341 ? 16.274 -27.540 -4.771 1.00 88.25 341 GLU A CA 1
ATOM 2643 C C . GLU A 1 341 ? 15.642 -27.575 -3.378 1.00 88.25 341 GLU A C 1
ATOM 2645 O O . GLU A 1 341 ? 15.404 -26.538 -2.758 1.00 88.25 341 GLU A O 1
ATOM 2650 N N . ASN A 1 342 ? 15.376 -28.777 -2.856 1.00 85.62 342 ASN A N 1
ATOM 2651 C CA . ASN A 1 342 ? 14.820 -28.976 -1.508 1.00 85.62 342 ASN A CA 1
ATOM 2652 C C . ASN A 1 342 ? 13.518 -28.188 -1.246 1.00 85.62 342 ASN A C 1
ATOM 2654 O O . ASN A 1 342 ? 13.266 -27.724 -0.134 1.00 85.62 342 ASN A O 1
ATOM 2658 N N . GLY A 1 343 ? 12.701 -28.005 -2.288 1.00 83.19 343 GLY A N 1
ATOM 2659 C CA . GLY A 1 343 ? 11.449 -27.250 -2.219 1.00 83.19 343 GLY A CA 1
ATOM 2660 C C . GLY A 1 343 ? 11.620 -25.731 -2.110 1.00 83.19 343 GLY A C 1
ATOM 2661 O O . GLY A 1 343 ? 10.624 -25.042 -1.929 1.00 83.19 343 GLY A O 1
ATOM 2662 N N . GLN A 1 344 ? 12.838 -25.194 -2.216 1.00 83.88 344 GLN A N 1
ATOM 2663 C CA . GLN A 1 344 ? 13.086 -23.753 -2.303 1.00 83.88 344 GLN A CA 1
ATOM 2664 C C . GLN A 1 344 ? 13.160 -23.309 -3.763 1.00 83.88 344 GLN A C 1
ATOM 2666 O O . GLN A 1 344 ? 13.626 -24.088 -4.589 1.00 83.88 344 GLN A O 1
ATOM 2671 N N . PRO A 1 345 ? 12.754 -22.075 -4.102 1.00 86.12 345 PRO A N 1
ATOM 2672 C CA . PRO A 1 345 ? 12.942 -21.558 -5.449 1.00 86.12 345 PRO A CA 1
ATOM 2673 C C . PRO A 1 345 ? 14.430 -21.331 -5.755 1.00 86.12 345 PRO A C 1
ATOM 2675 O O . PRO A 1 345 ? 15.224 -20.951 -4.881 1.00 86.12 345 PRO A O 1
ATOM 2678 N N . ALA A 1 346 ? 14.793 -21.497 -7.026 1.00 85.62 346 ALA A N 1
ATOM 2679 C CA . ALA A 1 346 ? 16.038 -20.968 -7.552 1.00 85.62 346 ALA A CA 1
ATOM 2680 C C . ALA A 1 346 ? 16.088 -19.456 -7.302 1.00 85.62 346 ALA A C 1
ATOM 2682 O O . ALA A 1 346 ? 15.097 -18.744 -7.473 1.00 85.62 346 ALA A O 1
ATOM 2683 N N . SER A 1 347 ? 17.253 -18.977 -6.885 1.00 79.69 347 SER A N 1
ATOM 2684 C CA . SER A 1 347 ? 17.486 -17.560 -6.587 1.00 79.69 347 SER A CA 1
ATOM 2685 C C . SER A 1 347 ? 18.664 -16.996 -7.362 1.00 79.69 347 SER A C 1
ATOM 2687 O O . SER A 1 347 ? 18.944 -15.813 -7.246 1.00 79.69 347 SER A O 1
ATOM 2689 N N . VAL A 1 348 ? 19.358 -17.824 -8.150 1.00 76.50 348 VAL A N 1
ATOM 2690 C CA . VAL A 1 348 ? 20.494 -17.395 -8.959 1.00 76.50 348 VAL A CA 1
ATOM 2691 C C . VAL A 1 348 ? 20.418 -18.013 -10.354 1.00 76.50 348 VAL A C 1
ATOM 2693 O O . VAL A 1 348 ? 20.101 -19.194 -10.508 1.00 76.50 348 VAL A O 1
ATOM 2696 N N . PHE A 1 349 ? 20.758 -17.210 -11.362 1.00 80.12 349 PHE A N 1
ATOM 2697 C CA . PHE A 1 349 ? 20.908 -17.624 -12.753 1.00 80.12 349 PHE A CA 1
ATOM 2698 C C . PHE A 1 349 ? 22.149 -16.951 -13.345 1.00 80.12 349 PHE A C 1
ATOM 2700 O O . PHE A 1 349 ? 22.256 -15.726 -13.300 1.00 80.12 349 PHE A O 1
ATOM 2707 N N . ASP A 1 350 ? 23.079 -17.744 -13.876 1.00 74.06 350 ASP A N 1
ATOM 2708 C CA . ASP A 1 350 ? 24.363 -17.269 -14.425 1.00 74.06 350 ASP A CA 1
ATOM 2709 C C . ASP A 1 350 ? 24.348 -17.075 -15.955 1.00 74.06 350 ASP A C 1
ATOM 2711 O O . ASP A 1 350 ? 25.364 -16.719 -16.554 1.00 74.06 350 ASP A O 1
ATOM 2715 N N . GLY A 1 351 ? 23.196 -17.306 -16.594 1.00 77.31 351 GLY A N 1
ATOM 2716 C CA . GLY A 1 351 ? 23.045 -17.292 -18.050 1.00 77.31 351 GLY A CA 1
ATOM 2717 C C . GLY A 1 351 ? 22.961 -18.659 -18.707 1.00 77.31 351 GLY A C 1
ATOM 2718 O O . GLY A 1 351 ? 22.550 -18.759 -19.863 1.00 77.31 351 GLY A O 1
ATOM 2719 N N . LYS A 1 352 ? 23.338 -19.714 -17.986 1.00 81.38 352 LYS A N 1
ATOM 2720 C CA . LYS A 1 352 ? 23.292 -21.103 -18.456 1.00 81.38 352 LYS A CA 1
ATOM 2721 C C . LYS A 1 352 ? 22.563 -22.002 -17.472 1.00 81.38 352 LYS A C 1
ATOM 2723 O O . LYS A 1 352 ? 21.788 -22.860 -17.885 1.00 81.38 352 LYS A O 1
ATOM 2728 N N . THR A 1 353 ? 22.799 -21.790 -16.187 1.00 83.31 353 THR A N 1
ATOM 2729 C CA . THR A 1 353 ? 22.386 -22.677 -15.108 1.00 83.31 353 THR A CA 1
ATOM 2730 C C . THR A 1 353 ? 21.627 -21.914 -14.038 1.00 83.31 353 THR A C 1
ATOM 2732 O O . THR A 1 353 ? 22.038 -20.849 -13.572 1.00 83.31 353 THR A O 1
ATOM 2735 N N . TRP A 1 354 ? 20.498 -22.492 -13.642 1.00 85.81 354 TRP A N 1
ATOM 2736 C CA . TRP A 1 354 ? 19.770 -22.098 -12.449 1.00 85.81 354 TRP A CA 1
ATOM 2737 C C . TRP A 1 354 ? 20.349 -22.818 -11.242 1.00 85.81 354 TRP A C 1
ATOM 2739 O O . TRP A 1 354 ? 20.731 -23.984 -11.342 1.00 85.81 354 TRP A O 1
ATOM 2749 N N . ARG A 1 355 ? 20.383 -22.134 -10.102 1.00 82.75 355 ARG A N 1
ATOM 2750 C CA . ARG A 1 355 ? 20.769 -22.751 -8.835 1.00 82.75 355 ARG A CA 1
ATOM 2751 C C . ARG A 1 355 ? 19.996 -22.158 -7.670 1.00 82.75 355 ARG A C 1
ATOM 2753 O O . ARG A 1 355 ? 19.647 -20.972 -7.650 1.00 82.75 355 ARG A O 1
ATOM 2760 N N . THR A 1 356 ? 19.785 -22.991 -6.663 1.00 83.25 356 THR A N 1
ATOM 2761 C CA . THR A 1 356 ? 19.323 -22.532 -5.356 1.00 83.25 356 THR A CA 1
ATOM 2762 C C . THR A 1 356 ? 20.514 -21.899 -4.649 1.00 83.25 356 THR A C 1
ATOM 2764 O O . THR A 1 356 ? 21.497 -22.570 -4.348 1.00 83.25 356 THR A O 1
ATOM 2767 N N . GLY A 1 357 ? 20.465 -20.581 -4.441 1.00 74.81 357 GLY A N 1
ATOM 2768 C CA . GLY A 1 357 ? 21.514 -19.871 -3.718 1.00 74.81 357 GLY A CA 1
ATOM 2769 C C . GLY A 1 357 ? 21.672 -20.389 -2.285 1.00 74.81 357 GLY A C 1
ATOM 2770 O O . GLY A 1 357 ? 20.743 -20.968 -1.716 1.00 74.81 357 GLY A O 1
ATOM 2771 N N . ASP A 1 358 ? 22.842 -20.156 -1.688 1.00 76.62 358 ASP A N 1
ATOM 2772 C CA . ASP A 1 358 ? 23.063 -20.431 -0.268 1.00 76.62 358 ASP A CA 1
ATOM 2773 C C . ASP A 1 358 ? 22.126 -19.592 0.629 1.00 76.62 358 ASP A C 1
ATOM 2775 O O . ASP A 1 358 ? 21.359 -18.743 0.170 1.00 76.62 358 ASP A O 1
ATOM 2779 N N . ARG A 1 359 ? 22.186 -19.788 1.951 1.00 72.94 359 ARG A N 1
ATOM 2780 C CA . ARG A 1 359 ? 21.325 -19.046 2.890 1.00 72.94 359 ARG A CA 1
ATOM 2781 C C . ARG A 1 359 ? 21.467 -17.524 2.758 1.00 72.94 359 ARG A C 1
ATOM 2783 O O . ARG A 1 359 ? 20.504 -16.803 3.021 1.00 72.94 359 ARG A O 1
ATOM 2790 N N . LEU A 1 360 ? 22.652 -17.027 2.417 1.00 71.69 360 LEU A N 1
ATOM 2791 C CA . LEU A 1 360 ? 22.908 -15.602 2.271 1.00 71.69 360 LEU A CA 1
ATOM 2792 C C . LEU A 1 360 ? 22.309 -15.080 0.962 1.00 71.69 360 LEU A C 1
ATOM 2794 O O . LEU A 1 360 ? 21.648 -14.047 0.988 1.00 71.69 360 LEU A O 1
ATOM 2798 N N . ALA A 1 361 ? 22.462 -15.813 -0.139 1.00 69.44 361 ALA A N 1
ATOM 2799 C CA . ALA A 1 361 ? 21.824 -15.536 -1.420 1.00 69.44 361 ALA A CA 1
ATOM 2800 C C . ALA A 1 361 ? 20.293 -15.591 -1.310 1.00 69.44 361 ALA A C 1
ATOM 2802 O O . ALA A 1 361 ? 19.627 -14.665 -1.753 1.00 69.44 361 ALA A O 1
ATOM 2803 N N . GLN A 1 362 ? 19.728 -16.578 -0.608 1.00 69.75 362 GLN A N 1
ATOM 2804 C CA . GLN A 1 362 ? 18.286 -16.658 -0.339 1.00 69.75 362 GLN A CA 1
ATOM 2805 C C . GLN A 1 362 ? 17.788 -15.491 0.526 1.00 69.75 362 GLN A C 1
ATOM 2807 O O . GLN A 1 362 ? 16.738 -14.916 0.255 1.00 69.75 362 GLN A O 1
ATOM 2812 N N . ARG A 1 363 ? 18.559 -15.071 1.542 1.00 67.94 363 ARG A N 1
ATOM 2813 C CA . ARG A 1 363 ? 18.242 -13.855 2.319 1.00 67.94 363 ARG A CA 1
ATOM 2814 C C . ARG A 1 363 ? 18.332 -12.587 1.471 1.00 67.94 363 ARG A C 1
ATOM 2816 O O . ARG A 1 363 ? 17.531 -11.677 1.661 1.00 67.94 363 ARG A O 1
ATOM 2823 N N . ARG A 1 364 ? 19.315 -12.501 0.573 1.00 66.06 364 ARG A N 1
ATOM 2824 C CA . ARG A 1 364 ? 19.479 -11.379 -0.360 1.00 66.06 364 ARG A CA 1
ATOM 2825 C C . ARG A 1 364 ? 18.407 -11.380 -1.460 1.00 66.06 364 ARG A C 1
ATOM 2827 O O . ARG A 1 364 ? 18.039 -10.306 -1.920 1.00 66.06 364 ARG A O 1
ATOM 2834 N N . ALA A 1 365 ? 17.814 -12.530 -1.773 1.00 67.19 365 ALA A N 1
ATOM 2835 C CA . ALA A 1 365 ? 16.682 -12.692 -2.686 1.00 67.19 365 ALA A CA 1
ATOM 2836 C C . ALA A 1 365 ? 15.306 -12.492 -2.010 1.00 67.19 365 ALA A C 1
ATOM 2838 O O . ALA A 1 365 ? 14.308 -13.074 -2.432 1.00 67.19 365 ALA A O 1
ATOM 2839 N N . TYR A 1 366 ? 15.224 -11.652 -0.971 1.00 71.94 366 TYR A N 1
ATOM 2840 C CA . TYR A 1 366 ? 13.993 -11.377 -0.207 1.00 71.94 366 TYR A CA 1
ATOM 2841 C C . TYR A 1 366 ? 12.801 -10.933 -1.075 1.00 71.94 366 TYR A C 1
ATOM 2843 O O . TYR A 1 366 ? 11.647 -11.185 -0.733 1.00 71.94 366 TYR A O 1
ATOM 2851 N N . GLN A 1 367 ? 13.080 -10.312 -2.219 1.00 74.06 367 GLN A N 1
ATOM 2852 C CA . GLN A 1 367 ? 12.077 -9.886 -3.187 1.00 74.06 367 GLN A CA 1
ATOM 2853 C C . GLN A 1 367 ? 11.306 -11.088 -3.789 1.00 74.06 367 GLN A C 1
ATOM 2855 O O . GLN A 1 367 ? 10.114 -10.959 -4.080 1.00 74.06 367 GLN A O 1
ATOM 2860 N N . ILE A 1 368 ? 11.925 -12.283 -3.902 1.00 79.56 368 ILE A N 1
ATOM 2861 C CA . ILE A 1 368 ? 11.241 -13.495 -4.388 1.00 79.56 368 ILE A CA 1
ATOM 2862 C C . ILE A 1 368 ? 10.076 -13.787 -3.455 1.00 79.56 368 ILE A C 1
ATOM 2864 O O . ILE A 1 368 ? 8.942 -13.877 -3.913 1.00 79.56 368 ILE A O 1
ATOM 2868 N N . THR A 1 369 ? 10.328 -13.830 -2.146 1.00 80.62 369 THR A N 1
ATOM 2869 C CA . THR A 1 369 ? 9.289 -14.031 -1.129 1.00 80.62 369 THR A CA 1
ATOM 2870 C C . THR A 1 369 ? 8.146 -13.029 -1.281 1.00 80.62 369 THR A C 1
ATOM 2872 O O . THR A 1 369 ? 6.984 -13.429 -1.244 1.00 80.62 369 THR A O 1
ATOM 2875 N N . HIS A 1 370 ? 8.442 -11.755 -1.556 1.00 80.50 370 HIS A N 1
ATOM 2876 C CA . HIS A 1 370 ? 7.408 -10.744 -1.791 1.00 80.50 370 HIS A CA 1
ATOM 2877 C C . HIS A 1 370 ? 6.571 -11.022 -3.048 1.00 80.50 370 HIS A C 1
ATOM 2879 O O . HIS A 1 370 ? 5.393 -10.665 -3.087 1.00 80.50 370 HIS A O 1
ATOM 2885 N N . ILE A 1 371 ? 7.139 -11.626 -4.100 1.00 83.12 371 ILE A N 1
ATOM 2886 C CA . ILE A 1 371 ? 6.382 -11.946 -5.319 1.00 83.12 371 ILE A CA 1
ATOM 2887 C C . ILE A 1 371 ? 5.462 -13.106 -5.015 1.00 83.12 371 ILE A C 1
ATOM 2889 O O . ILE A 1 371 ? 4.309 -13.079 -5.426 1.00 83.12 371 ILE A O 1
ATOM 2893 N N . LEU A 1 372 ? 5.957 -14.111 -4.295 1.00 87.06 372 LEU A N 1
ATOM 2894 C CA . LEU A 1 372 ? 5.152 -15.264 -3.912 1.00 87.06 372 LEU A CA 1
ATOM 2895 C C . LEU A 1 372 ? 3.967 -14.821 -3.053 1.00 87.06 372 LEU A C 1
ATOM 2897 O O . LEU A 1 372 ? 2.832 -15.198 -3.335 1.00 87.06 372 LEU A O 1
ATOM 2901 N N . GLU A 1 373 ? 4.215 -13.960 -2.063 1.00 86.12 373 GLU A N 1
ATOM 2902 C CA . GLU A 1 373 ? 3.166 -13.357 -1.237 1.00 86.12 373 GLU A CA 1
ATOM 2903 C C . GLU A 1 373 ? 2.182 -12.539 -2.072 1.00 86.12 373 GLU A C 1
ATOM 2905 O O . GLU A 1 373 ? 0.978 -12.701 -1.912 1.00 86.12 373 GLU A O 1
ATOM 2910 N N . ARG A 1 374 ? 2.677 -11.712 -3.001 1.00 87.44 374 ARG A N 1
ATOM 2911 C CA . ARG A 1 374 ? 1.844 -10.911 -3.909 1.00 87.44 374 ARG A CA 1
ATOM 2912 C C . ARG A 1 374 ? 1.015 -11.781 -4.858 1.00 87.44 374 ARG A C 1
ATOM 2914 O O . ARG A 1 374 ? -0.134 -11.480 -5.148 1.00 87.44 374 ARG A O 1
ATOM 2921 N N . MET A 1 375 ? 1.572 -12.878 -5.358 1.00 89.75 375 MET A N 1
ATOM 2922 C CA . MET A 1 375 ? 0.831 -13.833 -6.179 1.00 89.75 375 MET A CA 1
ATOM 2923 C C . MET A 1 375 ? -0.268 -14.502 -5.359 1.00 89.75 375 MET A C 1
ATOM 2925 O O . MET A 1 375 ? -1.388 -14.652 -5.846 1.00 89.75 375 MET A O 1
ATOM 2929 N N . TYR A 1 376 ? 0.013 -14.862 -4.109 1.00 92.00 376 TYR A N 1
ATOM 2930 C CA . TYR A 1 376 ? -0.999 -15.431 -3.230 1.00 92.00 376 TYR A CA 1
ATOM 2931 C C . TYR A 1 376 ? -2.082 -14.418 -2.856 1.00 92.00 376 TYR A C 1
ATOM 2933 O O . TYR A 1 376 ? -3.262 -14.726 -2.979 1.00 92.00 376 TYR A O 1
ATOM 2941 N N . ASP A 1 377 ? -1.724 -13.192 -2.484 1.00 89.25 377 ASP A N 1
ATOM 2942 C CA . ASP A 1 377 ? -2.696 -12.198 -2.020 1.00 89.25 377 ASP A CA 1
ATOM 2943 C C . ASP A 1 377 ? -3.586 -11.614 -3.130 1.00 89.25 377 ASP A C 1
ATOM 2945 O O . ASP A 1 377 ? -4.673 -11.091 -2.855 1.00 89.25 377 ASP A O 1
ATOM 2949 N N . LEU A 1 378 ? -3.170 -11.774 -4.389 1.00 91.81 378 LEU A N 1
ATOM 2950 C CA . LEU A 1 378 ? -3.966 -11.454 -5.570 1.00 91.81 378 LEU A CA 1
ATOM 2951 C C . LEU A 1 378 ? -4.793 -12.638 -6.088 1.00 91.81 378 LEU A C 1
ATOM 2953 O O . LEU A 1 378 ? -5.890 -12.413 -6.600 1.00 91.81 378 LEU A O 1
ATOM 2957 N N . THR A 1 379 ? -4.295 -13.877 -5.986 1.00 93.50 379 THR A N 1
ATOM 2958 C CA . THR A 1 379 ? -4.946 -15.051 -6.609 1.00 93.50 379 THR A CA 1
ATOM 2959 C C . THR A 1 379 ? -5.699 -15.949 -5.637 1.00 93.50 379 THR A C 1
ATOM 2961 O O . THR A 1 379 ? -6.646 -16.609 -6.057 1.00 93.50 379 THR A O 1
ATOM 2964 N N . TRP A 1 380 ? -5.282 -16.002 -4.371 1.00 93.62 380 TRP A N 1
ATOM 2965 C CA . TRP A 1 380 ? -5.782 -16.921 -3.343 1.00 93.62 380 TRP A CA 1
ATOM 2966 C C . TRP A 1 380 ? -5.805 -18.395 -3.777 1.00 93.62 380 TRP A C 1
ATOM 2968 O O . TRP A 1 380 ? -6.616 -19.179 -3.293 1.00 93.62 380 TRP A O 1
ATOM 2978 N N . SER A 1 381 ? -4.925 -18.776 -4.709 1.00 95.25 381 SER A N 1
ATOM 2979 C CA . SER A 1 381 ? -4.879 -20.129 -5.269 1.00 95.25 381 SER A CA 1
ATOM 2980 C C . SER A 1 381 ? -4.039 -21.074 -4.411 1.00 95.25 381 SER A C 1
ATOM 2982 O O . SER A 1 381 ? -3.022 -20.660 -3.845 1.00 95.25 381 SER A O 1
ATOM 2984 N N . ASP A 1 382 ? -4.402 -22.358 -4.387 1.00 96.56 382 ASP A N 1
ATOM 2985 C CA . ASP A 1 382 ? -3.644 -23.398 -3.676 1.00 96.56 382 ASP A CA 1
ATOM 2986 C C . ASP A 1 382 ? -2.188 -23.488 -4.148 1.00 96.56 382 ASP A C 1
ATOM 2988 O O . ASP A 1 382 ? -1.277 -23.658 -3.337 1.00 96.56 382 ASP A O 1
ATOM 2992 N N . GLU A 1 383 ? -1.955 -23.304 -5.451 1.00 95.56 383 GLU A N 1
ATOM 2993 C CA . GLU A 1 383 ? -0.614 -23.275 -6.036 1.00 95.56 383 GLU A CA 1
ATOM 2994 C C . GLU A 1 383 ? 0.235 -22.159 -5.408 1.00 95.56 383 GLU A C 1
ATOM 2996 O O . GLU A 1 383 ? 1.309 -22.414 -4.857 1.00 95.56 383 GLU A O 1
ATOM 3001 N N . SER A 1 384 ? -0.280 -20.926 -5.408 1.00 93.81 384 SER A N 1
ATOM 3002 C CA . SER A 1 384 ? 0.420 -19.788 -4.806 1.00 93.81 384 SER A CA 1
ATOM 3003 C C . SER A 1 384 ? 0.560 -19.899 -3.285 1.00 93.81 384 SER A C 1
ATOM 3005 O O . SER A 1 384 ? 1.577 -19.481 -2.730 1.00 93.81 384 SER A O 1
ATOM 3007 N N . ALA A 1 385 ? -0.399 -20.537 -2.604 1.00 95.00 385 ALA A N 1
ATOM 3008 C CA . ALA A 1 385 ? -0.285 -20.851 -1.183 1.00 95.00 385 ALA A CA 1
ATOM 3009 C C . ALA A 1 385 ? 0.891 -21.803 -0.922 1.00 95.00 385 ALA A C 1
ATOM 3011 O O . ALA A 1 385 ? 1.640 -21.620 0.042 1.00 95.00 385 ALA A O 1
ATOM 3012 N N . GLY A 1 386 ? 1.068 -22.801 -1.795 1.00 94.38 386 GLY A N 1
ATOM 3013 C CA . GLY A 1 386 ? 2.207 -23.712 -1.791 1.00 94.38 386 GLY A CA 1
ATOM 3014 C C . GLY A 1 386 ? 3.536 -22.967 -1.892 1.00 94.38 386 GLY A C 1
ATOM 3015 O O . GLY A 1 386 ? 4.424 -23.204 -1.074 1.00 94.38 386 GLY A O 1
ATOM 3016 N N . TRP A 1 387 ? 3.644 -22.000 -2.808 1.00 91.88 387 TRP A N 1
ATOM 3017 C CA . TRP A 1 387 ? 4.852 -21.184 -2.963 1.00 91.88 387 TRP A CA 1
ATOM 3018 C C . TRP A 1 387 ? 5.205 -20.386 -1.704 1.00 91.88 387 TRP A C 1
ATOM 3020 O O . TRP A 1 387 ? 6.352 -20.412 -1.257 1.00 91.88 387 TRP A O 1
ATOM 3030 N N . VAL A 1 388 ? 4.228 -19.703 -1.096 1.00 90.38 388 VAL A N 1
ATOM 3031 C CA . VAL A 1 388 ? 4.457 -18.892 0.116 1.00 90.38 388 VAL A CA 1
ATOM 3032 C C . VAL A 1 388 ? 4.891 -19.764 1.297 1.00 90.38 388 VAL A C 1
ATOM 3034 O O . VAL A 1 388 ? 5.799 -19.391 2.045 1.00 90.38 388 VAL A O 1
ATOM 3037 N N . LYS A 1 389 ? 4.269 -20.941 1.460 1.00 90.81 389 LYS A N 1
ATOM 3038 C CA . LYS A 1 389 ? 4.646 -21.915 2.497 1.00 90.81 389 LYS A CA 1
ATOM 3039 C C . LYS A 1 389 ? 6.063 -22.436 2.276 1.00 90.81 389 LYS A C 1
ATOM 3041 O O . LYS A 1 389 ? 6.842 -22.474 3.226 1.00 90.81 389 LYS A O 1
ATOM 3046 N N . ALA A 1 390 ? 6.395 -22.781 1.034 1.00 87.69 390 ALA A N 1
ATOM 3047 C CA . ALA A 1 390 ? 7.700 -23.303 0.656 1.00 87.69 390 ALA A CA 1
ATOM 3048 C C . ALA A 1 390 ? 8.826 -22.288 0.913 1.00 87.69 390 ALA A C 1
ATOM 3050 O O . ALA A 1 390 ? 9.813 -22.627 1.561 1.00 87.69 390 ALA A O 1
ATOM 3051 N N . ALA A 1 391 ? 8.636 -21.021 0.531 1.00 81.00 391 ALA A N 1
ATOM 3052 C CA . ALA A 1 391 ? 9.597 -19.946 0.798 1.00 81.00 391 ALA A CA 1
ATOM 3053 C C . ALA A 1 391 ? 9.699 -19.547 2.283 1.00 81.00 391 ALA A C 1
ATOM 3055 O O . ALA A 1 391 ? 10.556 -18.753 2.668 1.00 81.00 391 ALA A O 1
ATOM 3056 N N . GLY A 1 392 ? 8.820 -20.075 3.140 1.00 82.75 392 GLY A N 1
ATOM 3057 C CA . GLY A 1 392 ? 8.893 -19.869 4.580 1.00 82.75 392 GLY A CA 1
ATOM 3058 C C . GLY A 1 392 ? 8.563 -18.446 5.033 1.00 82.75 392 GLY A C 1
ATOM 3059 O O . GLY A 1 392 ? 9.036 -18.055 6.101 1.00 82.75 392 GLY A O 1
ATOM 3060 N N . SER A 1 393 ? 7.744 -17.713 4.273 1.00 83.69 393 SER A N 1
ATOM 3061 C CA . SER A 1 393 ? 7.316 -16.342 4.579 1.00 83.69 393 SER A CA 1
ATOM 3062 C C . SER A 1 393 ? 6.796 -16.191 6.018 1.00 83.69 393 SER A C 1
ATOM 3064 O O . SER A 1 393 ? 5.828 -16.847 6.416 1.00 83.69 393 SER A O 1
ATOM 3066 N N . ASP A 1 394 ? 7.411 -15.292 6.793 1.00 82.44 394 ASP A N 1
ATOM 3067 C CA . ASP A 1 394 ? 6.954 -14.933 8.144 1.00 82.44 394 ASP A CA 1
ATOM 3068 C C . ASP A 1 394 ? 5.544 -14.344 8.118 1.00 82.44 394 ASP A C 1
ATOM 3070 O O . ASP A 1 394 ? 4.720 -14.624 8.989 1.00 82.44 394 ASP A O 1
ATOM 3074 N N . TYR A 1 395 ? 5.253 -13.545 7.098 1.00 82.12 395 TYR A N 1
ATOM 3075 C CA . TYR A 1 395 ? 3.955 -12.924 6.933 1.00 82.12 395 TYR A CA 1
ATOM 3076 C C . TYR A 1 395 ? 2.874 -13.913 6.531 1.00 82.12 395 TYR A C 1
ATOM 3078 O O . TYR A 1 395 ? 1.805 -13.920 7.130 1.00 82.12 395 TYR A O 1
ATOM 3086 N N . GLY A 1 396 ? 3.156 -14.788 5.568 1.00 87.25 396 GLY A N 1
ATOM 3087 C CA . GLY A 1 396 ? 2.245 -15.850 5.174 1.00 87.25 396 GLY A CA 1
ATOM 3088 C C . GLY A 1 396 ? 1.936 -16.765 6.352 1.00 87.25 396 GLY A C 1
ATOM 3089 O O . GLY A 1 396 ? 0.771 -17.055 6.621 1.00 87.25 396 GLY A O 1
ATOM 3090 N N . LYS A 1 397 ? 2.957 -17.140 7.132 1.00 87.50 397 LYS A N 1
ATOM 3091 C CA . LYS A 1 397 ? 2.765 -17.883 8.385 1.00 87.50 397 LYS A CA 1
ATOM 3092 C C . LYS A 1 397 ? 1.873 -17.122 9.362 1.00 87.50 397 LYS A C 1
ATOM 3094 O O . LYS A 1 397 ? 0.936 -17.711 9.884 1.00 87.50 397 LYS A O 1
ATOM 3099 N N . ALA A 1 398 ? 2.132 -15.839 9.600 1.00 88.06 398 ALA A N 1
ATOM 3100 C CA . ALA A 1 398 ? 1.397 -15.069 10.597 1.00 88.06 398 ALA A CA 1
ATOM 3101 C C . ALA A 1 398 ? -0.032 -14.720 10.148 1.00 88.06 398 ALA A C 1
ATOM 3103 O O . ALA A 1 398 ? -0.991 -15.032 10.842 1.00 88.06 398 ALA A O 1
ATOM 3104 N N . LEU A 1 399 ? -0.201 -14.089 8.989 1.00 90.69 399 LEU A N 1
ATOM 3105 C CA . LEU A 1 399 ? -1.463 -13.476 8.578 1.00 90.69 399 LEU A CA 1
ATOM 3106 C C . LEU A 1 399 ? -2.307 -14.336 7.637 1.00 90.69 399 LEU A C 1
ATOM 3108 O O . LEU A 1 399 ? -3.529 -14.195 7.661 1.00 90.69 399 LEU A O 1
ATOM 3112 N N . TYR A 1 400 ? -1.711 -15.241 6.859 1.00 92.00 400 TYR A N 1
ATOM 3113 C CA . TYR A 1 400 ? -2.462 -16.061 5.900 1.00 92.00 400 TYR A CA 1
ATOM 3114 C C . TYR A 1 400 ? -2.786 -17.468 6.397 1.00 92.00 400 TYR A C 1
ATOM 3116 O O . TYR A 1 400 ? -3.868 -17.972 6.103 1.00 92.00 400 TYR A O 1
ATOM 3124 N N . PHE A 1 401 ? -1.878 -18.107 7.139 1.00 92.94 401 PHE A N 1
ATOM 3125 C CA . PHE A 1 401 ? -1.992 -19.540 7.440 1.00 92.94 401 PHE A CA 1
ATOM 3126 C C . PHE A 1 401 ? -2.086 -19.885 8.931 1.00 92.94 401 PHE A C 1
ATOM 3128 O O . PHE A 1 401 ? -2.705 -20.891 9.264 1.00 92.94 401 PHE A O 1
ATOM 3135 N N . GLY A 1 402 ? -1.474 -19.101 9.823 1.00 85.56 402 GLY A N 1
ATOM 3136 C CA . GLY A 1 402 ? -1.371 -19.426 11.254 1.00 85.56 402 GLY A CA 1
ATOM 3137 C C . GLY A 1 402 ? -2.213 -18.550 12.181 1.00 85.56 402 GLY A C 1
ATOM 3138 O O . GLY A 1 402 ? -2.634 -19.011 13.238 1.00 85.56 402 GLY A O 1
ATOM 3139 N N . GLY A 1 403 ? -2.495 -17.310 11.782 1.00 89.62 403 GLY A N 1
ATOM 3140 C CA . GLY A 1 403 ? -3.091 -16.305 12.656 1.00 89.62 403 GLY A CA 1
ATOM 3141 C C . GLY A 1 403 ? -2.057 -15.646 13.579 1.00 89.62 403 GLY A C 1
ATOM 3142 O O . GLY A 1 403 ? -1.127 -16.277 14.082 1.00 89.62 403 GLY A O 1
ATOM 3143 N N . VAL A 1 404 ? -2.216 -14.347 13.812 1.00 94.56 404 VAL A N 1
ATOM 3144 C CA . VAL A 1 404 ? -1.296 -13.550 14.629 1.00 94.56 404 VAL A CA 1
ATOM 3145 C C . VAL A 1 404 ? -1.614 -13.744 16.107 1.00 94.56 404 VAL A C 1
ATOM 3147 O O . VAL A 1 404 ? -2.712 -13.420 16.566 1.00 94.56 404 VAL A O 1
ATOM 3150 N N . THR A 1 405 ? -0.642 -14.241 16.869 1.00 95.25 405 THR A N 1
ATOM 3151 C CA . THR A 1 405 ? -0.750 -14.389 18.326 1.00 95.25 405 THR A CA 1
ATOM 3152 C C . THR A 1 405 ? -0.496 -13.063 19.044 1.00 95.25 405 THR A C 1
ATOM 3154 O O . THR A 1 405 ? 0.150 -12.166 18.502 1.00 95.25 405 THR A O 1
ATOM 3157 N N . ASP A 1 406 ? -0.966 -12.944 20.289 1.00 95.88 406 ASP A N 1
ATOM 3158 C CA . ASP A 1 406 ? -0.723 -11.756 21.124 1.00 95.88 406 ASP A CA 1
ATOM 3159 C C . ASP A 1 406 ? 0.770 -11.491 21.295 1.00 95.88 406 ASP A C 1
ATOM 3161 O O . ASP A 1 406 ? 1.217 -10.366 21.096 1.00 95.88 406 ASP A O 1
ATOM 3165 N N . GLN A 1 407 ? 1.548 -12.534 21.599 1.00 95.69 407 GLN A N 1
ATOM 3166 C CA . GLN A 1 407 ? 2.989 -12.396 21.787 1.00 95.69 407 GLN A CA 1
ATOM 3167 C C . GLN A 1 407 ? 3.680 -11.927 20.503 1.00 95.69 407 GLN A C 1
ATOM 3169 O O . GLN A 1 407 ? 4.476 -10.995 20.549 1.00 95.69 407 GLN A O 1
ATOM 3174 N N . ALA A 1 408 ? 3.330 -12.501 19.345 1.00 92.75 408 ALA A N 1
ATOM 3175 C CA . ALA A 1 408 ? 3.912 -12.085 18.071 1.00 92.75 408 ALA A CA 1
ATOM 3176 C C . ALA A 1 408 ? 3.579 -10.620 17.737 1.00 92.75 408 ALA A C 1
ATOM 3178 O O . ALA A 1 408 ? 4.444 -9.892 17.243 1.00 92.75 408 ALA A O 1
ATOM 3179 N N . ALA A 1 409 ? 2.351 -10.177 18.029 1.00 95.31 409 ALA A N 1
ATOM 3180 C CA . ALA A 1 409 ? 1.952 -8.783 17.867 1.00 95.31 409 ALA A CA 1
ATOM 3181 C C . ALA A 1 409 ? 2.744 -7.861 18.811 1.00 95.31 409 ALA A C 1
ATOM 3183 O O . ALA A 1 409 ? 3.349 -6.892 18.350 1.00 95.31 409 ALA A O 1
ATOM 3184 N N . VAL A 1 410 ? 2.818 -8.198 20.105 1.00 97.62 410 VAL A N 1
ATOM 3185 C CA . VAL A 1 410 ? 3.603 -7.458 21.111 1.00 97.62 410 VAL A CA 1
ATOM 3186 C C . VAL A 1 410 ? 5.060 -7.323 20.675 1.00 97.62 410 VAL A C 1
ATOM 3188 O O . VAL A 1 410 ? 5.579 -6.208 20.635 1.00 97.62 410 VAL A O 1
ATOM 3191 N N . ASP A 1 411 ? 5.709 -8.420 20.285 1.00 94.56 411 ASP A N 1
ATOM 3192 C CA . ASP A 1 411 ? 7.119 -8.422 19.889 1.00 94.56 411 ASP A CA 1
ATOM 3193 C C . ASP A 1 411 ? 7.377 -7.485 18.703 1.00 94.56 411 ASP A C 1
ATOM 3195 O O . ASP A 1 411 ? 8.376 -6.753 18.672 1.00 94.56 411 ASP A O 1
ATOM 3199 N N . ARG A 1 412 ? 6.462 -7.482 17.724 1.00 91.50 412 ARG A N 1
ATOM 3200 C CA . ARG A 1 412 ? 6.565 -6.667 16.508 1.00 91.50 412 ARG A CA 1
ATOM 3201 C C . ARG A 1 412 ? 6.283 -5.193 16.781 1.00 91.50 412 ARG A C 1
ATOM 3203 O O . ARG A 1 412 ? 7.055 -4.359 16.308 1.00 91.50 412 ARG A O 1
ATOM 3210 N N . PHE A 1 413 ? 5.270 -4.866 17.580 1.00 95.56 413 PHE A N 1
ATOM 3211 C CA . PHE A 1 413 ? 5.000 -3.485 17.987 1.00 95.56 413 PHE A CA 1
ATOM 3212 C C . PHE A 1 413 ? 6.128 -2.916 18.854 1.00 95.56 413 PHE A C 1
ATOM 3214 O O . PHE A 1 413 ? 6.624 -1.821 18.589 1.00 95.56 413 PHE A O 1
ATOM 3221 N N . GLN A 1 414 ? 6.647 -3.687 19.812 1.00 96.06 414 GLN A N 1
ATOM 3222 C CA . GLN A 1 414 ? 7.804 -3.271 20.605 1.00 96.06 414 GLN A CA 1
ATOM 3223 C C . GLN A 1 414 ? 9.070 -3.109 19.750 1.00 96.06 414 GLN A C 1
ATOM 3225 O O . GLN A 1 414 ? 9.883 -2.218 20.009 1.00 96.06 414 GLN A O 1
ATOM 3230 N N . ALA A 1 415 ? 9.265 -3.938 18.717 1.00 92.19 415 ALA A N 1
ATOM 3231 C CA . ALA A 1 415 ? 10.357 -3.747 17.762 1.00 92.19 415 ALA A CA 1
ATOM 3232 C C . ALA A 1 415 ? 10.229 -2.411 17.011 1.00 92.19 415 ALA A C 1
ATOM 3234 O O . ALA A 1 415 ? 11.230 -1.693 16.904 1.00 92.19 415 ALA A O 1
ATOM 3235 N N . GLY A 1 416 ? 9.014 -2.055 16.579 1.00 91.50 416 GLY A N 1
ATOM 3236 C CA . GLY A 1 416 ? 8.694 -0.751 15.992 1.00 91.50 416 GLY A CA 1
ATOM 3237 C C . GLY A 1 416 ? 8.956 0.409 16.957 1.00 91.50 416 GLY A C 1
ATOM 3238 O O . GLY A 1 416 ? 9.661 1.355 16.609 1.00 91.50 416 GLY A O 1
ATOM 3239 N N . ALA A 1 417 ? 8.510 0.305 18.212 1.00 94.88 417 ALA A N 1
ATOM 3240 C CA . ALA A 1 417 ? 8.766 1.318 19.241 1.00 94.88 417 ALA A CA 1
ATOM 3241 C C . ALA A 1 417 ? 10.274 1.522 19.486 1.00 94.88 417 ALA A C 1
ATOM 3243 O O . ALA A 1 417 ? 10.770 2.651 19.505 1.00 94.88 417 ALA A O 1
ATOM 3244 N N . ARG A 1 418 ? 11.047 0.430 19.603 1.00 93.88 418 ARG A N 1
ATOM 3245 C CA . ARG A 1 418 ? 12.515 0.493 19.734 1.00 93.88 418 ARG A CA 1
ATOM 3246 C C . ARG A 1 418 ? 13.167 1.152 18.519 1.00 93.88 418 ARG A C 1
ATOM 3248 O O . ARG A 1 418 ? 14.142 1.883 18.671 1.00 93.88 418 ARG A O 1
ATOM 3255 N N . GLN A 1 419 ? 12.672 0.884 17.316 1.00 89.69 419 GLN A N 1
ATOM 3256 C CA . GLN A 1 419 ? 13.178 1.501 16.092 1.00 89.69 419 GLN A CA 1
ATOM 3257 C C . GLN A 1 419 ? 12.906 3.005 16.056 1.00 89.69 419 GLN A C 1
ATOM 3259 O O . GLN A 1 419 ? 13.835 3.767 15.783 1.00 89.69 419 GLN A O 1
ATOM 3264 N N . ALA A 1 420 ? 11.683 3.428 16.374 1.00 91.69 420 ALA A N 1
ATOM 3265 C CA . ALA A 1 420 ? 11.320 4.836 16.457 1.00 91.69 420 ALA A CA 1
ATOM 3266 C C . ALA A 1 420 ? 12.192 5.578 17.481 1.00 91.69 420 ALA A C 1
ATOM 3268 O O . ALA A 1 420 ? 12.808 6.586 17.142 1.00 91.69 420 ALA A O 1
ATOM 3269 N N . ARG A 1 421 ? 12.376 5.008 18.680 1.00 93.94 421 ARG A N 1
ATOM 3270 C CA . ARG A 1 421 ? 13.265 5.562 19.718 1.00 93.94 421 ARG A CA 1
ATOM 3271 C C . ARG A 1 421 ? 14.716 5.678 19.261 1.00 93.94 421 ARG A C 1
ATOM 3273 O O . ARG A 1 421 ? 15.342 6.707 19.474 1.00 93.94 421 ARG A O 1
ATOM 3280 N N . ARG A 1 422 ? 15.261 4.675 18.560 1.00 91.25 422 ARG A N 1
ATOM 3281 C CA . ARG A 1 422 ? 16.618 4.780 17.986 1.00 91.25 422 ARG A CA 1
ATOM 3282 C C . ARG A 1 422 ? 16.741 5.940 16.992 1.00 91.25 422 ARG A C 1
ATOM 3284 O O . ARG A 1 422 ? 17.799 6.560 16.926 1.00 91.25 422 ARG A O 1
ATOM 3291 N N . ARG A 1 423 ? 15.700 6.221 16.200 1.00 88.69 423 ARG A N 1
ATOM 3292 C CA . ARG A 1 423 ? 15.685 7.354 15.254 1.00 88.69 423 ARG A CA 1
ATOM 3293 C C . ARG A 1 423 ? 15.520 8.692 15.967 1.00 88.69 423 ARG A C 1
ATOM 3295 O O . ARG A 1 423 ? 16.227 9.636 15.621 1.00 88.69 423 ARG A O 1
ATOM 3302 N N . LEU A 1 424 ? 14.670 8.746 16.988 1.00 92.31 424 LEU A N 1
ATOM 3303 C CA . LEU A 1 424 ? 14.530 9.896 17.876 1.00 92.31 424 LEU A CA 1
ATOM 3304 C C . LEU A 1 424 ? 15.874 10.276 18.505 1.00 92.31 424 LEU A C 1
ATOM 3306 O O . LEU A 1 424 ? 16.310 11.413 18.355 1.00 92.31 424 LEU A O 1
ATOM 3310 N N . GLU A 1 425 ? 16.573 9.322 19.123 1.00 92.75 425 GLU A N 1
ATOM 3311 C CA . GLU A 1 425 ? 17.861 9.592 19.769 1.00 92.75 425 GLU A CA 1
ATOM 3312 C C . GLU A 1 425 ? 18.925 10.051 18.768 1.00 92.75 425 GLU A C 1
ATOM 3314 O O . GLU A 1 425 ? 19.625 11.026 19.026 1.00 92.75 425 GLU A O 1
ATOM 3319 N N . ARG A 1 426 ? 18.984 9.450 17.570 1.00 89.31 426 ARG A N 1
ATOM 3320 C CA . ARG A 1 426 ? 19.859 9.943 16.488 1.00 89.31 426 ARG A CA 1
ATOM 3321 C C . ARG A 1 426 ? 19.534 11.379 16.081 1.00 89.31 426 ARG A C 1
ATOM 3323 O O . ARG A 1 426 ? 20.441 12.161 15.813 1.00 89.31 426 ARG A O 1
ATOM 3330 N N . THR A 1 427 ? 18.249 11.714 16.005 1.00 89.62 427 THR A N 1
ATOM 3331 C CA . THR A 1 427 ? 17.776 13.056 15.641 1.00 89.62 427 THR A CA 1
ATOM 3332 C C . THR A 1 427 ? 18.081 14.073 16.741 1.00 89.62 427 THR A C 1
ATOM 3334 O O . THR A 1 427 ? 18.439 15.208 16.442 1.00 89.62 427 THR A O 1
ATOM 3337 N N . ARG A 1 428 ? 18.005 13.674 18.017 1.00 90.56 428 ARG A N 1
ATOM 3338 C CA . ARG A 1 428 ? 18.404 14.499 19.167 1.00 90.56 428 ARG A CA 1
ATOM 3339 C C . ARG A 1 428 ? 19.916 14.705 19.236 1.00 90.56 428 ARG A C 1
ATOM 3341 O O . ARG A 1 428 ? 20.360 15.818 19.497 1.00 90.56 428 ARG A O 1
ATOM 3348 N N . SER A 1 429 ? 20.703 13.672 18.933 1.00 88.06 429 SER A N 1
ATOM 3349 C CA . SER A 1 429 ? 22.174 13.711 18.928 1.00 88.06 429 SER A CA 1
ATOM 3350 C C . SER A 1 429 ? 22.773 14.360 17.674 1.00 88.06 429 SER A C 1
ATOM 3352 O O . SER A 1 429 ? 23.965 14.230 17.392 1.00 88.06 429 SER A O 1
ATOM 3354 N N . TRP A 1 430 ? 21.944 14.992 16.855 1.00 86.19 430 TRP A N 1
ATOM 3355 C CA . TRP A 1 430 ? 22.329 15.607 15.601 1.00 86.19 430 TRP A CA 1
ATOM 3356 C C . TRP A 1 430 ? 23.245 16.827 15.862 1.00 86.19 430 TRP A C 1
ATOM 3358 O O . TRP A 1 430 ? 22.780 17.902 16.225 1.00 86.19 430 TRP A O 1
ATOM 3368 N N . ALA A 1 431 ? 24.556 16.672 15.637 1.00 84.50 431 ALA A N 1
ATOM 3369 C CA . ALA A 1 431 ? 25.565 17.693 15.961 1.00 84.50 431 ALA A CA 1
ATOM 3370 C C . ALA A 1 431 ? 25.592 18.913 15.014 1.00 84.50 431 ALA A C 1
ATOM 3372 O O . ALA A 1 431 ? 25.795 20.035 15.468 1.00 84.50 431 ALA A O 1
ATOM 3373 N N . ARG A 1 432 ? 25.391 18.711 13.703 1.00 87.50 432 ARG A N 1
ATOM 3374 C CA . ARG A 1 432 ? 25.349 19.774 12.677 1.00 87.50 432 ARG A CA 1
ATOM 3375 C C . ARG A 1 432 ? 24.346 19.456 11.583 1.00 87.50 432 ARG A C 1
ATOM 3377 O O . ARG A 1 432 ? 24.181 18.281 11.273 1.00 87.50 432 ARG A O 1
ATOM 3384 N N . GLN A 1 433 ? 23.699 20.452 10.978 1.00 84.12 433 GLN A N 1
ATOM 3385 C CA . GLN A 1 433 ? 22.694 20.230 9.923 1.00 84.12 433 GLN A CA 1
ATOM 3386 C C . GLN A 1 433 ? 23.213 19.333 8.771 1.00 84.12 433 GLN A C 1
ATOM 3388 O O . GLN A 1 433 ? 24.347 19.556 8.331 1.00 84.12 433 GLN A O 1
ATOM 3393 N N . PRO A 1 434 ? 22.446 18.311 8.304 1.00 85.62 434 PRO A N 1
ATOM 3394 C CA . PRO A 1 434 ? 22.687 17.620 7.061 1.00 85.62 434 PRO A CA 1
ATOM 3395 C C . PRO A 1 434 ? 22.793 18.608 5.928 1.00 85.62 434 PRO A C 1
ATOM 3397 O O . PRO A 1 434 ? 22.009 19.552 5.835 1.00 85.62 434 PRO A O 1
ATOM 3400 N N . THR A 1 435 ? 23.739 18.340 5.049 1.00 84.31 435 THR A N 1
ATOM 3401 C CA . THR A 1 435 ? 23.909 19.093 3.809 1.00 84.31 435 THR A CA 1
ATOM 3402 C C . THR A 1 435 ? 23.544 18.259 2.585 1.00 84.31 435 THR A C 1
ATOM 3404 O O . THR A 1 435 ? 23.466 18.805 1.491 1.00 84.31 435 THR A O 1
ATOM 3407 N N . THR A 1 436 ? 23.295 16.955 2.762 1.00 83.88 436 THR A N 1
ATOM 3408 C CA . THR A 1 436 ? 22.897 16.015 1.703 1.00 83.88 436 THR A CA 1
ATOM 3409 C C . THR A 1 436 ? 21.672 15.194 2.117 1.00 83.88 436 THR A C 1
ATOM 3411 O O . THR A 1 436 ? 21.374 15.046 3.308 1.00 83.88 436 THR A O 1
ATOM 3414 N N . GLY A 1 437 ? 20.964 14.633 1.134 1.00 80.81 437 GLY A N 1
ATOM 3415 C CA . GLY A 1 437 ? 19.848 13.713 1.366 1.00 80.81 437 GLY A CA 1
ATOM 3416 C C . GLY A 1 437 ? 20.310 12.447 2.089 1.00 80.81 437 GLY A C 1
ATOM 3417 O O . GLY A 1 437 ? 19.696 12.038 3.072 1.00 80.81 437 GLY A O 1
ATOM 3418 N N . ASP A 1 438 ? 21.458 11.908 1.680 1.00 79.94 438 ASP A N 1
ATOM 3419 C CA . ASP A 1 438 ? 22.163 10.779 2.287 1.00 79.94 438 ASP A CA 1
ATOM 3420 C C . ASP A 1 438 ? 22.431 10.946 3.797 1.00 79.94 438 ASP A C 1
ATOM 3422 O O . ASP A 1 438 ? 22.352 10.000 4.591 1.00 79.94 438 ASP A O 1
ATOM 3426 N N . GLU A 1 439 ? 22.747 12.170 4.226 1.00 84.94 439 GLU A N 1
ATOM 3427 C CA . GLU A 1 439 ? 22.881 12.517 5.640 1.00 84.94 439 GLU A CA 1
ATOM 3428 C C . GLU A 1 439 ? 21.508 12.615 6.313 1.00 84.94 439 GLU A C 1
ATOM 3430 O O . GLU A 1 439 ? 21.310 12.035 7.382 1.00 84.94 439 GLU A O 1
ATOM 3435 N N . LEU A 1 440 ? 20.545 13.298 5.686 1.00 85.12 440 LEU A N 1
ATOM 3436 C CA . LEU A 1 440 ? 19.205 13.508 6.238 1.00 85.12 440 LEU A CA 1
ATOM 3437 C C . LEU A 1 440 ? 18.452 12.189 6.470 1.00 85.12 440 LEU A C 1
ATOM 3439 O O . LEU A 1 440 ? 17.869 11.984 7.541 1.00 85.12 440 LEU A O 1
ATOM 3443 N N . LYS A 1 441 ? 18.502 11.260 5.509 1.00 81.25 441 LYS A N 1
ATOM 3444 C CA . LYS A 1 441 ? 17.798 9.972 5.584 1.00 81.25 441 LYS A CA 1
ATOM 3445 C C . LYS A 1 441 ? 18.254 9.113 6.765 1.00 81.25 441 LYS A C 1
ATOM 3447 O O . LYS A 1 441 ? 17.469 8.343 7.316 1.00 81.25 441 LYS A O 1
ATOM 3452 N N . ARG A 1 442 ? 19.481 9.302 7.274 1.00 81.75 442 ARG A N 1
ATOM 3453 C CA . ARG A 1 442 ? 19.970 8.623 8.496 1.00 81.75 442 ARG A CA 1
ATOM 3454 C C . ARG A 1 442 ? 19.195 9.017 9.757 1.00 81.75 442 ARG A C 1
ATOM 3456 O O . ARG A 1 442 ? 19.198 8.239 10.720 1.00 81.75 442 ARG A O 1
ATOM 3463 N N . TYR A 1 443 ? 18.537 10.172 9.752 1.00 85.81 443 TYR A N 1
ATOM 3464 C CA . TYR A 1 443 ? 17.740 10.690 10.866 1.00 85.81 443 TYR A CA 1
ATOM 3465 C C . TYR A 1 443 ? 16.237 10.481 10.665 1.00 85.81 443 TYR A C 1
ATOM 3467 O O . TYR A 1 443 ? 15.510 10.374 11.649 1.00 85.81 443 TYR A O 1
ATOM 3475 N N . SER A 1 444 ? 15.785 10.358 9.414 1.00 86.00 444 SER A N 1
ATOM 3476 C CA . SER A 1 444 ? 14.368 10.216 9.082 1.00 86.00 444 SER A CA 1
ATOM 3477 C C . SER A 1 444 ? 13.698 9.041 9.818 1.00 86.00 444 SER A C 1
ATOM 3479 O O . SER A 1 444 ? 14.201 7.904 9.779 1.00 86.00 444 SER A O 1
ATOM 3481 N N . PRO A 1 445 ? 12.557 9.273 10.494 1.00 86.69 445 PRO A N 1
ATOM 3482 C CA . PRO A 1 445 ? 11.741 8.199 11.042 1.00 86.69 445 PRO A CA 1
ATOM 3483 C C . PRO A 1 445 ? 11.304 7.219 9.942 1.00 86.69 445 PRO A C 1
ATOM 3485 O O . PRO A 1 445 ? 10.860 7.620 8.873 1.00 86.69 445 PRO A O 1
ATOM 3488 N N . GLY A 1 446 ? 11.433 5.915 10.203 1.00 72.94 446 GLY A N 1
ATOM 3489 C CA . GLY A 1 446 ? 11.013 4.853 9.274 1.00 72.94 446 GLY A CA 1
ATOM 3490 C C . GLY A 1 446 ? 12.069 4.405 8.253 1.00 72.94 446 GLY A C 1
ATOM 3491 O O . GLY A 1 446 ? 12.046 3.240 7.851 1.00 72.94 446 GLY A O 1
ATOM 3492 N N . TYR A 1 447 ? 13.055 5.246 7.914 1.00 71.88 447 TYR A N 1
ATOM 3493 C CA . TYR A 1 447 ? 14.066 4.916 6.899 1.00 71.88 447 TYR A CA 1
ATOM 3494 C C . TYR A 1 447 ? 14.898 3.664 7.244 1.00 71.88 447 TYR A C 1
ATOM 3496 O O . TYR A 1 447 ? 15.264 3.430 8.406 1.00 71.88 447 TYR A O 1
ATOM 3504 N N . GLY A 1 448 ? 15.214 2.843 6.235 1.00 59.56 448 GLY A N 1
ATOM 3505 C CA . GLY A 1 448 ? 16.184 1.737 6.279 1.00 59.56 448 GLY A CA 1
ATOM 3506 C C . GLY A 1 448 ? 15.878 0.579 7.238 1.00 59.56 448 GLY A C 1
ATOM 3507 O O . GLY A 1 448 ? 16.726 -0.283 7.448 1.00 59.56 448 GLY A O 1
ATOM 3508 N N . THR A 1 449 ? 14.711 0.573 7.879 1.00 56.69 449 THR A N 1
ATOM 3509 C CA . THR A 1 449 ? 14.384 -0.396 8.942 1.00 56.69 449 THR A CA 1
ATOM 3510 C C . THR A 1 449 ? 12.968 -0.946 8.852 1.00 56.69 449 THR A C 1
ATOM 3512 O O . THR A 1 449 ? 12.683 -1.947 9.502 1.00 56.69 449 THR A O 1
ATOM 3515 N N . GLY A 1 450 ? 12.118 -0.337 8.019 1.00 62.81 450 GLY A N 1
ATOM 3516 C CA . GLY A 1 450 ? 10.750 -0.780 7.825 1.00 62.81 450 GLY A CA 1
ATOM 3517 C C . 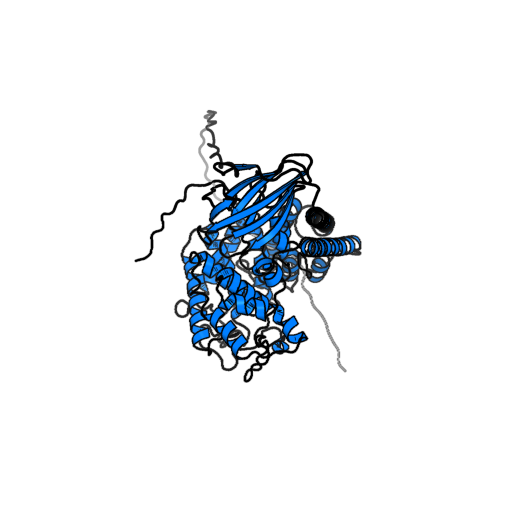GLY A 1 450 ? 9.836 -0.434 8.983 1.00 62.81 450 GLY A C 1
ATOM 3518 O O . GLY A 1 450 ? 10.269 -0.512 10.117 1.00 62.81 450 GLY A O 1
ATOM 3519 N N . TYR A 1 451 ? 8.586 -0.026 8.771 1.00 74.94 451 TYR A N 1
ATOM 3520 C CA . TYR A 1 451 ? 7.669 0.198 9.896 1.00 74.94 451 TYR A CA 1
ATOM 3521 C C . TYR A 1 451 ? 7.267 -1.141 10.538 1.00 74.94 451 TYR A C 1
ATOM 3523 O O . TYR A 1 451 ? 6.200 -1.689 10.260 1.00 74.94 451 TYR A O 1
ATOM 3531 N N . ALA A 1 452 ? 8.144 -1.710 11.370 1.00 80.62 452 ALA A N 1
ATOM 3532 C CA . ALA A 1 452 ? 7.863 -2.939 12.099 1.00 80.62 452 ALA A CA 1
ATOM 3533 C C . ALA A 1 452 ? 6.589 -2.751 12.932 1.00 80.62 452 ALA A C 1
ATOM 3535 O O . ALA A 1 452 ? 6.434 -1.734 13.597 1.00 80.62 452 ALA A O 1
ATOM 3536 N N . GLY A 1 453 ? 5.665 -3.710 12.857 1.00 86.69 453 GLY A N 1
ATOM 3537 C CA . GLY A 1 453 ? 4.361 -3.623 13.519 1.00 86.69 453 GLY A CA 1
ATOM 3538 C C . GLY A 1 453 ? 3.237 -3.098 12.622 1.00 86.69 453 GLY A C 1
ATOM 3539 O O . GLY A 1 453 ? 2.147 -3.652 12.660 1.00 86.69 453 GLY A O 1
ATOM 3540 N N . PHE A 1 454 ? 3.492 -2.129 11.738 1.00 89.88 454 PHE A N 1
ATOM 3541 C CA . PHE A 1 454 ? 2.445 -1.512 10.904 1.00 89.88 454 PHE A CA 1
ATOM 3542 C C . PHE A 1 454 ? 1.665 -2.506 10.026 1.00 89.88 454 PHE A C 1
ATOM 3544 O O . PHE A 1 454 ? 0.443 -2.395 9.985 1.00 89.88 454 PHE A O 1
ATOM 3551 N N . PRO A 1 455 ? 2.293 -3.526 9.406 1.00 88.31 455 PRO A N 1
ATOM 3552 C CA . PRO A 1 455 ? 1.555 -4.572 8.702 1.00 88.31 455 PRO A CA 1
ATOM 3553 C C . PRO A 1 455 ? 0.481 -5.304 9.505 1.00 88.31 455 PRO A C 1
ATOM 3555 O O . PRO A 1 455 ? -0.455 -5.844 8.922 1.00 88.31 455 PRO A O 1
ATOM 3558 N N . PHE A 1 456 ? 0.629 -5.371 10.828 1.00 93.12 456 PHE A N 1
ATOM 3559 C CA . PHE A 1 456 ? -0.356 -6.001 11.702 1.00 93.12 456 PHE A CA 1
ATOM 3560 C C . PHE A 1 456 ? -1.555 -5.092 11.966 1.00 93.12 456 PHE A C 1
ATOM 3562 O O . PHE A 1 456 ? -2.569 -5.584 12.435 1.00 93.12 456 PHE A O 1
ATOM 3569 N N . VAL A 1 457 ? -1.474 -3.803 11.638 1.00 95.56 457 VAL A N 1
ATOM 3570 C CA . VAL A 1 457 ? -2.546 -2.827 11.860 1.00 95.56 457 VAL A CA 1
ATOM 3571 C C . VAL A 1 457 ? -3.546 -2.852 10.703 1.00 95.56 457 VAL A C 1
ATOM 3573 O O . VAL A 1 457 ? -4.751 -2.836 10.932 1.00 95.56 457 VAL A O 1
ATOM 3576 N N . ASP A 1 458 ? -3.079 -2.931 9.454 1.00 93.81 458 ASP A N 1
ATOM 3577 C CA . ASP A 1 458 ? -3.924 -2.925 8.246 1.00 93.81 458 ASP A CA 1
ATOM 3578 C C . ASP A 1 458 ? -3.956 -4.265 7.493 1.00 93.81 458 ASP A C 1
ATOM 3580 O O . ASP A 1 458 ? -4.750 -4.431 6.566 1.00 93.81 458 ASP A O 1
ATOM 3584 N N . GLY A 1 459 ? -3.134 -5.239 7.898 1.00 90.88 459 GLY A N 1
ATOM 3585 C CA . GLY A 1 459 ? -3.030 -6.537 7.236 1.00 90.88 459 GLY A CA 1
ATOM 3586 C C . GLY A 1 459 ? -2.273 -6.457 5.912 1.00 90.88 459 GLY A C 1
ATOM 3587 O O . GLY A 1 459 ? -2.655 -7.133 4.958 1.00 90.88 459 GLY A O 1
ATOM 3588 N N . ASN A 1 460 ? -1.253 -5.598 5.827 1.00 84.31 460 ASN A N 1
ATOM 3589 C CA . ASN A 1 460 ? -0.449 -5.395 4.627 1.00 84.31 460 ASN A CA 1
ATOM 3590 C C . ASN A 1 460 ? 1.057 -5.517 4.922 1.00 84.31 460 ASN A C 1
ATOM 3592 O O . ASN A 1 460 ? 1.692 -4.559 5.358 1.00 84.31 460 ASN A O 1
ATOM 3596 N N . TYR A 1 461 ? 1.679 -6.673 4.659 1.00 69.19 461 TYR A N 1
ATOM 3597 C CA . TYR A 1 461 ? 3.126 -6.874 4.905 1.00 69.19 461 TYR A CA 1
ATOM 3598 C C . TYR A 1 461 ? 4.025 -5.926 4.160 1.00 69.19 461 TYR A C 1
ATOM 3600 O O . TYR A 1 461 ? 5.052 -5.470 4.658 1.00 69.19 461 TYR A O 1
ATOM 3608 N N . TRP A 1 462 ? 3.597 -5.633 2.944 1.00 58.25 462 TRP A N 1
ATOM 3609 C CA . TRP A 1 462 ? 4.360 -4.892 1.972 1.00 58.25 462 TRP A CA 1
ATOM 3610 C C . TRP A 1 462 ? 4.604 -3.438 2.451 1.00 58.25 462 TRP A C 1
ATOM 3612 O O . TRP A 1 462 ? 5.466 -2.736 1.936 1.00 58.25 462 TRP A O 1
ATOM 3622 N N . SER A 1 463 ? 3.932 -3.018 3.540 1.00 49.91 463 SER A N 1
ATOM 3623 C CA . SER A 1 463 ? 4.149 -1.777 4.305 1.00 49.91 463 SER A CA 1
ATOM 3624 C C . SER A 1 463 ? 5.430 -1.682 5.108 1.00 49.91 463 SER A C 1
ATOM 3626 O O . SER A 1 463 ? 5.669 -0.621 5.686 1.00 49.91 463 SER A O 1
ATOM 3628 N N . ALA A 1 464 ? 6.209 -2.755 5.245 1.00 42.00 464 ALA A N 1
ATOM 3629 C CA . ALA A 1 464 ? 7.364 -2.796 6.137 1.00 42.00 464 ALA A CA 1
ATOM 3630 C C . ALA A 1 464 ? 8.542 -1.927 5.639 1.00 42.00 464 ALA A C 1
ATOM 3632 O O . ALA A 1 464 ? 9.689 -2.332 5.748 1.00 42.00 464 ALA A O 1
ATOM 3633 N N . GLY A 1 465 ? 8.259 -0.736 5.089 1.00 43.16 465 GLY A N 1
ATOM 3634 C CA . GLY A 1 465 ? 9.070 0.477 4.943 1.00 43.16 465 GLY A CA 1
ATOM 3635 C C . GLY A 1 465 ? 10.455 0.350 4.311 1.00 43.16 465 GLY A C 1
ATOM 3636 O O . GLY A 1 465 ? 11.219 1.303 4.387 1.00 43.16 465 GLY A O 1
ATOM 3637 N N . TYR A 1 466 ? 10.800 -0.789 3.716 1.00 45.69 466 TYR A N 1
ATOM 3638 C CA . TYR A 1 466 ? 12.003 -0.921 2.897 1.00 45.69 466 TYR A CA 1
ATOM 3639 C C . TYR A 1 466 ? 11.662 -0.856 1.402 1.00 45.69 466 TYR A C 1
ATOM 3641 O O . TYR A 1 466 ? 12.362 -0.190 0.648 1.00 45.69 466 TYR A O 1
ATOM 3649 N N . ASP A 1 467 ? 10.531 -1.443 0.991 1.00 48.38 467 ASP A N 1
ATOM 3650 C CA . ASP A 1 467 ? 10.156 -1.522 -0.428 1.00 48.38 467 ASP A CA 1
ATOM 3651 C C . ASP A 1 467 ? 9.202 -0.411 -0.885 1.00 48.38 467 ASP A C 1
ATOM 3653 O O . ASP A 1 467 ? 9.364 0.103 -1.988 1.00 48.38 467 ASP A O 1
ATOM 3657 N N . ASN A 1 468 ? 8.301 0.090 -0.026 1.00 41.91 468 ASN A N 1
ATOM 3658 C CA . ASN A 1 468 ? 7.539 1.307 -0.359 1.00 41.91 468 ASN A CA 1
ATOM 3659 C C . ASN A 1 468 ? 8.453 2.521 -0.602 1.00 41.91 468 ASN A C 1
ATOM 3661 O O . ASN A 1 468 ? 8.041 3.421 -1.319 1.00 41.91 468 ASN A O 1
ATOM 3665 N N . GLY A 1 469 ? 9.662 2.539 -0.020 1.00 40.09 469 GLY A N 1
ATOM 3666 C CA . GLY A 1 469 ? 10.618 3.641 -0.168 1.00 40.09 469 GLY A CA 1
ATOM 3667 C C . GLY A 1 469 ? 11.496 3.572 -1.415 1.00 40.09 469 GLY A C 1
ATOM 3668 O O . GLY A 1 469 ? 12.226 4.515 -1.688 1.00 40.09 469 GLY A O 1
ATOM 3669 N N . ARG A 1 470 ? 11.443 2.452 -2.146 1.00 43.94 470 ARG A N 1
ATOM 3670 C CA . ARG A 1 470 ? 12.273 2.193 -3.327 1.00 43.94 470 ARG A CA 1
ATOM 3671 C C . ARG A 1 470 ? 11.489 1.775 -4.563 1.00 43.94 470 ARG A C 1
ATOM 3673 O O . ARG A 1 470 ? 12.054 1.773 -5.656 1.00 43.94 470 ARG A O 1
ATOM 3680 N N . THR A 1 471 ? 10.197 1.447 -4.450 1.00 50.53 471 THR A N 1
ATOM 3681 C CA . THR A 1 471 ? 9.373 1.004 -5.598 1.00 50.53 471 THR A CA 1
ATOM 3682 C C . THR A 1 471 ? 8.012 1.690 -5.758 1.00 50.53 471 THR A C 1
ATOM 3684 O O . THR A 1 471 ? 7.418 1.541 -6.827 1.00 50.53 471 THR A O 1
ATOM 3687 N N . GLY A 1 472 ? 7.508 2.391 -4.727 1.00 54.06 472 GLY A N 1
ATOM 3688 C CA . GLY A 1 472 ? 6.268 3.188 -4.742 1.00 54.06 472 GLY A CA 1
ATOM 3689 C C . GLY A 1 472 ? 5.113 2.532 -5.467 1.00 54.06 472 GLY A C 1
ATOM 3690 O O . GLY A 1 472 ? 4.486 3.138 -6.330 1.00 54.06 472 GLY A O 1
ATOM 3691 N N . GLY A 1 473 ? 4.905 1.249 -5.211 1.00 66.88 473 GLY A N 1
ATOM 3692 C CA . GLY A 1 473 ? 3.825 0.530 -5.861 1.00 66.88 473 GLY A CA 1
ATOM 3693 C C . GLY A 1 473 ? 2.468 0.791 -5.213 1.00 66.88 473 GLY A C 1
ATOM 3694 O O . GLY A 1 473 ? 2.354 1.306 -4.100 1.00 66.88 473 GLY A O 1
ATOM 3695 N N . VAL A 1 474 ? 1.435 0.352 -5.916 1.00 80.69 474 VAL A N 1
ATOM 3696 C CA . VAL A 1 474 ? 0.047 0.455 -5.467 1.00 80.69 474 VAL A CA 1
ATOM 3697 C C . VAL A 1 474 ? -0.194 -0.382 -4.210 1.00 80.69 474 VAL A C 1
ATOM 3699 O O . VAL A 1 474 ? 0.095 -1.579 -4.166 1.00 80.69 474 VAL A O 1
ATOM 3702 N N . VAL A 1 475 ? -0.759 0.244 -3.178 1.00 83.12 475 VAL A N 1
ATOM 3703 C CA . VAL A 1 475 ? -0.997 -0.388 -1.876 1.00 83.12 475 VAL A CA 1
ATOM 3704 C C . VAL A 1 475 ? -2.203 -1.336 -1.937 1.00 83.12 475 VAL A C 1
ATOM 3706 O O . VAL A 1 475 ? -3.319 -0.924 -2.243 1.00 83.12 475 VAL A O 1
ATOM 3709 N N . ASN A 1 476 ? -2.011 -2.609 -1.573 1.00 85.88 476 ASN A N 1
ATOM 3710 C CA . ASN A 1 476 ? -3.078 -3.623 -1.525 1.00 85.88 476 ASN A CA 1
ATOM 3711 C C . ASN A 1 476 ? -3.479 -4.022 -0.090 1.00 85.88 476 ASN A C 1
ATOM 3713 O O . ASN A 1 476 ? -3.619 -5.205 0.218 1.00 85.88 476 ASN A O 1
ATOM 3717 N N . ALA A 1 477 ? -3.626 -3.055 0.822 1.00 91.38 477 ALA A N 1
ATOM 3718 C CA . ALA A 1 477 ? -4.144 -3.368 2.156 1.00 91.38 477 ALA A CA 1
ATOM 3719 C C . ALA A 1 477 ? -5.610 -3.826 2.052 1.00 91.38 477 ALA A C 1
ATOM 3721 O O . ALA A 1 477 ? -6.374 -3.196 1.311 1.00 91.38 477 ALA A O 1
ATOM 3722 N N . PRO A 1 478 ? -6.031 -4.883 2.774 1.00 95.12 478 PRO A N 1
ATOM 3723 C CA . PRO A 1 478 ? -7.400 -5.390 2.727 1.00 95.12 478 PRO A CA 1
ATOM 3724 C C . PRO A 1 478 ? -8.410 -4.471 3.428 1.00 95.12 478 PRO A C 1
ATOM 3726 O O . PRO A 1 478 ? -9.603 -4.567 3.137 1.00 95.12 478 PRO A O 1
ATOM 3729 N N . ILE A 1 479 ? -7.950 -3.588 4.317 1.00 97.31 479 ILE A N 1
ATOM 3730 C CA . ILE A 1 479 ? -8.745 -2.580 5.024 1.00 97.31 479 ILE A CA 1
ATOM 3731 C C . ILE A 1 479 ? -7.931 -1.298 5.238 1.00 97.31 479 ILE A C 1
ATOM 3733 O O . ILE A 1 479 ? -6.703 -1.326 5.183 1.00 97.31 479 ILE A O 1
ATOM 3737 N N . ARG A 1 480 ? -8.613 -0.176 5.491 1.00 96.12 480 ARG A N 1
ATOM 3738 C CA . ARG A 1 480 ? -7.990 1.099 5.889 1.00 96.12 480 ARG A CA 1
ATOM 3739 C C . ARG A 1 480 ? -8.915 1.908 6.799 1.00 96.12 480 ARG A C 1
ATOM 3741 O O . ARG A 1 480 ? -10.140 1.835 6.657 1.00 96.12 480 ARG A O 1
ATOM 3748 N N . TYR A 1 481 ? -8.318 2.679 7.707 1.00 97.38 481 TYR A N 1
ATOM 3749 C CA . TYR A 1 481 ? -9.003 3.445 8.750 1.00 97.38 481 TYR A CA 1
ATOM 3750 C C . TYR A 1 481 ? -8.994 4.944 8.467 1.00 97.38 481 TYR A C 1
ATOM 3752 O O . TYR A 1 481 ? -7.998 5.495 7.988 1.00 97.38 481 TYR A O 1
ATOM 3760 N N . PHE A 1 482 ? -10.097 5.597 8.812 1.00 97.44 482 PHE A N 1
ATOM 3761 C CA . PHE A 1 482 ? -10.242 7.044 8.764 1.00 97.44 482 PHE A CA 1
ATOM 3762 C C . PHE A 1 482 ? -10.972 7.541 10.009 1.00 97.44 482 PHE A C 1
ATOM 3764 O O . PHE A 1 482 ? -11.815 6.844 10.578 1.00 97.44 482 PHE A O 1
ATOM 3771 N N . ARG A 1 483 ? -10.687 8.776 10.408 1.00 95.31 483 ARG A N 1
ATOM 3772 C CA . ARG A 1 483 ? -11.441 9.488 11.440 1.00 95.31 483 ARG A CA 1
ATOM 3773 C C . ARG A 1 483 ? -12.815 9.925 10.913 1.00 95.31 483 ARG A C 1
ATOM 3775 O O . ARG A 1 483 ? -13.051 9.890 9.703 1.00 95.31 483 ARG A O 1
ATOM 3782 N N . PRO A 1 484 ? -13.739 10.358 11.792 1.00 91.56 484 PRO A N 1
ATOM 3783 C CA . PRO A 1 484 ? -15.088 10.762 11.385 1.00 91.56 484 PRO A CA 1
ATOM 3784 C C . PRO A 1 484 ? -15.128 11.951 10.418 1.00 91.56 484 PRO A C 1
ATOM 3786 O O . PRO A 1 484 ? -16.088 12.088 9.668 1.00 91.56 484 PRO A O 1
ATOM 3789 N N . ASP A 1 485 ? -14.090 12.790 10.416 1.00 90.88 485 ASP A N 1
ATOM 3790 C CA . ASP A 1 485 ? -13.917 13.903 9.473 1.00 90.88 485 ASP A CA 1
ATOM 3791 C C . ASP A 1 485 ? -13.393 13.457 8.091 1.00 90.88 485 ASP A C 1
ATOM 3793 O O . ASP A 1 485 ? -13.240 14.273 7.185 1.00 90.88 485 ASP A O 1
ATOM 3797 N N . GLY A 1 486 ? -13.129 12.158 7.911 1.00 91.00 486 GLY A N 1
ATOM 3798 C CA . GLY A 1 486 ? -12.570 11.580 6.693 1.00 91.00 486 GLY A CA 1
ATOM 3799 C C . GLY A 1 486 ? -11.046 11.679 6.589 1.00 91.00 486 GLY A C 1
ATOM 3800 O O . GLY A 1 486 ? -10.491 11.228 5.586 1.00 91.00 486 GLY A O 1
ATOM 3801 N N . SER A 1 487 ? -10.353 12.229 7.593 1.00 92.19 487 SER A N 1
ATOM 3802 C CA . SER A 1 487 ? -8.888 12.236 7.632 1.00 92.19 487 SER A CA 1
ATOM 3803 C C . SER A 1 487 ? -8.332 10.819 7.854 1.00 92.19 487 SER A C 1
ATOM 3805 O O . SER A 1 487 ? -8.963 10.002 8.531 1.00 92.19 487 SER A O 1
ATOM 3807 N N . PRO A 1 488 ? -7.166 10.477 7.277 1.00 93.69 488 PRO A N 1
ATOM 3808 C CA . PRO A 1 488 ? -6.601 9.136 7.393 1.00 93.69 488 PRO A CA 1
ATOM 3809 C C . PRO A 1 488 ? -6.097 8.828 8.809 1.00 93.69 488 PRO A C 1
ATOM 3811 O O . PRO A 1 488 ? -5.594 9.707 9.517 1.00 93.69 488 PRO A O 1
ATOM 3814 N N . GLY A 1 489 ? -6.177 7.553 9.184 1.00 95.44 489 GLY A N 1
ATOM 3815 C CA . GLY A 1 489 ? -5.618 7.012 10.418 1.00 95.44 489 GLY A CA 1
ATOM 3816 C C . GLY A 1 489 ? -6.656 6.658 11.477 1.00 95.44 489 GLY A C 1
ATOM 3817 O O . GLY A 1 489 ? -7.837 7.005 11.386 1.00 95.44 489 GLY A O 1
ATOM 3818 N N . LEU A 1 490 ? -6.189 5.939 12.494 1.00 97.50 490 LEU A N 1
ATOM 3819 C CA . LEU A 1 490 ? -6.967 5.581 13.670 1.00 97.50 490 LEU A CA 1
ATOM 3820 C C . LEU A 1 490 ? -7.243 6.824 14.543 1.00 97.50 490 LEU A C 1
ATOM 3822 O O . LEU A 1 490 ? -6.412 7.744 14.613 1.00 97.50 490 LEU A O 1
ATOM 3826 N N . PRO A 1 491 ? -8.402 6.883 15.225 1.00 96.56 491 PRO A N 1
ATOM 3827 C CA . PRO A 1 491 ? -8.632 7.866 16.277 1.00 96.56 491 PRO A CA 1
ATOM 3828 C C . PRO A 1 491 ? -7.588 7.746 17.394 1.00 96.56 491 PRO A C 1
ATOM 3830 O O . PRO A 1 491 ? -7.026 6.677 17.630 1.00 96.56 491 PRO A O 1
ATOM 3833 N N . GLU A 1 492 ? -7.337 8.846 18.099 1.00 94.19 492 GLU A N 1
ATOM 3834 C CA . GLU A 1 492 ? -6.411 8.844 19.231 1.00 94.19 492 GLU A CA 1
ATOM 3835 C C . GLU A 1 492 ? -6.852 7.838 20.308 1.00 94.19 492 GLU A C 1
ATOM 3837 O O . GLU A 1 492 ? -8.037 7.719 20.617 1.00 94.19 492 GLU A O 1
ATOM 3842 N N . GLY A 1 493 ? -5.894 7.084 20.853 1.00 96.19 493 GLY A N 1
ATOM 3843 C CA . GLY A 1 493 ? -6.156 6.049 21.855 1.00 96.19 493 GLY A CA 1
ATOM 3844 C C . GLY A 1 493 ? -6.754 4.747 21.309 1.00 96.19 493 GLY A C 1
ATOM 3845 O O . GLY A 1 493 ? -6.969 3.825 22.094 1.00 96.19 493 GLY A O 1
ATOM 3846 N N . VAL A 1 494 ? -6.995 4.628 19.998 1.00 98.38 494 VAL A N 1
ATOM 3847 C CA . VAL A 1 494 ? -7.466 3.381 19.377 1.00 98.38 494 VAL A CA 1
ATOM 3848 C C . VAL A 1 494 ? -6.291 2.574 18.825 1.00 98.38 494 VAL A C 1
ATOM 3850 O O . VAL A 1 494 ? -5.477 3.091 18.064 1.00 98.38 494 VAL A O 1
ATOM 3853 N N . ALA A 1 495 ? -6.237 1.298 19.196 1.00 98.56 495 ALA A N 1
ATOM 3854 C CA . ALA A 1 495 ? -5.295 0.297 18.700 1.00 98.56 495 ALA A CA 1
ATOM 3855 C C . ALA A 1 495 ? -6.011 -0.682 17.753 1.00 98.56 495 ALA A C 1
ATOM 3857 O O . ALA A 1 495 ? -7.196 -0.972 17.965 1.00 98.56 495 ALA A O 1
ATOM 3858 N N . ALA A 1 496 ? -5.317 -1.206 16.742 1.00 98.56 496 ALA A N 1
ATOM 3859 C CA . ALA A 1 496 ? -5.850 -2.173 15.790 1.00 98.56 496 ALA A CA 1
ATOM 3860 C C . ALA A 1 496 ? -4.888 -3.340 15.517 1.00 98.56 496 ALA A C 1
ATOM 3862 O O . ALA A 1 496 ? -3.716 -3.166 15.196 1.00 98.56 496 ALA A O 1
ATOM 3863 N N . LEU A 1 497 ? -5.431 -4.558 15.542 1.00 98.38 497 LEU A N 1
ATOM 3864 C CA . LEU A 1 497 ? -4.690 -5.776 15.234 1.00 98.38 497 LEU A CA 1
ATOM 3865 C C . LEU A 1 497 ? -5.459 -6.664 14.259 1.00 98.38 497 LEU A C 1
ATOM 3867 O O . LEU A 1 497 ? -6.465 -7.290 14.596 1.00 98.38 497 LEU A O 1
ATOM 3871 N N . VAL A 1 498 ? -4.941 -6.784 13.046 1.00 98.00 498 VAL A N 1
ATOM 3872 C CA . VAL A 1 498 ? -5.338 -7.809 12.090 1.00 98.00 498 VAL A CA 1
ATOM 3873 C C . VAL A 1 498 ? -4.748 -9.144 12.528 1.00 98.00 498 VAL A C 1
ATOM 3875 O O . VAL A 1 498 ? -3.537 -9.345 12.570 1.00 98.00 498 VAL A O 1
ATOM 3878 N N . ARG A 1 499 ? -5.639 -10.079 12.847 1.00 97.62 499 ARG A N 1
ATOM 3879 C CA . ARG A 1 499 ? -5.307 -11.442 13.266 1.00 97.62 499 ARG A CA 1
ATOM 3880 C C . ARG A 1 499 ? -5.081 -12.367 12.086 1.00 97.62 499 ARG A C 1
ATOM 3882 O O . ARG A 1 499 ? -4.242 -13.252 12.172 1.00 97.62 499 ARG A O 1
ATOM 3889 N N . SER A 1 500 ? -5.835 -12.198 11.006 1.00 96.62 500 SER A N 1
ATOM 3890 C CA . SER A 1 500 ? -5.683 -13.007 9.796 1.00 96.62 500 SER A CA 1
ATOM 3891 C C . SER A 1 500 ? -6.371 -12.356 8.603 1.00 96.62 500 SER A C 1
ATOM 3893 O O . SER A 1 500 ? -7.370 -11.650 8.768 1.00 96.62 500 SER A O 1
ATOM 3895 N N . VAL A 1 501 ? -5.900 -12.682 7.403 1.00 96.19 501 VAL A N 1
ATOM 3896 C CA . VAL A 1 501 ? -6.483 -12.272 6.123 1.00 96.19 501 VAL A CA 1
ATOM 3897 C C . VAL A 1 501 ? -6.734 -13.519 5.274 1.00 96.19 501 VAL A C 1
ATOM 3899 O O . VAL A 1 501 ? -5.826 -14.317 5.056 1.00 96.19 501 VAL A O 1
ATOM 3902 N N . THR A 1 502 ? -7.961 -13.676 4.782 1.00 95.62 502 THR A N 1
ATOM 3903 C CA . THR A 1 502 ? -8.366 -14.729 3.839 1.00 95.62 502 THR A CA 1
ATOM 3904 C C . THR A 1 502 ? -8.842 -14.112 2.521 1.00 95.62 502 THR A C 1
ATOM 3906 O O . THR A 1 502 ? -8.941 -12.882 2.384 1.00 95.62 502 THR A O 1
ATOM 3909 N N . ALA A 1 503 ? -9.173 -14.969 1.550 1.00 95.12 503 ALA A N 1
ATOM 3910 C CA . ALA A 1 503 ? -9.713 -14.563 0.253 1.00 95.12 503 ALA A CA 1
ATOM 3911 C C . ALA A 1 503 ? -10.916 -13.618 0.385 1.00 95.12 503 ALA A C 1
ATOM 3913 O O . ALA A 1 503 ? -11.030 -12.634 -0.347 1.00 95.12 503 ALA A O 1
ATOM 3914 N N . ASP A 1 504 ? -11.761 -13.868 1.377 1.00 96.75 504 ASP A N 1
ATOM 3915 C CA . ASP A 1 504 ? -13.072 -13.257 1.554 1.00 96.75 504 ASP A CA 1
ATOM 3916 C C . ASP A 1 504 ? -13.269 -12.579 2.918 1.00 96.75 504 ASP A C 1
ATOM 3918 O O . ASP A 1 504 ? -14.349 -12.053 3.176 1.00 96.75 504 ASP A O 1
ATOM 3922 N N . ALA A 1 505 ? -12.270 -12.563 3.806 1.00 97.75 505 ALA A N 1
ATOM 3923 C CA . ALA A 1 505 ? -12.429 -11.967 5.128 1.00 97.75 505 ALA A CA 1
ATOM 3924 C C . ALA A 1 505 ? -11.135 -11.414 5.740 1.00 97.75 505 ALA A C 1
ATOM 3926 O O . ALA A 1 505 ? -10.014 -11.778 5.382 1.00 97.75 505 ALA A O 1
ATOM 3927 N N . VAL A 1 506 ? -11.315 -10.535 6.724 1.00 98.31 506 VAL A N 1
ATOM 3928 C CA . VAL A 1 506 ? -10.272 -10.064 7.639 1.00 98.31 506 VAL A CA 1
ATOM 3929 C C . VAL A 1 506 ? -10.763 -10.257 9.068 1.00 98.31 506 VAL A C 1
ATOM 3931 O O . VAL A 1 506 ? -11.859 -9.809 9.412 1.00 98.31 506 VAL A O 1
ATOM 3934 N N . LYS A 1 507 ? -9.957 -10.905 9.913 1.00 98.44 507 LYS A N 1
ATOM 3935 C CA . LYS A 1 507 ? -10.186 -10.919 11.363 1.00 98.44 507 LYS A CA 1
ATOM 3936 C C . LYS A 1 507 ? -9.441 -9.743 11.974 1.00 98.44 507 LYS A C 1
ATOM 3938 O O . LYS A 1 507 ? -8.217 -9.692 11.886 1.00 98.44 507 LYS A O 1
ATOM 3943 N N . LEU A 1 508 ? -10.179 -8.816 12.567 1.00 98.62 508 LEU A N 1
ATOM 3944 C CA . LEU A 1 508 ? -9.689 -7.542 13.078 1.00 98.62 508 LEU A CA 1
ATOM 3945 C C . LEU A 1 508 ? -10.069 -7.400 14.550 1.00 98.62 508 LEU A C 1
ATOM 3947 O O . LEU A 1 508 ? -11.225 -7.600 14.911 1.00 98.62 508 LEU A O 1
ATOM 3951 N N . GLU A 1 509 ? -9.126 -7.002 15.388 1.00 98.69 509 GLU A N 1
ATOM 3952 C CA . GLU A 1 509 ? -9.400 -6.528 16.737 1.00 98.69 509 GLU A CA 1
ATOM 3953 C C . GLU A 1 509 ? -9.166 -5.021 16.827 1.00 98.69 509 GLU A C 1
ATOM 3955 O O . GLU A 1 509 ? -8.196 -4.513 16.271 1.00 98.69 509 GLU A O 1
ATOM 3960 N N . LEU A 1 510 ? -10.054 -4.314 17.524 1.00 98.81 510 LEU A N 1
ATOM 3961 C CA . LEU A 1 510 ? -9.924 -2.887 17.823 1.00 98.81 510 LEU A CA 1
ATOM 3962 C C . LEU A 1 510 ? -10.068 -2.685 19.326 1.00 98.81 510 LEU A C 1
ATOM 3964 O O . LEU A 1 510 ? -11.007 -3.211 19.922 1.00 98.81 510 LEU A O 1
ATOM 3968 N N . TYR A 1 511 ? -9.176 -1.909 19.931 1.00 98.75 511 TYR A N 1
ATOM 3969 C CA . TYR A 1 511 ? -9.259 -1.559 21.347 1.00 98.75 511 TYR A CA 1
ATOM 3970 C C . TYR A 1 511 ? -9.264 -0.047 21.525 1.00 98.75 511 TYR A C 1
ATOM 3972 O O . TYR A 1 511 ? -8.411 0.636 20.963 1.00 98.75 511 TYR A O 1
ATOM 3980 N N . ASN A 1 512 ? -10.196 0.473 22.321 1.00 98.56 512 ASN A N 1
ATOM 3981 C CA . ASN A 1 512 ? -10.233 1.885 22.684 1.00 98.56 512 ASN A CA 1
ATOM 3982 C C . ASN A 1 512 ? -9.665 2.088 24.096 1.00 98.56 512 ASN A C 1
ATOM 3984 O O . ASN A 1 512 ? -10.331 1.801 25.088 1.00 98.56 512 ASN A O 1
ATOM 3988 N N . ALA A 1 513 ? -8.443 2.611 24.182 1.00 98.06 513 ALA A N 1
ATOM 3989 C CA . ALA A 1 513 ? -7.791 2.983 25.438 1.00 98.06 513 ALA A CA 1
ATOM 3990 C C . ALA A 1 513 ? -8.178 4.391 25.928 1.00 98.06 513 ALA A C 1
ATOM 3992 O O . ALA A 1 513 ? -7.738 4.808 26.999 1.00 98.06 513 ALA A O 1
ATOM 3993 N N . GLY A 1 514 ? -8.945 5.140 25.134 1.00 95.94 514 GLY A N 1
ATOM 3994 C CA . GLY A 1 514 ? -9.359 6.498 25.448 1.00 95.94 514 GLY A CA 1
ATOM 3995 C C . GLY A 1 514 ? -10.470 6.564 26.504 1.00 95.94 514 GLY A C 1
ATOM 3996 O O . GLY A 1 514 ? -11.209 5.598 26.710 1.00 95.94 514 GLY A O 1
ATOM 3997 N N . PRO A 1 515 ? -10.638 7.730 27.156 1.00 95.31 515 PRO A N 1
ATOM 3998 C CA . PRO A 1 515 ? -11.669 7.944 28.174 1.00 95.31 515 PRO A CA 1
ATOM 3999 C C . PRO A 1 515 ? -13.075 8.157 27.586 1.00 95.31 515 PRO A C 1
ATOM 4001 O O . PRO A 1 515 ? -14.050 8.219 28.330 1.00 95.31 515 PRO A O 1
ATOM 4004 N N . GLN A 1 516 ? -13.191 8.302 26.263 1.00 96.38 516 GLN A N 1
ATOM 4005 C CA . GLN A 1 516 ? -14.439 8.570 25.548 1.00 96.38 516 GLN A CA 1
ATOM 4006 C C . GLN A 1 516 ? -14.674 7.532 24.454 1.00 96.38 516 GLN A C 1
ATOM 4008 O O . GLN A 1 516 ? -13.750 6.832 24.038 1.00 96.38 516 GLN A O 1
ATOM 4013 N N . ALA A 1 517 ? -15.910 7.451 23.960 1.00 96.81 517 ALA A N 1
ATOM 4014 C CA . ALA A 1 517 ? -16.216 6.632 22.798 1.00 96.81 517 ALA A CA 1
ATOM 4015 C C . ALA A 1 517 ? -15.468 7.155 21.559 1.00 96.81 517 ALA A C 1
ATOM 4017 O O . ALA A 1 517 ? -15.517 8.345 21.248 1.00 96.81 517 ALA A O 1
ATOM 4018 N N . ALA A 1 518 ? -14.795 6.259 20.843 1.00 97.12 518 ALA A N 1
ATOM 4019 C CA . ALA A 1 518 ? -14.081 6.577 19.617 1.00 97.12 518 ALA A CA 1
ATOM 4020 C C . ALA A 1 518 ? -14.922 6.187 18.401 1.00 97.12 518 ALA A C 1
ATOM 4022 O O . ALA A 1 518 ? -15.475 5.090 18.344 1.00 97.12 518 ALA A O 1
ATOM 4023 N N . ARG A 1 519 ? -14.992 7.069 17.402 1.00 97.00 519 ARG A N 1
ATOM 4024 C CA . ARG A 1 519 ? -15.657 6.804 16.120 1.00 97.00 519 ARG A CA 1
ATOM 4025 C C . ARG A 1 519 ? -14.628 6.730 15.006 1.00 97.00 519 ARG A C 1
ATOM 4027 O O . ARG A 1 519 ? -13.734 7.570 14.952 1.00 97.00 519 ARG A O 1
ATOM 4034 N N . LEU A 1 520 ? -14.779 5.775 14.096 1.00 97.06 520 LEU A N 1
ATOM 4035 C CA . LEU A 1 520 ? -13.959 5.669 12.892 1.00 97.06 520 LEU A CA 1
ATOM 4036 C C . LEU A 1 520 ? -14.775 5.197 11.687 1.00 97.06 520 LEU A C 1
ATOM 4038 O O . LEU A 1 520 ? -15.855 4.623 11.824 1.00 97.06 520 LEU A O 1
ATOM 4042 N N . ILE A 1 521 ? -14.218 5.409 10.502 1.00 97.88 521 ILE A N 1
ATOM 4043 C CA . ILE A 1 521 ? -14.694 4.846 9.244 1.00 97.88 521 ILE A CA 1
ATOM 4044 C C . ILE A 1 521 ? -13.714 3.746 8.838 1.00 97.88 521 ILE A C 1
ATOM 4046 O O . ILE A 1 521 ? -12.513 3.983 8.689 1.00 97.88 521 ILE A O 1
ATOM 4050 N N . LEU A 1 522 ? -14.236 2.539 8.644 1.00 98.19 522 LEU A N 1
ATOM 4051 C CA . LEU A 1 522 ? -13.510 1.410 8.081 1.00 98.19 522 LEU A CA 1
ATOM 4052 C C . LEU A 1 522 ? -13.833 1.303 6.591 1.00 98.19 522 LEU A C 1
ATOM 4054 O O . LEU A 1 522 ? -15.003 1.299 6.208 1.00 98.19 522 LEU A O 1
ATOM 4058 N N . THR A 1 523 ? -12.808 1.171 5.756 1.00 98.12 523 THR A N 1
ATOM 4059 C CA . THR A 1 523 ? -12.963 0.910 4.318 1.00 98.12 523 THR A CA 1
ATOM 4060 C C . THR A 1 523 ? -12.543 -0.510 3.963 1.00 98.12 523 THR A C 1
ATOM 4062 O O . THR A 1 523 ? -11.575 -1.035 4.514 1.00 98.12 523 THR A O 1
ATOM 4065 N N . GLY A 1 524 ? -13.267 -1.128 3.028 1.00 97.62 524 GLY A N 1
ATOM 4066 C CA . GLY A 1 524 ? -12.869 -2.365 2.371 1.00 97.62 524 GLY A CA 1
ATOM 4067 C C . GLY A 1 524 ? -11.791 -2.073 1.331 1.00 97.62 524 GLY A C 1
ATOM 4068 O O . GLY A 1 524 ? -12.088 -1.641 0.217 1.00 97.62 524 GLY A O 1
ATOM 4069 N N . GLY A 1 525 ? -10.541 -2.349 1.678 1.00 95.50 525 GLY A N 1
ATOM 4070 C CA . GLY A 1 525 ? -9.380 -2.090 0.838 1.00 95.50 525 GLY A CA 1
ATOM 4071 C C . GLY A 1 525 ? -8.826 -0.666 0.955 1.00 95.50 525 GLY A C 1
ATOM 4072 O O . GLY A 1 525 ? -9.561 0.283 1.219 1.00 95.50 525 GLY A O 1
ATOM 4073 N N . HIS A 1 526 ? -7.524 -0.510 0.704 1.00 93.94 526 HIS A N 1
ATOM 4074 C CA . HIS A 1 526 ? -6.809 0.777 0.774 1.00 93.94 526 HIS A CA 1
ATOM 4075 C C . HIS A 1 526 ? -7.417 1.913 -0.068 1.00 93.94 526 HIS A C 1
ATOM 4077 O O . HIS A 1 526 ? -7.444 3.061 0.376 1.00 93.94 526 HIS A O 1
ATOM 4083 N N . TYR A 1 527 ? -7.920 1.586 -1.262 1.00 93.94 527 TYR A N 1
ATOM 4084 C CA . TYR A 1 527 ? -8.589 2.497 -2.201 1.00 93.94 527 TYR A CA 1
ATOM 4085 C C . TYR A 1 527 ? -10.118 2.326 -2.189 1.00 93.94 527 TYR A C 1
ATOM 4087 O O . TYR A 1 527 ? -10.808 2.771 -3.114 1.00 93.94 527 TYR A O 1
ATOM 4095 N N . GLY A 1 528 ? -10.674 1.644 -1.179 1.00 95.31 528 GLY A N 1
ATOM 4096 C CA . GLY A 1 528 ? -12.099 1.313 -1.122 1.00 95.31 528 GLY A CA 1
ATOM 4097 C C . GLY A 1 528 ? -12.542 0.389 -2.262 1.00 95.31 528 GLY A C 1
ATOM 4098 O O . GLY A 1 528 ? -13.678 0.488 -2.728 1.00 95.31 528 GLY A O 1
ATOM 4099 N N . GLN A 1 529 ? -11.627 -0.441 -2.774 1.00 94.81 529 GLN A N 1
ATOM 4100 C CA . GLN A 1 529 ? -11.843 -1.325 -3.922 1.00 94.81 529 GLN A CA 1
ATOM 4101 C C . GLN A 1 529 ? -12.644 -2.591 -3.578 1.00 94.81 529 GLN A C 1
ATOM 4103 O O . GLN A 1 529 ? -13.051 -3.336 -4.471 1.00 94.81 529 GLN A O 1
ATOM 4108 N N . HIS A 1 530 ? -12.835 -2.892 -2.293 1.00 97.19 530 HIS A N 1
ATOM 4109 C CA . HIS A 1 530 ? -13.611 -4.037 -1.828 1.00 97.19 530 HIS A CA 1
ATOM 4110 C C . HIS A 1 530 ? -14.959 -3.574 -1.285 1.00 97.19 530 HIS A C 1
ATOM 4112 O O . HIS A 1 530 ? -15.091 -2.470 -0.758 1.00 97.19 530 HIS A O 1
ATOM 4118 N N . ARG A 1 531 ? -15.963 -4.443 -1.377 1.00 97.81 531 ARG A N 1
ATOM 4119 C CA . ARG A 1 531 ? -17.225 -4.246 -0.667 1.00 97.81 531 ARG A CA 1
ATOM 4120 C C . ARG A 1 531 ? -17.182 -5.007 0.641 1.00 97.81 531 ARG A C 1
ATOM 4122 O O . ARG A 1 531 ? -16.882 -6.196 0.635 1.00 97.81 531 ARG A O 1
ATOM 4129 N N . ILE A 1 532 ? -17.510 -4.332 1.732 1.00 98.62 532 ILE A N 1
ATOM 4130 C CA . ILE A 1 532 ? -17.775 -4.960 3.018 1.00 98.62 532 ILE A CA 1
ATOM 4131 C C . ILE A 1 532 ? -19.180 -5.559 2.923 1.00 98.62 532 ILE A C 1
ATOM 4133 O O . ILE A 1 532 ? -20.167 -4.833 2.830 1.00 98.62 532 ILE A O 1
ATOM 4137 N N . GLU A 1 533 ? -19.275 -6.884 2.885 1.00 98.38 533 GLU A N 1
ATOM 4138 C CA . GLU A 1 533 ? -20.562 -7.589 2.859 1.00 98.38 533 GLU A CA 1
ATOM 4139 C C . GLU A 1 533 ? -21.236 -7.476 4.234 1.00 98.38 533 GLU A C 1
ATOM 4141 O O . GLU A 1 533 ? -22.386 -7.040 4.342 1.00 98.38 533 GLU A O 1
ATOM 4146 N N . ASP A 1 534 ? -20.482 -7.751 5.298 1.00 98.12 534 ASP A N 1
ATOM 4147 C CA . ASP A 1 534 ? -20.893 -7.559 6.686 1.00 98.12 534 ASP A CA 1
ATOM 4148 C C . ASP A 1 534 ? -19.695 -7.496 7.638 1.00 98.12 534 ASP A C 1
ATOM 4150 O O . ASP A 1 534 ? -18.567 -7.862 7.296 1.00 98.12 534 ASP A O 1
ATOM 4154 N N . ILE A 1 535 ? -19.979 -7.039 8.856 1.00 98.44 535 ILE A N 1
ATOM 4155 C CA . ILE A 1 535 ? -19.050 -7.033 9.982 1.00 98.44 535 ILE A CA 1
ATOM 4156 C C . ILE A 1 535 ? -19.696 -7.819 11.118 1.00 98.44 535 ILE A C 1
ATOM 4158 O O . ILE A 1 535 ? -20.728 -7.412 11.655 1.00 98.44 535 ILE A O 1
ATOM 4162 N N . SER A 1 536 ? -19.102 -8.961 11.467 1.00 96.38 536 SER A N 1
ATOM 4163 C CA . SER A 1 536 ? -19.588 -9.870 12.514 1.00 96.38 536 SER A CA 1
ATOM 4164 C C . SER A 1 536 ? -21.084 -10.206 12.379 1.00 96.38 536 SER A C 1
ATOM 4166 O O . SER A 1 536 ? -21.820 -10.206 13.362 1.00 96.38 536 SER A O 1
ATOM 4168 N N . GLY A 1 537 ? -21.549 -10.463 11.148 1.00 93.62 537 GLY A N 1
ATOM 4169 C CA . GLY A 1 537 ? -22.938 -10.821 10.845 1.00 93.62 537 GLY A CA 1
ATOM 4170 C C . GLY A 1 537 ? -23.868 -9.638 10.561 1.00 93.62 537 GLY A C 1
ATOM 4171 O O . GLY A 1 537 ? -24.966 -9.839 10.038 1.00 93.62 537 GLY A O 1
ATOM 4172 N N . ARG A 1 538 ? -23.446 -8.396 10.831 1.00 95.69 538 ARG A N 1
ATOM 4173 C CA . ARG A 1 538 ? -24.234 -7.199 10.515 1.00 95.69 538 ARG A CA 1
ATOM 4174 C C . ARG A 1 538 ? -23.945 -6.710 9.099 1.00 95.69 538 ARG A C 1
ATOM 4176 O O . ARG A 1 538 ? -22.849 -6.227 8.822 1.00 95.69 538 ARG A O 1
ATOM 4183 N N . LYS A 1 539 ? -24.945 -6.821 8.219 1.00 97.31 539 LYS A N 1
ATOM 4184 C CA . LYS A 1 539 ? -24.857 -6.428 6.802 1.00 97.31 539 LYS A CA 1
ATOM 4185 C C . LYS A 1 539 ? -24.422 -4.970 6.634 1.00 97.31 539 LYS A C 1
ATOM 4187 O O . LYS A 1 539 ? -24.952 -4.089 7.309 1.00 97.31 539 LYS A O 1
ATOM 4192 N N . VAL A 1 540 ? -23.499 -4.743 5.701 1.00 96.75 540 VAL A N 1
ATOM 4193 C CA . VAL A 1 540 ? -23.003 -3.413 5.315 1.00 96.75 540 VAL A CA 1
ATOM 4194 C C . VAL A 1 540 ? -23.333 -3.131 3.848 1.00 96.75 540 VAL A C 1
ATOM 4196 O O . VAL A 1 540 ? -24.058 -2.184 3.564 1.00 96.75 540 VAL A O 1
ATOM 4199 N N . GLY A 1 541 ? -22.865 -3.967 2.916 1.00 95.94 541 GLY A N 1
ATOM 4200 C CA . GLY A 1 541 ? -23.165 -3.835 1.484 1.00 95.94 541 GLY A CA 1
ATOM 4201 C C . GLY A 1 541 ? -22.567 -2.593 0.802 1.00 95.94 541 GLY A C 1
ATOM 4202 O O . GLY A 1 541 ? -23.037 -2.192 -0.262 1.00 95.94 541 GLY A O 1
ATOM 4203 N N . ASP A 1 542 ? -21.534 -1.987 1.387 1.00 95.38 542 ASP A N 1
ATOM 4204 C CA . ASP A 1 542 ? -20.860 -0.773 0.902 1.00 95.38 542 ASP A CA 1
ATOM 4205 C C . ASP A 1 542 ? -19.330 -0.936 1.011 1.00 95.38 542 ASP A C 1
ATOM 4207 O O . ASP A 1 542 ? -18.839 -1.878 1.632 1.00 95.38 542 ASP A O 1
ATOM 4211 N N . ARG A 1 543 ? -18.543 -0.044 0.400 1.00 95.25 543 ARG A N 1
ATOM 4212 C CA . ARG A 1 543 ? -17.085 0.008 0.603 1.00 95.25 543 ARG A CA 1
ATOM 4213 C C . ARG A 1 543 ? -16.698 0.569 1.974 1.00 95.25 543 ARG A C 1
ATOM 4215 O O . ARG A 1 543 ? -15.549 0.400 2.368 1.00 95.25 543 ARG A O 1
ATOM 4222 N N . ARG A 1 544 ? -17.614 1.247 2.678 1.00 95.88 544 ARG A N 1
ATOM 4223 C CA . ARG A 1 544 ? -17.387 1.877 3.992 1.00 95.88 544 ARG A CA 1
ATOM 4224 C C . ARG A 1 544 ? -18.360 1.378 5.058 1.00 95.88 544 ARG A C 1
ATOM 4226 O O . ARG A 1 544 ? -19.535 1.164 4.777 1.00 95.88 544 ARG A O 1
ATOM 4233 N N . ALA A 1 545 ? -17.893 1.319 6.300 1.00 97.00 545 ALA A N 1
ATOM 4234 C CA . ALA A 1 545 ? -18.720 1.166 7.495 1.00 97.00 545 ALA A CA 1
ATOM 4235 C C . ALA A 1 545 ? -18.266 2.148 8.581 1.00 97.00 545 ALA A C 1
ATOM 4237 O O . ALA A 1 545 ? -17.075 2.435 8.697 1.00 97.00 545 ALA A O 1
ATOM 4238 N N . GLY A 1 546 ? -19.205 2.649 9.381 1.00 97.19 546 GLY A N 1
ATOM 4239 C CA . GLY A 1 546 ? -18.897 3.421 10.580 1.00 97.19 546 GLY A CA 1
ATOM 4240 C C . GLY A 1 546 ? -18.829 2.506 11.799 1.00 97.19 546 GLY A C 1
ATOM 4241 O O . GLY A 1 546 ? -19.695 1.648 11.978 1.00 97.19 546 GLY A O 1
ATOM 4242 N N . LEU A 1 547 ? -17.801 2.673 12.627 1.00 97.50 547 LEU A N 1
ATOM 4243 C CA . LEU A 1 547 ? -17.634 1.944 13.882 1.00 97.50 547 LEU A CA 1
ATOM 4244 C C . LEU A 1 547 ? -17.564 2.933 15.044 1.00 97.50 547 LEU A C 1
ATOM 4246 O O . LEU A 1 547 ? -16.847 3.930 14.970 1.00 97.50 547 LEU A O 1
ATOM 4250 N N . GLU A 1 548 ? -18.271 2.624 16.124 1.00 97.44 548 GLU A N 1
ATOM 4251 C CA . GLU A 1 548 ? -18.167 3.301 17.412 1.00 97.44 548 GLU A CA 1
ATOM 4252 C C . GLU A 1 548 ? -17.677 2.301 18.466 1.00 97.44 548 GLU A C 1
ATOM 4254 O O . GLU A 1 548 ? -18.253 1.227 18.636 1.00 97.44 548 GLU A O 1
ATOM 4259 N N . LEU A 1 549 ? -16.601 2.649 19.164 1.00 97.69 549 LEU A N 1
ATOM 4260 C CA . LEU A 1 549 ? -15.972 1.845 20.206 1.00 97.69 549 LEU A CA 1
ATOM 4261 C C . LEU A 1 549 ? -16.144 2.567 21.546 1.00 97.69 549 LEU A C 1
ATOM 4263 O O . LEU A 1 549 ? -15.548 3.634 21.721 1.00 97.69 549 LEU A O 1
ATOM 4267 N N . PRO A 1 550 ? -16.910 2.024 22.507 1.00 98.00 550 PRO A N 1
ATOM 4268 C CA . PRO A 1 550 ? -16.978 2.578 23.858 1.00 98.00 550 PRO A CA 1
ATOM 4269 C C . PRO A 1 550 ? -15.588 2.652 24.524 1.00 98.00 550 PRO A C 1
ATOM 4271 O O . PRO A 1 550 ? -14.673 1.934 24.112 1.00 98.00 550 PRO A O 1
ATOM 4274 N N . PRO A 1 551 ? -15.395 3.507 25.542 1.00 97.88 551 PRO A N 1
ATOM 4275 C CA . PRO A 1 551 ? -14.129 3.571 26.271 1.00 97.88 551 PRO A CA 1
ATOM 4276 C C . PRO A 1 551 ? -13.818 2.231 26.951 1.00 97.88 551 PRO A C 1
ATOM 4278 O O . PRO A 1 551 ? -14.710 1.591 27.509 1.00 97.88 551 PRO A O 1
ATOM 4281 N N . GLY A 1 552 ? -12.560 1.790 26.886 1.00 97.81 552 GLY A N 1
ATOM 4282 C CA . GLY A 1 552 ? -12.120 0.505 27.442 1.00 97.81 552 GLY A CA 1
ATOM 4283 C C . GLY A 1 552 ? -12.708 -0.724 26.739 1.00 97.81 552 GLY A C 1
ATOM 4284 O O . GLY A 1 552 ? -12.682 -1.820 27.297 1.00 97.81 552 GLY A O 1
ATOM 4285 N N . ALA A 1 553 ? -13.287 -0.567 25.544 1.00 98.12 553 ALA A N 1
ATOM 4286 C CA . ALA A 1 553 ? -13.889 -1.677 24.818 1.00 98.12 553 ALA A CA 1
ATOM 4287 C C . ALA A 1 553 ? -12.888 -2.369 23.889 1.00 98.12 553 ALA A C 1
ATOM 4289 O O . ALA A 1 553 ? -12.158 -1.716 23.138 1.00 98.12 553 ALA A O 1
ATOM 4290 N N . LEU A 1 554 ? -12.924 -3.703 23.888 1.00 98.56 554 LEU A N 1
ATOM 4291 C CA . LEU A 1 554 ? -12.274 -4.549 22.891 1.00 98.56 554 LEU A CA 1
ATOM 4292 C C . LEU A 1 554 ? -13.326 -5.110 21.933 1.00 98.56 554 LEU A C 1
ATOM 4294 O O . LEU A 1 554 ? -14.194 -5.891 22.329 1.00 98.56 554 LEU A O 1
ATOM 4298 N N . ALA A 1 555 ? -13.232 -4.744 20.660 1.00 98.44 555 ALA A N 1
ATOM 4299 C CA . ALA A 1 555 ? -14.017 -5.323 19.583 1.00 98.44 555 ALA A CA 1
ATOM 4300 C C . ALA A 1 555 ? -13.221 -6.416 18.873 1.00 98.44 555 ALA A C 1
ATOM 4302 O O . ALA A 1 555 ? -12.087 -6.195 18.462 1.00 98.44 555 ALA A O 1
ATOM 4303 N N . ARG A 1 556 ? -13.847 -7.580 18.681 1.00 98.38 556 ARG A N 1
ATOM 4304 C CA . ARG A 1 556 ? -13.335 -8.670 17.841 1.00 98.38 556 ARG A CA 1
ATOM 4305 C C . ARG A 1 556 ? -14.260 -8.834 16.648 1.00 98.38 556 ARG A C 1
ATOM 4307 O O . ARG A 1 556 ? -15.425 -9.196 16.802 1.00 98.38 556 ARG A O 1
ATOM 4314 N N . LEU A 1 557 ? -13.754 -8.508 15.470 1.00 98.50 557 LEU A N 1
ATOM 4315 C CA . LEU A 1 557 ? -14.532 -8.332 14.256 1.00 98.50 557 LEU A CA 1
ATOM 4316 C C . LEU A 1 557 ? -14.110 -9.340 13.190 1.00 98.50 557 LEU A C 1
ATOM 4318 O O . LEU A 1 557 ? -12.923 -9.570 12.965 1.00 98.50 557 LEU A O 1
ATOM 4322 N N . THR A 1 558 ? -15.091 -9.909 12.493 1.00 98.62 558 THR A N 1
ATOM 4323 C CA . THR A 1 558 ? -14.860 -10.564 11.197 1.00 98.62 558 THR A CA 1
ATOM 4324 C C . THR A 1 558 ? -15.456 -9.678 10.118 1.00 98.62 558 THR A C 1
ATOM 4326 O O . THR A 1 558 ? -16.672 -9.514 10.061 1.00 98.62 558 THR A O 1
ATOM 4329 N N . VAL A 1 559 ? -14.606 -9.085 9.287 1.00 98.75 559 VAL A N 1
ATOM 4330 C CA . VAL A 1 559 ? -15.003 -8.219 8.174 1.00 98.75 559 VAL A CA 1
ATOM 4331 C C . VAL A 1 559 ? -15.039 -9.078 6.918 1.00 98.75 559 VAL A C 1
ATOM 4333 O O . VAL A 1 559 ? -13.981 -9.455 6.417 1.00 98.75 559 VAL A O 1
ATOM 4336 N N . ARG A 1 560 ? -16.232 -9.417 6.418 1.00 98.75 560 ARG A N 1
ATOM 4337 C CA . ARG A 1 560 ? -16.375 -10.169 5.162 1.00 98.75 560 ARG A CA 1
ATOM 4338 C C . ARG A 1 560 ? -16.323 -9.220 3.974 1.00 98.75 560 ARG A C 1
ATOM 4340 O O . ARG A 1 560 ? -16.972 -8.175 3.965 1.00 98.75 560 ARG A O 1
ATOM 4347 N N . LEU A 1 561 ? -15.534 -9.584 2.973 1.00 98.44 561 LEU A N 1
ATOM 4348 C CA . LEU A 1 561 ? -15.180 -8.758 1.833 1.00 98.44 561 LEU A CA 1
ATOM 4349 C C . LEU A 1 561 ? -15.527 -9.469 0.529 1.00 98.44 561 LEU A C 1
ATOM 4351 O O . LEU A 1 561 ? -15.036 -10.561 0.254 1.00 98.44 561 LEU A O 1
ATOM 4355 N N . LYS A 1 562 ? -16.252 -8.781 -0.353 1.00 97.69 562 LYS A N 1
ATOM 4356 C CA . LYS A 1 562 ? -16.183 -9.076 -1.783 1.00 97.69 562 LYS A CA 1
ATOM 4357 C C . LYS A 1 562 ? -15.023 -8.291 -2.383 1.00 97.69 562 LYS A C 1
ATOM 4359 O O . LYS A 1 562 ? -15.072 -7.059 -2.484 1.00 97.69 562 LYS A O 1
ATOM 4364 N N . ARG A 1 563 ? -13.969 -9.011 -2.771 1.00 95.38 563 ARG A N 1
ATOM 4365 C CA . ARG A 1 563 ? -12.780 -8.418 -3.390 1.00 95.38 563 ARG A CA 1
ATOM 4366 C C . ARG A 1 563 ? -13.138 -7.755 -4.721 1.00 95.38 563 ARG A C 1
ATOM 4368 O O . ARG A 1 563 ? -14.049 -8.195 -5.417 1.00 95.38 563 ARG A O 1
ATOM 4375 N N . TRP A 1 564 ? -12.417 -6.681 -5.034 1.00 93.75 564 TRP A N 1
ATOM 4376 C CA . TRP A 1 564 ? -12.483 -5.970 -6.321 1.00 93.75 564 TRP A CA 1
ATOM 4377 C C . TRP A 1 564 ? -13.889 -5.521 -6.766 1.00 93.75 564 TRP A C 1
ATOM 4379 O O . TRP A 1 564 ? -14.153 -5.364 -7.954 1.00 93.75 564 TRP A O 1
ATOM 4389 N N . ALA A 1 565 ? -14.806 -5.318 -5.817 1.00 95.75 565 ALA A N 1
ATOM 4390 C CA . ALA A 1 565 ? -16.199 -4.984 -6.099 1.00 95.75 565 ALA A CA 1
ATOM 4391 C C . ALA A 1 565 ? -16.400 -3.554 -6.621 1.00 95.75 565 ALA A C 1
ATOM 4393 O O . ALA A 1 565 ? -17.458 -3.256 -7.177 1.00 95.75 565 ALA A O 1
ATOM 4394 N N . TYR A 1 566 ? -15.420 -2.671 -6.420 1.00 94.69 566 TYR A N 1
ATOM 4395 C CA . TYR A 1 566 ? -15.512 -1.268 -6.796 1.00 94.69 566 TYR A CA 1
ATOM 4396 C C . TYR A 1 566 ? -14.261 -0.780 -7.509 1.00 94.69 566 TYR A C 1
ATOM 4398 O O . TYR A 1 566 ? -13.146 -1.232 -7.249 1.00 94.69 566 TYR A O 1
ATOM 4406 N N . ARG A 1 567 ? -14.456 0.245 -8.342 1.00 92.94 567 ARG A N 1
ATOM 4407 C CA . ARG A 1 567 ? -13.359 1.055 -8.861 1.00 92.94 567 ARG A CA 1
ATOM 4408 C C . ARG A 1 567 ? -12.596 1.715 -7.693 1.00 92.94 567 ARG A C 1
ATOM 4410 O O . ARG A 1 567 ? -13.253 2.310 -6.823 1.00 92.94 567 ARG A O 1
ATOM 4417 N N . PRO A 1 568 ? -11.251 1.643 -7.672 1.00 93.56 568 PRO A N 1
ATOM 4418 C CA . PRO A 1 568 ? -10.443 2.325 -6.665 1.00 93.56 568 PRO A CA 1
ATOM 4419 C C . PRO A 1 568 ? -10.591 3.849 -6.769 1.00 93.56 568 PRO A C 1
ATOM 4421 O O . PRO A 1 568 ? -10.828 4.388 -7.850 1.00 93.56 568 PRO A O 1
ATOM 4424 N N . THR A 1 569 ? -10.443 4.533 -5.636 1.00 93.94 569 THR A N 1
ATOM 4425 C CA . THR A 1 569 ? -10.492 5.998 -5.511 1.00 93.94 569 THR A CA 1
ATOM 4426 C C . THR A 1 569 ? -9.419 6.493 -4.537 1.00 93.94 569 THR A C 1
ATOM 4428 O O . THR A 1 569 ? -9.045 5.770 -3.612 1.00 93.94 569 THR A O 1
ATOM 4431 N N . HIS A 1 570 ? -8.949 7.734 -4.704 1.00 93.75 570 HIS A N 1
ATOM 4432 C CA . HIS A 1 570 ? -8.092 8.410 -3.717 1.00 93.75 570 HIS A CA 1
ATOM 4433 C C . HIS A 1 570 ? -8.869 8.936 -2.501 1.00 93.75 570 HIS A C 1
ATOM 4435 O O . HIS A 1 570 ? -8.263 9.302 -1.500 1.00 93.75 570 HIS A O 1
ATOM 4441 N N . THR A 1 571 ? -10.205 8.946 -2.548 1.00 93.88 571 THR A N 1
ATOM 4442 C CA . THR A 1 571 ? -11.083 9.419 -1.462 1.00 93.88 571 THR A CA 1
ATOM 4443 C C . THR A 1 571 ? -12.005 8.312 -0.934 1.00 93.88 571 THR A C 1
ATOM 4445 O O . THR A 1 571 ? -13.223 8.485 -0.875 1.00 93.88 571 THR A O 1
ATOM 4448 N N . PRO A 1 572 ? -11.480 7.145 -0.517 1.00 93.25 572 PRO A N 1
ATOM 4449 C CA . PRO A 1 572 ? -12.315 5.985 -0.205 1.00 93.25 572 PRO A CA 1
ATOM 4450 C C . PRO A 1 572 ? -13.192 6.167 1.034 1.00 93.25 572 PRO A C 1
ATOM 4452 O O . PRO A 1 572 ? -14.113 5.377 1.213 1.00 93.25 572 PRO A O 1
ATOM 4455 N N . ALA A 1 573 ? -12.925 7.187 1.858 1.00 91.62 573 ALA A N 1
ATOM 4456 C CA . ALA A 1 573 ? -13.728 7.579 3.013 1.00 91.62 573 ALA A CA 1
ATOM 4457 C C . ALA A 1 573 ? -14.822 8.614 2.695 1.00 91.62 573 ALA A C 1
ATOM 4459 O O . ALA A 1 573 ? -15.702 8.817 3.529 1.00 91.62 573 ALA A O 1
ATOM 4460 N N . ALA A 1 574 ? -14.791 9.266 1.526 1.00 85.25 574 ALA A N 1
ATOM 4461 C CA . ALA A 1 574 ? -15.751 10.313 1.175 1.00 85.25 574 ALA A CA 1
ATOM 4462 C C . ALA A 1 574 ? -17.165 9.751 0.960 1.00 85.25 574 ALA A C 1
ATOM 4464 O O . ALA A 1 574 ? -17.328 8.612 0.514 1.00 85.25 574 ALA A O 1
ATOM 4465 N N . GLY A 1 575 ? -18.179 10.564 1.295 1.00 65.31 575 GLY A N 1
ATOM 4466 C CA . GLY A 1 575 ? -19.596 10.278 1.046 1.00 65.31 575 GLY A CA 1
ATOM 4467 C C . GLY A 1 575 ? -19.860 9.895 -0.413 1.00 65.31 575 GLY A C 1
ATOM 4468 O O . GLY A 1 575 ? -19.095 10.266 -1.303 1.00 65.31 575 GLY A O 1
ATOM 4469 N N . ARG A 1 576 ? -20.931 9.134 -0.679 1.00 56.53 576 ARG A N 1
ATOM 4470 C CA . ARG A 1 576 ? -21.300 8.783 -2.059 1.00 56.53 576 ARG A CA 1
ATOM 4471 C C . ARG A 1 576 ? -21.653 10.059 -2.831 1.00 56.53 576 ARG A C 1
ATOM 4473 O O . ARG A 1 576 ? -22.762 10.559 -2.699 1.00 56.53 576 ARG A O 1
ATOM 4480 N N . GLU A 1 577 ? -20.768 10.516 -3.707 1.00 43.66 577 GLU A N 1
ATOM 4481 C CA . GLU A 1 577 ? -21.208 11.193 -4.926 1.00 43.66 577 GLU A CA 1
ATOM 4482 C C . GLU A 1 577 ? -21.696 10.107 -5.892 1.00 43.66 577 GLU A C 1
ATOM 4484 O O . GLU A 1 577 ? -21.022 9.095 -6.110 1.00 43.66 577 GLU A O 1
ATOM 4489 N N . GLY A 1 578 ? -22.925 10.253 -6.389 1.00 37.69 578 GLY A N 1
ATOM 4490 C CA . GLY A 1 578 ? -23.608 9.240 -7.186 1.00 37.69 578 GLY A CA 1
ATOM 4491 C C . GLY A 1 578 ? -22.779 8.764 -8.380 1.00 37.69 578 GLY A C 1
ATOM 4492 O O . GLY A 1 578 ? -22.681 9.439 -9.393 1.00 37.69 578 GLY A O 1
ATOM 4493 N N . SER A 1 579 ? -22.216 7.562 -8.289 1.00 34.03 579 SER A N 1
ATOM 4494 C CA . SER A 1 579 ? -21.755 6.798 -9.451 1.00 34.03 579 SER A CA 1
ATOM 4495 C C . SER A 1 579 ? -21.897 5.305 -9.171 1.00 34.03 579 SER A C 1
ATOM 4497 O O . SER A 1 579 ? -20.944 4.530 -9.097 1.00 34.03 579 SER A O 1
ATOM 4499 N N . GLY A 1 580 ? -23.152 4.883 -9.014 1.00 29.00 580 GLY A N 1
ATOM 4500 C CA . GLY A 1 580 ? -23.513 3.534 -9.415 1.00 29.00 580 GLY A CA 1
ATOM 4501 C C . GLY A 1 580 ? -23.324 3.449 -10.925 1.00 29.00 580 GLY A C 1
ATOM 4502 O O . GLY A 1 580 ? -24.156 3.947 -11.671 1.00 29.00 580 GLY A O 1
ATOM 4503 N N . LEU A 1 581 ? -22.222 2.857 -11.376 1.00 35.44 581 LEU A N 1
ATOM 4504 C CA . LEU A 1 581 ? -22.165 2.324 -12.728 1.00 35.44 581 LEU A CA 1
ATOM 4505 C C . LEU A 1 581 ? -22.553 0.857 -12.641 1.00 35.44 581 LEU A C 1
ATOM 4507 O O .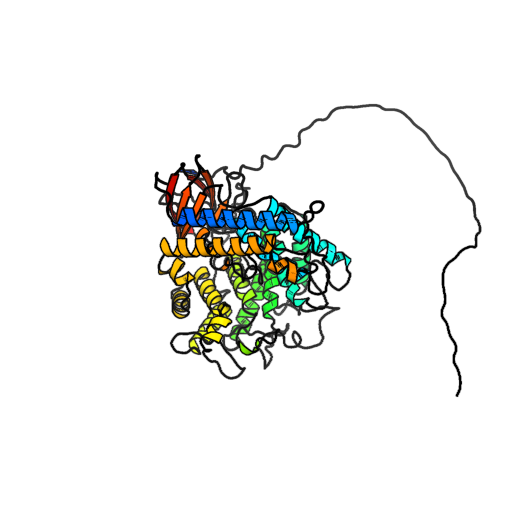 LEU A 1 581 ? -21.854 0.023 -12.063 1.00 35.44 581 LEU A O 1
ATOM 4511 N N . THR A 1 582 ? -23.737 0.599 -13.180 1.00 29.59 582 THR A N 1
ATOM 4512 C CA . THR A 1 582 ? -24.199 -0.698 -13.638 1.00 29.59 582 THR A CA 1
ATOM 4513 C C . THR A 1 582 ? -23.068 -1.422 -14.358 1.00 29.59 582 THR A C 1
ATOM 4515 O O . THR A 1 582 ? -22.399 -0.879 -15.235 1.00 29.59 582 THR A O 1
ATOM 4518 N N . ALA A 1 583 ? -22.849 -2.669 -13.957 1.00 27.62 583 ALA A N 1
ATOM 4519 C CA . ALA A 1 583 ? -21.987 -3.589 -14.665 1.00 27.62 583 ALA A CA 1
ATOM 4520 C C . ALA A 1 583 ? -22.549 -3.806 -16.077 1.00 27.62 583 ALA A C 1
ATOM 4522 O O . ALA A 1 583 ? -23.485 -4.578 -16.263 1.00 27.62 583 ALA A O 1
ATOM 4523 N N . THR A 1 584 ? -21.989 -3.140 -17.081 1.00 27.64 584 THR A N 1
ATOM 4524 C CA . THR A 1 584 ? -22.065 -3.646 -18.451 1.00 27.64 584 THR A CA 1
ATOM 4525 C C . THR A 1 584 ? -20.983 -4.708 -18.588 1.00 27.64 584 THR A C 1
ATOM 4527 O O . THR A 1 584 ? -19.796 -4.390 -18.682 1.00 27.64 584 THR A O 1
ATOM 4530 N N . ALA A 1 585 ? -21.396 -5.973 -18.524 1.00 22.52 585 ALA A N 1
ATOM 4531 C CA . ALA A 1 585 ? -20.584 -7.098 -18.967 1.00 22.52 585 ALA A CA 1
ATOM 4532 C C . ALA A 1 585 ? -20.192 -6.888 -20.444 1.00 22.52 585 ALA A C 1
ATOM 4534 O O . ALA A 1 585 ? -21.030 -6.411 -21.214 1.00 22.52 585 ALA A O 1
ATOM 4535 N N . PRO A 1 586 ? -18.952 -7.194 -20.860 1.00 31.62 586 PRO A N 1
ATOM 4536 C CA . PRO A 1 586 ? -18.622 -7.198 -22.276 1.00 31.62 586 PRO A CA 1
ATOM 4537 C C . PRO A 1 586 ? -19.277 -8.414 -22.944 1.00 31.62 586 PRO A C 1
ATOM 4539 O O . PRO A 1 586 ? -19.268 -9.509 -22.377 1.00 31.62 586 PRO A O 1
ATOM 4542 N N . ALA A 1 587 ? -19.857 -8.177 -24.122 1.00 29.44 587 ALA A N 1
ATOM 4543 C CA . ALA A 1 587 ? -20.166 -9.212 -25.103 1.00 29.44 587 ALA A CA 1
ATOM 4544 C C . ALA A 1 587 ? -18.879 -9.799 -25.699 1.00 29.44 587 ALA A C 1
ATOM 4546 O O . ALA A 1 587 ? -17.870 -9.051 -25.755 1.00 29.44 587 ALA A O 1
#